Protein AF-A0A914MCY9-F1 (afdb_monomer_lite)

Organism: Meloidogyne incognita (NCBI:txid6306)

pLDDT: mean 86.72, std 13.7, range [35.66, 98.19]

InterPro domains:
  IPR022557 Smad anchor for receptor activation-like, C-terminal [PF11979] (104-493)
  IPR022557 Smad anchor for receptor activation-like, C-terminal [SM01421] (103-494)

Secondary structure (DSSP, 8-state):
-GGGTS-EEE-EE---GGG-SSHHHHHHHHHHHHHHHHHHHHHTTS-SSS-HHHHTT-EEGGGSS-SEEEPPGGGSEETTEE-SEEEEE--TT-HHHHTTS---SS-EEEEEEE-TTTHHHHHH-HHHHHHHHHHHTT-SSS-SEE---SS-SS-GGGGGGSGGGGT--TTT-SS--EEESS-EEEEETTEEEEEEEGGGHHHHHHHHHH-SSEEEEEESS--GGGGTTT--EEEEEEEP---SS--S--EEEEEEESSTTSPP--EE-SEEEEES---TTSS-SEEEEEETTEEEEEE-HHHHHHHHHHHHH--TT---EEEEEEEE--TTS--EEEEEEEEEE--STTTGGGS-S-----TT--B-TTT--B-TTPEEE--SHHHHHHTEEE-SS-TTEEEE--EEEE-SSSPPPTTTHHHHHHHHHHHHHHHHHHHGGGHHHHHHTT--EEEEEEEE-SS-EEEEE---TT-HHHHHHHHHHHHHHHHHHHHHHHTT-SS-EEEEEEEEEEE-SPPPPHHHHHHHHTT--

Sequence (533 aa):
MTTLGVDELMLVIEFKRDRFSVQEQLESAFFNVLEQFEQIYLDCLNSFDDLLDHRMGIRKCNNRIQRLYYLNKHMRIFMGHPTEAIYFYRPQGLDEHLNKLNCPKGPFLLGVLVREEEIAWARCAPLRLLLRLGQFSFQYPTPIVNIIRDQPLFTKDVVQSSVLKVLNDFRGWTYQMTKLFDTSIIVKNNLTEIFLPKSARDEIRTLVESNRNMVAWSLNELSFLNQQLEIDSHLICEQKNCEDGQQQQHFCTTIFMKEPNMAIKATSASFVIFDGALKCVGGEKFVVNVVEDGLIIRLQSELMEELVKILLNSTDEDNATFEAINLIQIEGEEEKQQKLIIQYIEGIEQQQQQINNNSDFNFGALISPIDGLHLGGQFQYGLQLQRQFNSINFFQYSTEWAIRLATVINMLPGKWPSALQPRFFDACEQLAKLVAITLEPFLPGLIALDQLFIAMRIHVDEENVSYETKHWDVMPDQHFVWTVTLDEQIIPFLYSLCAWVPSSLRVELHMPILSIRSLPSTTIDLVELNKRY

Radius of gyration: 25.5 Å; chains: 1; bounding box: 70×48×85 Å

Structure (mmCIF, N/CA/C/O backbone):
data_AF-A0A914MCY9-F1
#
_entry.id   AF-A0A914MCY9-F1
#
loop_
_atom_site.group_PDB
_atom_site.id
_atom_site.type_symbol
_atom_site.label_atom_id
_atom_site.label_alt_id
_atom_site.label_comp_id
_atom_site.label_asym_id
_atom_site.label_entity_id
_atom_site.label_seq_id
_atom_site.pdbx_PDB_ins_code
_atom_site.Cartn_x
_atom_site.Cartn_y
_atom_site.Cartn_z
_atom_site.occupancy
_atom_site.B_iso_or_equiv
_atom_site.auth_seq_id
_atom_site.auth_comp_id
_atom_site.auth_asym_id
_atom_site.auth_atom_id
_atom_site.pdbx_PDB_model_num
ATOM 1 N N . MET A 1 1 ? 1.709 -3.654 -16.264 1.00 89.00 1 MET A N 1
ATOM 2 C CA . MET A 1 1 ? 1.582 -2.390 -15.494 1.00 89.00 1 MET A CA 1
ATOM 3 C C . MET A 1 1 ? 2.931 -1.892 -14.976 1.00 89.00 1 MET A C 1
ATOM 5 O O . MET A 1 1 ? 3.186 -0.694 -15.016 1.00 89.00 1 MET A O 1
ATOM 9 N N . THR A 1 2 ? 3.830 -2.790 -14.573 1.00 87.81 2 THR A N 1
ATOM 10 C CA . THR A 1 2 ? 5.215 -2.509 -14.137 1.00 87.81 2 THR A CA 1
ATOM 11 C C . THR A 1 2 ? 6.020 -1.665 -15.118 1.00 87.81 2 THR A C 1
ATOM 13 O O . THR A 1 2 ? 6.833 -0.843 -14.707 1.00 87.81 2 THR A O 1
ATOM 16 N N . THR A 1 3 ? 5.736 -1.781 -16.416 1.00 89.44 3 THR A N 1
ATOM 17 C CA . THR A 1 3 ? 6.323 -0.949 -17.477 1.00 89.44 3 THR A CA 1
ATOM 18 C C . THR A 1 3 ? 5.964 0.545 -17.401 1.00 89.44 3 THR A C 1
ATOM 20 O O . THR A 1 3 ? 6.588 1.360 -18.083 1.00 89.44 3 THR A O 1
ATOM 23 N N . LEU A 1 4 ? 4.959 0.912 -16.598 1.00 91.19 4 LEU A N 1
ATOM 24 C CA . LEU A 1 4 ? 4.576 2.287 -16.243 1.00 91.19 4 LEU A CA 1
ATOM 25 C C . LEU A 1 4 ? 5.034 2.678 -14.826 1.00 91.19 4 LEU A C 1
ATOM 27 O O . LEU A 1 4 ? 4.675 3.745 -14.334 1.00 91.19 4 LEU A O 1
ATOM 31 N N . GLY A 1 5 ? 5.776 1.803 -14.143 1.00 91.00 5 GLY A N 1
ATOM 32 C CA . GLY A 1 5 ? 6.261 2.049 -12.788 1.00 91.00 5 GLY A CA 1
ATOM 33 C C . GLY A 1 5 ? 5.185 1.911 -11.711 1.00 91.00 5 GLY A C 1
ATOM 34 O O . GLY A 1 5 ? 5.301 2.539 -10.661 1.00 91.00 5 GLY A O 1
ATOM 35 N N . VAL A 1 6 ? 4.135 1.119 -11.954 1.00 93.69 6 VAL A N 1
ATOM 36 C CA . VAL A 1 6 ? 3.071 0.812 -10.979 1.00 93.69 6 VAL A CA 1
ATOM 37 C C . VAL A 1 6 ? 2.898 -0.699 -10.804 1.00 93.69 6 VAL A C 1
ATOM 39 O O . VAL A 1 6 ? 3.378 -1.481 -11.624 1.00 93.69 6 VAL A O 1
ATOM 42 N N . ASP A 1 7 ? 2.240 -1.107 -9.721 1.00 94.50 7 ASP A N 1
ATOM 43 C CA . ASP A 1 7 ? 2.028 -2.513 -9.361 1.00 94.50 7 ASP A CA 1
ATOM 44 C C . ASP A 1 7 ? 1.227 -3.271 -10.442 1.00 94.50 7 ASP A C 1
ATOM 46 O O . ASP A 1 7 ? 0.321 -2.715 -11.072 1.00 94.50 7 ASP A O 1
ATOM 50 N N . GLU A 1 8 ? 1.546 -4.551 -10.659 1.00 95.00 8 GLU A N 1
ATOM 51 C CA . GLU A 1 8 ? 0.661 -5.441 -11.418 1.00 95.00 8 GLU A CA 1
ATOM 52 C C . GLU A 1 8 ? -0.642 -5.691 -10.651 1.00 95.00 8 GLU A C 1
ATOM 54 O O . GLU A 1 8 ? -0.726 -5.518 -9.436 1.00 95.00 8 GLU A O 1
ATOM 59 N N . LEU A 1 9 ? -1.677 -6.115 -11.368 1.00 95.69 9 LEU A N 1
ATOM 60 C CA . LEU A 1 9 ? -2.987 -6.391 -10.793 1.00 95.69 9 LEU A CA 1
ATOM 61 C C . LEU A 1 9 ? -3.331 -7.860 -11.007 1.00 95.69 9 LEU A C 1
ATOM 63 O O . LEU A 1 9 ? -3.232 -8.371 -12.121 1.00 95.69 9 LEU A O 1
ATOM 67 N N . MET A 1 10 ? -3.758 -8.528 -9.944 1.00 95.69 10 MET A N 1
ATOM 68 C CA . MET A 1 10 ? -4.180 -9.921 -9.971 1.00 95.69 10 MET A CA 1
ATOM 69 C C . MET A 1 10 ? -5.594 -10.028 -9.415 1.00 95.69 10 MET A C 1
ATOM 71 O O . MET A 1 10 ? -5.909 -9.496 -8.354 1.00 95.69 10 MET A O 1
ATOM 75 N N . LEU A 1 11 ? -6.460 -10.728 -10.140 1.00 95.56 11 LEU A N 1
ATOM 76 C CA . LEU A 1 11 ? -7.836 -10.962 -9.735 1.00 95.56 11 LEU A CA 1
ATOM 77 C C . LEU A 1 11 ? -8.134 -12.451 -9.857 1.00 95.56 11 LEU A C 1
ATOM 79 O O . LEU A 1 11 ? -8.001 -13.027 -10.935 1.00 95.56 11 LEU A O 1
ATOM 83 N N . VAL A 1 12 ? -8.530 -13.072 -8.747 1.00 95.38 12 VAL A N 1
ATOM 84 C CA . VAL A 1 12 ? -8.921 -14.484 -8.711 1.00 95.38 12 VAL A CA 1
ATOM 85 C C . VAL A 1 12 ? -10.402 -14.548 -8.378 1.00 95.38 12 VAL A C 1
ATOM 87 O O . VAL A 1 12 ? -10.846 -13.982 -7.378 1.00 95.38 12 VAL A O 1
ATOM 90 N N . ILE A 1 13 ? -11.182 -15.194 -9.239 1.00 93.25 13 ILE A N 1
ATOM 91 C CA . ILE A 1 13 ? -12.644 -15.194 -9.169 1.00 93.25 13 ILE A CA 1
ATOM 92 C C . ILE A 1 13 ? -13.141 -16.634 -9.172 1.00 93.25 13 ILE A C 1
ATOM 94 O O . ILE A 1 13 ? -12.732 -17.434 -10.012 1.00 93.25 13 ILE A O 1
ATOM 98 N N . GLU A 1 14 ? -14.050 -16.957 -8.253 1.00 92.75 14 GLU A N 1
ATOM 99 C CA . GLU A 1 14 ? -14.805 -18.203 -8.318 1.00 92.75 14 GLU A CA 1
ATOM 100 C C . GLU A 1 14 ? -15.698 -18.190 -9.563 1.00 92.75 14 GLU A C 1
ATOM 102 O O . GLU A 1 14 ? -16.555 -17.317 -9.731 1.00 92.75 14 GLU A O 1
ATOM 107 N N . PHE A 1 15 ? -15.508 -19.186 -10.424 1.00 89.62 15 PHE A N 1
ATOM 108 C CA . PHE A 1 15 ? -16.284 -19.356 -11.641 1.00 89.62 15 PHE A CA 1
ATOM 109 C C . PHE A 1 15 ? -17.324 -20.469 -11.477 1.00 89.62 15 PHE A C 1
ATOM 111 O O . PHE A 1 15 ? -16.981 -21.620 -11.205 1.00 89.62 15 PHE A O 1
ATOM 118 N N . LYS A 1 16 ? -18.600 -20.135 -11.697 1.00 86.31 16 LYS A N 1
ATOM 119 C CA . LYS A 1 16 ? -19.725 -21.080 -11.681 1.00 86.31 16 LYS A CA 1
ATOM 120 C C . LYS A 1 16 ? -20.459 -21.056 -13.015 1.00 86.31 16 LYS A C 1
ATOM 122 O O . LYS A 1 16 ? -21.085 -20.060 -13.367 1.00 86.31 16 LYS A O 1
ATOM 127 N N . ARG A 1 17 ? -20.367 -22.154 -13.772 1.00 82.00 17 ARG A N 1
ATOM 128 C CA . ARG A 1 17 ? -20.903 -22.243 -15.141 1.00 82.00 17 ARG A CA 1
ATOM 129 C C . ARG A 1 17 ? -22.427 -22.104 -15.195 1.00 82.00 17 ARG A C 1
ATOM 131 O O . ARG A 1 17 ? -22.945 -21.529 -16.139 1.00 82.00 17 ARG A O 1
ATOM 138 N N . ASP A 1 18 ? -23.131 -22.592 -14.181 1.00 82.50 18 ASP A N 1
ATOM 139 C CA . ASP A 1 18 ? -24.590 -22.522 -14.031 1.00 82.50 18 ASP A CA 1
ATOM 140 C C . ASP A 1 18 ? -25.128 -21.094 -13.845 1.00 82.50 18 ASP A C 1
ATOM 142 O O . ASP A 1 18 ? -26.313 -20.851 -14.064 1.00 82.50 18 ASP A O 1
ATOM 146 N N . ARG A 1 19 ? -24.266 -20.123 -13.513 1.00 79.00 19 ARG A N 1
ATOM 147 C CA . ARG A 1 19 ? -24.619 -18.693 -13.510 1.00 79.00 19 ARG A CA 1
ATOM 148 C C . ARG A 1 19 ? -24.698 -18.086 -14.918 1.00 79.00 19 ARG A C 1
ATOM 150 O O . ARG A 1 19 ? -25.166 -16.958 -15.047 1.00 79.00 19 ARG A O 1
ATOM 157 N N . PHE A 1 20 ? -24.275 -18.812 -15.954 1.00 76.38 20 PHE A N 1
ATOM 158 C CA . PHE A 1 20 ? -24.318 -18.377 -17.349 1.00 76.38 20 PHE A CA 1
ATOM 159 C C . PHE A 1 20 ? -25.322 -19.235 -18.117 1.00 76.38 20 PHE A C 1
ATOM 161 O O . PHE A 1 20 ? -25.157 -20.445 -18.254 1.00 76.38 20 PHE A O 1
ATOM 168 N N . SER A 1 21 ? -26.388 -18.605 -18.613 1.00 72.00 21 SER A N 1
ATOM 169 C CA . SER A 1 21 ? -27.478 -19.316 -19.297 1.00 72.00 21 SER A CA 1
ATOM 170 C C . SER A 1 21 ? -27.149 -19.674 -20.750 1.00 72.00 21 SER A C 1
ATOM 172 O O . SER A 1 21 ? -27.743 -20.600 -21.300 1.00 72.00 21 SER A O 1
ATOM 174 N N . VAL A 1 22 ? -26.198 -18.965 -21.371 1.00 75.75 22 VAL A N 1
ATOM 175 C CA . VAL A 1 22 ? -25.796 -19.131 -22.779 1.00 75.75 22 VAL A CA 1
ATOM 176 C C . VAL A 1 22 ? -24.288 -18.887 -22.924 1.00 75.75 22 VAL A C 1
ATOM 178 O O . VAL A 1 22 ? -23.726 -18.054 -22.216 1.00 75.75 22 VAL A O 1
ATOM 181 N N . GLN A 1 23 ? -23.634 -19.581 -23.861 1.00 72.06 23 GLN A N 1
ATOM 182 C CA . GLN A 1 23 ? -22.200 -19.437 -24.165 1.00 72.06 23 GLN A CA 1
ATOM 183 C C . GLN A 1 23 ? -21.795 -17.986 -24.500 1.00 72.06 23 GLN A C 1
ATOM 185 O O . GLN A 1 23 ? -20.776 -17.510 -24.012 1.00 72.06 23 GLN A O 1
ATOM 190 N N . GLU A 1 24 ? -22.626 -17.245 -25.237 1.00 64.69 24 GLU A N 1
ATOM 191 C CA . GLU A 1 24 ? -22.385 -15.827 -25.562 1.00 64.69 24 GLU A CA 1
ATOM 192 C C . GLU A 1 24 ? -22.282 -14.933 -24.308 1.00 64.69 24 GLU A C 1
ATOM 194 O O . GLU A 1 24 ? -21.504 -13.980 -24.277 1.00 64.69 24 GLU A O 1
ATOM 199 N N . GLN A 1 25 ? -23.011 -15.256 -23.229 1.00 77.56 25 GLN A N 1
ATOM 200 C CA . GLN A 1 25 ? -22.912 -14.521 -21.957 1.00 77.56 25 GLN A CA 1
ATOM 201 C C . GLN A 1 25 ? -21.573 -14.765 -21.261 1.00 77.56 25 GLN A C 1
ATOM 203 O O . GLN A 1 25 ? -21.063 -13.879 -20.579 1.00 77.56 25 GLN A O 1
ATOM 208 N N . LEU A 1 26 ? -21.012 -15.965 -21.422 1.00 79.25 26 LEU A N 1
ATOM 209 C CA . LEU A 1 26 ? -19.716 -16.316 -20.858 1.00 79.25 26 LEU A CA 1
ATOM 210 C C . LEU A 1 26 ? -18.592 -15.543 -21.555 1.00 79.25 26 LEU A C 1
ATOM 212 O O . LEU A 1 26 ? -17.751 -14.947 -20.888 1.00 79.25 26 LEU A O 1
ATOM 216 N N . GLU A 1 27 ? -18.602 -15.518 -22.886 1.00 81.75 27 GLU A N 1
ATOM 217 C CA . GLU A 1 27 ? -17.620 -14.775 -23.686 1.00 81.75 27 GLU A CA 1
ATOM 218 C C . GLU A 1 27 ? -17.689 -13.273 -23.409 1.00 81.75 27 GLU A C 1
ATOM 220 O O . GLU A 1 27 ? -16.663 -12.645 -23.144 1.00 81.75 27 GLU A O 1
ATOM 225 N N . SER A 1 28 ? -18.902 -12.713 -23.360 1.00 82.31 28 SER A N 1
ATOM 226 C CA . SER A 1 28 ? -19.107 -11.318 -22.963 1.00 82.31 28 SER A CA 1
ATOM 227 C C . SER A 1 28 ? -18.580 -11.035 -21.553 1.00 82.31 28 SER A C 1
ATOM 229 O O . SER A 1 28 ? -17.977 -9.988 -21.331 1.00 82.31 28 SER A O 1
ATOM 231 N N . ALA A 1 29 ? -18.738 -11.957 -20.600 1.00 84.75 29 ALA A N 1
ATOM 232 C CA . ALA A 1 29 ? -18.229 -11.760 -19.246 1.00 84.75 29 ALA A CA 1
ATOM 233 C C . ALA A 1 29 ? -16.695 -11.723 -19.189 1.00 84.75 29 ALA A C 1
ATOM 235 O O . ALA A 1 29 ? -16.147 -10.865 -18.501 1.00 84.75 29 ALA A O 1
ATOM 236 N N . PHE A 1 30 ? -15.999 -12.584 -19.941 1.00 87.06 30 PHE A N 1
ATOM 237 C CA . PHE A 1 30 ? -14.538 -12.513 -20.058 1.00 87.06 30 PHE A CA 1
ATOM 238 C C . PHE A 1 30 ? -14.077 -11.224 -20.743 1.00 87.06 30 PHE A C 1
ATOM 240 O O . PHE A 1 30 ? -13.091 -10.625 -20.313 1.00 87.06 30 PHE A O 1
ATOM 247 N N . PHE A 1 31 ? -14.805 -10.767 -21.764 1.00 86.94 31 PHE A N 1
ATOM 248 C CA . PHE A 1 31 ? -14.521 -9.492 -22.417 1.00 86.94 31 PHE A CA 1
ATOM 249 C C . PHE A 1 31 ? -14.636 -8.317 -21.439 1.00 86.94 31 PHE A C 1
ATOM 251 O O . PHE A 1 31 ? -13.730 -7.493 -21.378 1.00 86.94 31 PHE A O 1
ATOM 258 N N . ASN A 1 32 ? -15.670 -8.301 -20.594 1.00 88.69 32 ASN A N 1
ATOM 259 C CA . ASN A 1 32 ? -15.839 -7.281 -19.555 1.00 88.69 32 ASN A CA 1
ATOM 260 C C . ASN A 1 32 ? -14.655 -7.247 -18.568 1.00 88.69 32 ASN A C 1
ATOM 262 O O . ASN A 1 32 ? -14.282 -6.181 -18.084 1.00 88.69 32 ASN A O 1
ATOM 266 N N . VAL A 1 33 ? -14.029 -8.396 -18.267 1.00 90.69 33 VAL A N 1
ATOM 267 C CA . VAL A 1 33 ? -12.806 -8.422 -17.442 1.00 90.69 33 VAL A CA 1
ATOM 268 C C . VAL A 1 33 ? -11.665 -7.694 -18.148 1.00 90.69 33 VAL A C 1
ATOM 270 O O . VAL A 1 33 ? -11.001 -6.863 -17.530 1.00 90.69 33 VAL A O 1
ATOM 273 N N . LEU A 1 34 ? -11.445 -7.982 -19.433 1.00 90.56 34 LEU A N 1
ATOM 274 C CA . LEU A 1 34 ? -10.393 -7.337 -20.220 1.00 90.56 34 LEU A CA 1
ATOM 275 C C . LEU A 1 34 ? -10.643 -5.833 -20.369 1.00 90.56 34 LEU A C 1
ATOM 277 O O . LEU A 1 34 ? -9.728 -5.054 -20.118 1.00 90.56 34 LEU A O 1
ATOM 281 N N . GLU A 1 35 ? -11.878 -5.433 -20.683 1.00 90.62 35 GLU A N 1
ATOM 282 C CA . GLU A 1 35 ? -12.292 -4.027 -20.765 1.00 90.62 35 GLU A CA 1
ATOM 283 C C . GLU A 1 35 ? -12.028 -3.298 -19.441 1.00 90.62 35 GLU A C 1
ATOM 285 O O . GLU A 1 35 ? -11.452 -2.210 -19.426 1.00 90.62 35 GLU A O 1
ATOM 290 N N . GLN A 1 36 ? -12.374 -3.915 -18.306 1.00 92.44 36 GLN A N 1
ATOM 291 C CA . GLN A 1 36 ? -12.132 -3.309 -16.999 1.00 92.44 36 GLN A CA 1
ATOM 292 C C . GLN A 1 36 ? -10.632 -3.124 -16.721 1.00 92.44 36 GLN A C 1
ATOM 294 O O . GLN A 1 36 ? -10.234 -2.079 -16.207 1.00 92.44 36 GLN A O 1
ATOM 299 N N . PHE A 1 37 ? -9.784 -4.102 -17.051 1.00 93.31 37 PHE A N 1
ATOM 300 C CA . PHE A 1 37 ? -8.332 -3.978 -16.867 1.00 93.31 37 PHE A CA 1
ATOM 301 C C . PHE A 1 37 ? -7.703 -2.968 -17.832 1.00 93.31 37 PHE A C 1
ATOM 303 O O . PHE A 1 37 ? -6.789 -2.245 -17.432 1.00 93.31 37 PHE A O 1
ATOM 310 N N . GLU A 1 38 ? -8.202 -2.871 -19.065 1.00 91.62 38 GLU A N 1
ATOM 311 C CA . GLU A 1 38 ? -7.799 -1.836 -20.020 1.00 91.62 38 GLU A CA 1
ATOM 312 C C . GLU A 1 38 ? -8.155 -0.441 -19.492 1.00 91.62 38 GLU A C 1
ATOM 314 O O . GLU A 1 38 ? -7.291 0.435 -19.444 1.00 91.62 38 GLU A O 1
ATOM 319 N N . GLN A 1 39 ? -9.377 -0.247 -18.990 1.00 92.12 39 GLN A N 1
ATOM 320 C CA . GLN A 1 39 ? -9.788 1.020 -18.384 1.00 92.12 39 GLN A CA 1
ATOM 321 C C . GLN A 1 39 ? -8.912 1.375 -17.176 1.00 92.12 39 GLN A C 1
ATOM 323 O O . GLN A 1 39 ? -8.452 2.510 -17.046 1.00 92.12 39 GLN A O 1
ATOM 328 N N . ILE A 1 40 ? -8.623 0.396 -16.309 1.00 94.44 40 ILE A N 1
ATOM 329 C CA . ILE A 1 40 ? -7.710 0.595 -15.179 1.00 94.44 40 ILE A CA 1
ATOM 330 C C . ILE A 1 40 ? -6.323 1.009 -15.677 1.00 94.44 40 ILE A C 1
ATOM 332 O O . ILE A 1 40 ? -5.749 1.947 -15.129 1.00 94.44 40 ILE A O 1
ATOM 336 N N . TYR A 1 41 ? -5.791 0.354 -16.709 1.00 92.19 41 TYR A N 1
ATOM 337 C CA . TYR A 1 41 ? -4.491 0.685 -17.293 1.00 92.19 41 TYR A CA 1
ATOM 338 C C . TYR A 1 41 ? -4.452 2.116 -17.848 1.00 92.19 41 TYR A C 1
ATOM 340 O O . TYR A 1 41 ? -3.480 2.835 -17.614 1.00 92.19 41 TYR A O 1
ATOM 348 N N . LEU A 1 42 ? -5.512 2.553 -18.531 1.00 89.75 42 LEU A N 1
ATOM 349 C CA . LEU A 1 42 ? -5.618 3.909 -19.077 1.00 89.75 42 LEU A CA 1
ATOM 350 C C . LEU A 1 42 ? -5.711 4.977 -17.976 1.00 89.75 42 LEU A C 1
ATOM 352 O O . LEU A 1 42 ? -5.144 6.061 -18.117 1.00 89.75 42 LEU A O 1
ATOM 356 N N . ASP A 1 43 ? -6.370 4.658 -16.860 1.00 90.81 43 ASP A N 1
ATOM 357 C CA . ASP A 1 43 ? -6.653 5.620 -15.793 1.00 90.81 43 ASP A CA 1
ATOM 358 C C . ASP A 1 43 ? -5.705 5.555 -14.592 1.00 90.81 43 ASP A C 1
ATOM 360 O O . ASP A 1 43 ? -5.769 6.430 -13.720 1.00 90.81 43 ASP A O 1
ATOM 364 N N . CYS A 1 44 ? -4.847 4.539 -14.469 1.00 92.06 44 CYS A N 1
ATOM 365 C CA . CYS A 1 44 ? -4.058 4.302 -13.250 1.00 92.06 44 CYS A CA 1
ATOM 366 C C . CYS A 1 44 ? -3.121 5.473 -12.902 1.00 92.06 44 CYS A C 1
ATOM 368 O O . CYS A 1 44 ? -2.859 5.745 -11.725 1.00 92.06 44 CYS A O 1
ATOM 370 N N . LEU A 1 45 ? -2.680 6.229 -13.910 1.00 92.81 45 LEU A N 1
ATOM 371 C CA . LEU A 1 45 ? -1.843 7.418 -13.742 1.00 92.81 45 LEU A CA 1
ATOM 372 C C . LEU A 1 45 ? -2.645 8.698 -13.471 1.00 92.81 45 LEU A C 1
ATOM 374 O O . LEU A 1 45 ? -2.059 9.692 -13.049 1.00 92.81 45 LEU A O 1
ATOM 378 N N . ASN A 1 46 ? -3.972 8.692 -13.612 1.00 91.50 46 ASN A N 1
ATOM 379 C CA . ASN A 1 46 ? -4.803 9.845 -13.264 1.00 91.50 46 ASN A CA 1
ATOM 380 C C . ASN A 1 46 ? -4.831 10.049 -11.744 1.00 91.50 46 ASN A C 1
ATOM 382 O O . ASN A 1 46 ? -4.919 9.081 -10.978 1.00 91.50 46 ASN A O 1
ATOM 386 N N . SER A 1 47 ? -4.772 11.306 -11.300 1.00 87.00 47 SER A N 1
ATOM 387 C CA . SER A 1 47 ? -4.966 11.655 -9.889 1.00 87.00 47 SER A CA 1
ATOM 388 C C . SER A 1 47 ? -6.370 11.248 -9.439 1.00 87.00 47 SER A C 1
ATOM 390 O O . SER A 1 47 ? -7.346 11.534 -10.129 1.00 87.00 47 SER A O 1
ATOM 392 N N . PHE A 1 48 ? -6.478 10.583 -8.288 1.00 81.00 48 PHE A N 1
ATOM 393 C CA . PHE A 1 48 ? -7.767 10.183 -7.700 1.00 81.00 48 PHE A CA 1
ATOM 394 C C . PHE A 1 48 ? -8.270 11.131 -6.605 1.00 81.00 48 PHE A C 1
ATOM 396 O O . PHE A 1 48 ? -9.348 10.913 -6.057 1.00 81.00 48 PHE A O 1
ATOM 403 N N . ASP A 1 49 ? -7.504 12.167 -6.283 1.00 83.12 49 ASP A N 1
ATOM 404 C CA . ASP A 1 49 ? -7.863 13.232 -5.356 1.00 83.12 49 ASP A CA 1
ATOM 405 C C . ASP A 1 49 ? -7.350 14.583 -5.882 1.00 83.12 49 ASP A C 1
ATOM 407 O O . ASP A 1 49 ? -6.674 14.663 -6.913 1.00 83.12 49 ASP A O 1
ATOM 411 N N . ASP A 1 50 ? -7.687 15.654 -5.167 1.00 83.38 50 ASP A N 1
ATOM 412 C CA . ASP A 1 50 ? -7.305 17.020 -5.530 1.00 83.38 50 ASP A CA 1
ATOM 413 C C . ASP A 1 50 ? -5.888 17.403 -5.060 1.00 83.38 50 ASP A C 1
ATOM 415 O O . ASP A 1 50 ? -5.460 18.557 -5.229 1.00 83.38 50 ASP A O 1
ATOM 419 N N . LEU A 1 51 ? -5.127 16.453 -4.492 1.00 87.19 51 LEU A N 1
ATOM 420 C CA . LEU A 1 51 ? -3.778 16.713 -4.001 1.00 87.19 51 LEU A CA 1
ATOM 421 C C . LEU A 1 51 ? -2.870 17.110 -5.166 1.00 87.19 51 LEU A C 1
ATOM 423 O O . LEU A 1 51 ? -2.783 16.447 -6.203 1.00 87.19 51 LEU A O 1
ATOM 427 N N . LEU A 1 52 ? -2.172 18.233 -4.991 1.00 90.19 52 LEU A N 1
ATOM 428 C CA . LEU A 1 52 ? -1.273 18.765 -6.011 1.00 90.19 52 LEU A CA 1
ATOM 429 C C . LEU A 1 52 ? -0.166 17.761 -6.355 1.00 90.19 52 LEU A C 1
ATOM 431 O O . LEU A 1 52 ? 0.106 17.555 -7.532 1.00 90.19 52 LEU A O 1
ATOM 435 N N . ASP A 1 53 ? 0.393 17.078 -5.357 1.00 91.50 53 ASP A N 1
ATOM 436 C CA . ASP A 1 53 ? 1.416 16.046 -5.559 1.00 91.50 53 ASP A CA 1
ATOM 437 C C . ASP A 1 53 ? 0.925 14.930 -6.496 1.00 91.50 53 ASP A C 1
ATOM 439 O O . ASP A 1 53 ? 1.601 14.591 -7.467 1.00 91.50 53 ASP A O 1
ATOM 443 N N . HIS A 1 54 ? -0.292 14.417 -6.284 1.00 91.88 54 HIS A N 1
ATOM 444 C CA . HIS A 1 54 ? -0.864 13.360 -7.119 1.00 91.88 54 HIS A CA 1
ATOM 445 C C . HIS A 1 54 ? -1.122 13.827 -8.551 1.00 91.88 54 HIS A C 1
ATOM 447 O O . HIS A 1 54 ? -0.865 13.068 -9.491 1.00 91.88 54 HIS A O 1
ATOM 453 N N . ARG A 1 55 ? -1.578 15.075 -8.733 1.00 91.25 55 ARG A N 1
ATOM 454 C CA . ARG A 1 55 ? -1.706 15.698 -10.061 1.00 91.25 55 ARG A CA 1
ATOM 455 C C . ARG A 1 55 ? -0.360 15.858 -10.752 1.00 91.25 55 ARG A C 1
ATOM 457 O O . ARG A 1 55 ? -0.300 15.713 -11.968 1.00 91.25 55 ARG A O 1
ATOM 464 N N . MET A 1 56 ? 0.709 16.092 -9.992 1.00 90.88 56 MET A N 1
ATOM 465 C CA . MET A 1 56 ? 2.093 16.156 -10.476 1.00 90.88 56 MET A CA 1
ATOM 466 C C . MET A 1 56 ? 2.748 14.772 -10.657 1.00 90.88 56 MET A C 1
ATOM 468 O O . MET A 1 56 ? 3.905 14.692 -11.067 1.00 90.88 56 MET A O 1
ATOM 472 N N . GLY A 1 57 ? 2.019 13.678 -10.399 1.00 92.75 57 GLY A N 1
ATOM 473 C CA . GLY A 1 57 ? 2.524 12.304 -10.501 1.00 92.75 57 GLY A CA 1
ATOM 474 C C . GLY A 1 57 ? 3.546 11.938 -9.428 1.00 92.75 57 GLY A C 1
ATOM 475 O O . GLY A 1 57 ? 4.444 11.138 -9.688 1.00 92.75 57 GLY A O 1
ATOM 476 N N . ILE A 1 58 ? 3.429 12.545 -8.249 1.00 94.88 58 ILE A N 1
ATOM 477 C CA . ILE A 1 58 ? 4.235 12.251 -7.066 1.00 94.88 58 ILE A CA 1
ATOM 478 C C . ILE A 1 58 ? 3.354 11.458 -6.107 1.00 94.88 58 ILE A C 1
ATOM 480 O O . ILE A 1 58 ? 2.313 11.958 -5.685 1.00 94.88 58 ILE A O 1
ATOM 484 N N . ARG A 1 59 ? 3.730 10.219 -5.784 1.00 93.69 59 ARG A N 1
ATOM 485 C CA . ARG A 1 59 ? 2.945 9.324 -4.911 1.00 93.69 59 ARG A CA 1
ATOM 486 C C . ARG A 1 59 ? 3.872 8.504 -4.026 1.00 93.69 59 ARG A C 1
ATOM 488 O O . ARG A 1 59 ? 4.995 8.212 -4.424 1.00 93.69 59 ARG A O 1
ATOM 495 N N . LYS A 1 60 ? 3.406 8.085 -2.849 1.00 92.25 60 LYS A N 1
ATOM 496 C CA . LYS A 1 60 ? 4.131 7.076 -2.061 1.00 92.25 60 LYS A CA 1
ATOM 497 C C . LYS A 1 60 ? 4.077 5.724 -2.773 1.00 92.25 60 LYS A C 1
ATOM 499 O O . LYS A 1 60 ? 3.045 5.369 -3.343 1.00 92.25 60 LYS A O 1
ATOM 504 N N . CYS A 1 61 ? 5.156 4.951 -2.718 1.00 92.62 61 CYS A N 1
ATOM 505 C CA . CYS A 1 61 ? 5.260 3.679 -3.435 1.00 92.62 61 CYS A CA 1
ATOM 506 C C . CYS A 1 61 ? 4.229 2.640 -2.953 1.00 92.62 61 CYS A C 1
ATOM 508 O O . CYS A 1 61 ? 3.745 1.836 -3.746 1.00 92.62 61 CYS A O 1
ATOM 510 N N . ASN A 1 62 ? 3.834 2.681 -1.676 1.00 88.94 62 ASN A N 1
ATOM 511 C CA . ASN A 1 62 ? 2.792 1.804 -1.128 1.00 88.94 62 ASN A CA 1
ATOM 512 C C . ASN A 1 62 ? 1.367 2.205 -1.558 1.00 88.94 62 ASN A C 1
ATOM 514 O O . ASN A 1 62 ? 0.468 1.371 -1.487 1.00 88.94 62 ASN A O 1
ATOM 518 N N . ASN A 1 63 ? 1.175 3.419 -2.091 1.00 90.25 63 ASN A N 1
ATOM 519 C CA . ASN A 1 63 ? -0.109 3.936 -2.562 1.00 90.25 63 ASN A CA 1
ATOM 520 C C . ASN A 1 63 ? -0.013 4.574 -3.964 1.00 90.25 63 ASN A C 1
ATOM 522 O O . ASN A 1 63 ? -0.361 5.738 -4.179 1.00 90.25 63 ASN A O 1
ATOM 526 N N . ARG A 1 64 ? 0.482 3.812 -4.947 1.00 91.00 64 ARG A N 1
ATOM 527 C CA . ARG A 1 64 ? 0.586 4.286 -6.340 1.00 91.00 64 ARG A CA 1
ATOM 528 C C . ARG A 1 64 ? -0.753 4.270 -7.058 1.00 91.00 64 ARG A C 1
ATOM 530 O O . ARG A 1 64 ? -1.111 5.240 -7.724 1.00 91.00 64 ARG A O 1
ATOM 537 N N . ILE A 1 65 ? -1.460 3.148 -6.939 1.00 92.94 65 ILE A N 1
ATOM 538 C CA . ILE A 1 65 ? -2.690 2.847 -7.685 1.00 92.94 65 ILE A CA 1
ATOM 539 C C . ILE A 1 65 ? -3.757 2.169 -6.809 1.00 92.94 65 ILE A C 1
ATOM 541 O O . ILE A 1 65 ? -4.747 1.654 -7.329 1.00 92.94 65 ILE A O 1
ATOM 545 N N . GLN A 1 66 ? -3.564 2.139 -5.487 1.00 91.25 66 GLN A N 1
ATOM 546 C CA . GLN A 1 66 ? -4.437 1.421 -4.564 1.00 91.25 66 GLN A CA 1
ATOM 547 C C . GLN A 1 66 ? -5.701 2.234 -4.251 1.00 91.25 66 GLN A C 1
ATOM 549 O O . GLN A 1 66 ? -5.708 3.126 -3.407 1.00 91.25 66 GLN A O 1
ATOM 554 N N . ARG A 1 67 ? -6.790 1.939 -4.965 1.00 91.31 67 ARG A N 1
ATOM 555 C CA . ARG A 1 67 ? -8.078 2.639 -4.845 1.00 91.31 67 ARG A CA 1
ATOM 556 C C . ARG A 1 67 ? -9.240 1.747 -5.280 1.00 91.31 67 ARG A C 1
ATOM 558 O O . ARG A 1 67 ? -9.038 0.636 -5.764 1.00 91.31 67 ARG A O 1
ATOM 565 N N . LEU A 1 68 ? -10.459 2.260 -5.116 1.00 94.62 68 LEU A N 1
ATOM 566 C CA . LEU A 1 68 ? -11.659 1.684 -5.720 1.00 94.62 68 LEU A CA 1
ATOM 567 C C . LEU A 1 68 ? -11.693 2.004 -7.218 1.00 94.62 68 LEU A C 1
ATOM 569 O O . LEU A 1 68 ? -11.665 3.174 -7.601 1.00 94.62 68 LEU A O 1
ATOM 573 N N . TYR A 1 69 ? -11.805 0.969 -8.043 1.00 95.56 69 TYR A N 1
ATOM 574 C CA . TYR A 1 69 ? -12.054 1.078 -9.476 1.00 95.56 69 TYR A CA 1
ATOM 575 C C . TYR A 1 69 ? -13.495 0.681 -9.753 1.00 95.56 69 TYR A C 1
ATOM 577 O O . TYR A 1 69 ? -13.841 -0.497 -9.688 1.00 95.56 69 TYR A O 1
ATOM 585 N N . TYR A 1 70 ? -14.341 1.675 -10.008 1.00 95.25 70 TYR A N 1
ATOM 586 C CA . TYR A 1 70 ? -15.758 1.457 -10.280 1.00 95.25 70 TYR A CA 1
ATOM 587 C C . TYR A 1 70 ? -15.951 0.784 -11.636 1.00 95.25 70 TYR A C 1
ATOM 589 O O . TYR A 1 70 ? -15.258 1.105 -12.603 1.00 95.25 70 TYR A O 1
ATOM 597 N N . LEU A 1 71 ? -16.898 -0.148 -11.692 1.00 94.00 71 LEU A N 1
ATOM 598 C CA . LEU A 1 71 ? -17.271 -0.818 -12.929 1.00 94.00 71 LEU A CA 1
ATOM 599 C C . LEU A 1 71 ? -18.268 0.040 -13.711 1.00 94.00 71 LEU A C 1
ATOM 601 O O . LEU A 1 71 ? -19.127 0.722 -13.140 1.00 94.00 71 LEU A O 1
ATOM 605 N N . ASN A 1 72 ? -18.220 -0.065 -15.038 1.00 88.56 72 ASN A N 1
ATOM 606 C CA . ASN A 1 72 ? -19.283 0.469 -15.883 1.00 88.56 72 ASN A CA 1
ATOM 607 C C . ASN A 1 72 ? -20.626 -0.187 -15.526 1.00 88.56 72 ASN A C 1
ATOM 609 O O . ASN A 1 72 ? -20.696 -1.371 -15.199 1.00 88.56 72 ASN A O 1
ATOM 613 N N . LYS A 1 73 ? -21.731 0.564 -15.644 1.00 84.31 73 LYS A N 1
ATOM 614 C CA . LYS A 1 73 ? -23.074 0.090 -15.247 1.00 84.31 73 LYS A CA 1
ATOM 615 C C . LYS A 1 73 ? -23.474 -1.242 -15.892 1.00 84.31 73 LYS A C 1
ATOM 617 O O . LYS A 1 73 ? -24.155 -2.036 -15.253 1.00 84.31 73 LYS A O 1
ATOM 622 N N . HIS A 1 74 ? -23.051 -1.483 -17.134 1.00 84.25 74 HIS A N 1
ATOM 623 C CA . HIS A 1 74 ? -23.345 -2.717 -17.863 1.00 84.25 74 HIS A CA 1
ATOM 624 C C . HIS A 1 74 ? -22.527 -3.929 -17.368 1.00 84.25 74 HIS A C 1
ATOM 626 O O . HIS A 1 74 ? -22.927 -5.061 -17.616 1.00 84.25 74 HIS A O 1
ATOM 632 N N . MET A 1 75 ? -21.436 -3.708 -16.620 1.00 84.38 75 MET A N 1
ATOM 633 C CA . MET A 1 75 ? -20.553 -4.745 -16.064 1.00 84.38 75 MET A CA 1
ATOM 634 C C . MET A 1 75 ? -20.846 -5.091 -14.598 1.00 84.38 75 MET A C 1
ATOM 636 O O . MET A 1 75 ? -20.137 -5.903 -14.010 1.00 84.38 75 MET A O 1
ATOM 640 N N . ARG A 1 76 ? -21.885 -4.510 -13.979 1.00 83.62 76 ARG A N 1
ATOM 641 C CA . ARG A 1 76 ? -22.170 -4.686 -12.538 1.00 83.62 76 ARG A CA 1
ATOM 642 C C . ARG A 1 76 ? -22.502 -6.124 -12.118 1.00 83.62 76 ARG A C 1
ATOM 644 O O . ARG A 1 76 ? -22.532 -6.426 -10.928 1.00 83.62 76 ARG A O 1
ATOM 651 N N . ILE A 1 77 ? -22.728 -7.018 -13.079 1.00 87.19 77 ILE A N 1
ATOM 652 C CA . ILE A 1 77 ? -22.632 -8.467 -12.882 1.00 87.19 77 ILE A CA 1
ATOM 653 C C . ILE A 1 77 ? -21.303 -8.911 -13.496 1.00 87.19 77 ILE A C 1
ATOM 655 O O . ILE A 1 77 ? -21.221 -9.261 -14.673 1.00 87.19 77 ILE A O 1
ATOM 659 N N . PHE A 1 78 ? -20.248 -8.869 -12.693 1.00 89.94 78 PHE A N 1
ATOM 660 C CA . PHE A 1 78 ? -18.884 -9.122 -13.134 1.00 89.94 78 PHE A CA 1
ATOM 661 C C . PHE A 1 78 ? -18.543 -10.595 -12.932 1.00 89.94 78 PHE A C 1
ATOM 663 O O . PHE A 1 78 ? -18.461 -11.061 -11.798 1.00 89.94 78 PHE A O 1
ATOM 670 N N . MET A 1 79 ? -18.417 -11.366 -14.015 1.00 89.44 79 MET A N 1
ATOM 671 C CA . MET A 1 79 ? -18.200 -12.824 -13.950 1.00 89.44 79 MET A CA 1
ATOM 672 C C . MET A 1 79 ? -19.238 -13.571 -13.081 1.00 89.44 79 MET A C 1
ATOM 674 O O . MET A 1 79 ? -18.924 -14.564 -12.430 1.00 89.44 79 MET A O 1
ATOM 678 N N . GLY A 1 80 ? -20.488 -13.093 -13.057 1.00 86.56 80 GLY A N 1
ATOM 679 C CA . GLY A 1 80 ? -21.562 -13.655 -12.225 1.00 86.56 80 GLY A CA 1
ATOM 680 C C . GLY A 1 80 ? -21.624 -13.108 -10.791 1.00 86.56 80 GLY A C 1
ATOM 681 O O . GLY A 1 80 ? -22.489 -13.524 -10.020 1.00 86.56 80 GLY A O 1
ATOM 682 N N . HIS A 1 81 ? -20.757 -12.155 -10.435 1.00 91.06 81 HIS A N 1
ATOM 683 C CA . HIS A 1 81 ? -20.723 -11.503 -9.125 1.00 91.06 81 HIS A CA 1
ATOM 684 C C . HIS A 1 81 ? -21.355 -10.107 -9.186 1.00 91.06 81 HIS A C 1
ATOM 686 O O . HIS A 1 81 ? -20.863 -9.257 -9.934 1.00 91.06 81 HIS A O 1
ATOM 692 N N . PRO A 1 82 ? -22.387 -9.808 -8.375 1.00 92.44 82 PRO A N 1
ATOM 693 C CA . PRO A 1 82 ? -22.833 -8.434 -8.158 1.00 92.44 82 PRO A CA 1
ATOM 694 C C . PRO A 1 82 ? -21.674 -7.593 -7.612 1.00 92.44 82 PRO A C 1
ATOM 696 O O . PRO A 1 82 ? -21.179 -7.869 -6.517 1.00 92.44 82 PRO A O 1
ATOM 699 N N . THR A 1 83 ? -21.228 -6.610 -8.391 1.00 95.06 83 THR A N 1
ATOM 700 C CA . THR A 1 83 ? -20.006 -5.838 -8.139 1.00 95.06 83 THR A CA 1
ATOM 701 C C . THR A 1 83 ? -20.215 -4.387 -8.560 1.00 95.06 83 THR A C 1
ATOM 703 O O . THR A 1 83 ? -20.604 -4.116 -9.692 1.00 95.06 83 THR A O 1
ATOM 706 N N . GLU A 1 84 ? -19.930 -3.450 -7.659 1.00 96.19 84 GLU A N 1
ATOM 707 C CA . GLU A 1 84 ? -19.932 -2.012 -7.955 1.00 96.19 84 GLU A CA 1
ATOM 708 C C . GLU A 1 84 ? -18.520 -1.507 -8.271 1.00 96.19 84 GLU A C 1
ATOM 710 O O . GLU A 1 84 ? -18.334 -0.674 -9.159 1.00 96.19 84 GLU A O 1
ATOM 715 N N . ALA A 1 85 ? -17.515 -2.025 -7.561 1.00 97.25 85 ALA A N 1
ATOM 716 C CA . ALA A 1 85 ? -16.119 -1.649 -7.735 1.00 97.25 85 ALA A CA 1
ATOM 717 C C . ALA A 1 85 ? -15.170 -2.811 -7.416 1.00 97.25 85 ALA A C 1
ATOM 719 O O . ALA A 1 85 ? -15.529 -3.745 -6.699 1.00 97.25 85 ALA A O 1
ATOM 720 N N . ILE A 1 86 ? -13.933 -2.715 -7.897 1.00 97.62 86 ILE A N 1
ATOM 721 C CA . ILE A 1 86 ? -12.814 -3.559 -7.466 1.00 97.62 86 ILE A CA 1
ATOM 722 C C . ILE A 1 86 ? -11.926 -2.728 -6.542 1.00 97.62 86 ILE A C 1
ATOM 724 O O . ILE A 1 86 ? -11.494 -1.635 -6.917 1.00 97.62 86 ILE A O 1
ATOM 728 N N . TYR A 1 87 ? -11.655 -3.227 -5.339 1.00 97.62 87 TYR A N 1
ATOM 729 C CA . TYR A 1 87 ? -10.635 -2.660 -4.456 1.00 97.62 87 TYR A CA 1
ATOM 730 C C . TYR A 1 87 ? -9.380 -3.519 -4.536 1.00 97.62 87 TYR A C 1
ATOM 732 O O . TYR A 1 87 ? -9.456 -4.733 -4.371 1.00 97.62 87 TYR A O 1
ATOM 740 N N . PHE A 1 88 ? -8.233 -2.901 -4.794 1.00 96.31 88 PHE A N 1
ATOM 741 C CA . PHE A 1 88 ? -6.957 -3.609 -4.824 1.00 96.31 88 PHE A CA 1
ATOM 742 C C . PHE A 1 88 ? -6.217 -3.449 -3.497 1.00 96.31 88 PHE A C 1
ATOM 744 O O . PHE A 1 88 ? -6.310 -2.402 -2.858 1.00 96.31 88 PHE A O 1
ATOM 751 N N . TYR A 1 89 ? -5.497 -4.483 -3.075 1.00 94.50 89 TYR A N 1
ATOM 752 C CA . TYR A 1 89 ? -4.724 -4.485 -1.836 1.00 94.50 89 TYR A CA 1
ATOM 753 C C . TYR A 1 89 ? -3.488 -5.379 -1.936 1.00 94.50 89 TYR A C 1
ATOM 755 O O . TYR A 1 89 ? -3.399 -6.239 -2.814 1.00 94.50 89 TYR A O 1
ATOM 763 N N . ARG A 1 90 ? -2.510 -5.166 -1.059 1.00 92.00 90 ARG A N 1
ATOM 764 C CA . ARG A 1 90 ? -1.262 -5.928 -1.068 1.00 92.00 90 ARG A CA 1
ATOM 765 C C . ARG A 1 90 ? -1.436 -7.291 -0.393 1.00 92.00 90 ARG A C 1
ATOM 767 O O . ARG A 1 90 ? -2.003 -7.350 0.698 1.00 92.00 90 ARG A O 1
ATOM 774 N N . PRO A 1 91 ? -0.929 -8.380 -0.993 1.00 90.81 91 PRO A N 1
ATOM 775 C CA . PRO A 1 91 ? -1.125 -9.753 -0.514 1.00 90.81 91 PRO A CA 1
ATOM 776 C C . PRO A 1 91 ? -0.332 -10.146 0.757 1.00 90.81 91 PRO A C 1
ATOM 778 O O . PRO A 1 91 ? 0.295 -11.200 0.810 1.00 90.81 91 PRO A O 1
ATOM 781 N N . GLN A 1 92 ? -0.352 -9.328 1.809 1.00 87.44 92 GLN A N 1
ATOM 782 C CA . GLN A 1 92 ? 0.426 -9.589 3.026 1.00 87.44 92 GLN A CA 1
ATOM 783 C C . GLN A 1 92 ? -0.129 -10.777 3.831 1.00 87.44 92 GLN A C 1
ATOM 785 O O . GLN A 1 92 ? -1.333 -10.856 4.094 1.00 87.44 92 GLN A O 1
ATOM 790 N N . GLY A 1 93 ? 0.759 -11.683 4.259 1.00 84.00 93 GLY A N 1
ATOM 791 C CA . GLY A 1 93 ? 0.410 -12.850 5.080 1.00 84.00 93 GLY A CA 1
ATOM 792 C C . GLY A 1 93 ? -0.312 -13.978 4.331 1.00 84.00 93 GLY A C 1
ATOM 793 O O . GLY A 1 93 ? -1.035 -14.753 4.957 1.00 84.00 93 GLY A O 1
ATOM 794 N N . LEU A 1 94 ? -0.153 -14.062 3.005 1.00 88.69 94 LEU A N 1
ATOM 795 C CA . LEU A 1 94 ? -0.836 -15.033 2.133 1.00 88.69 94 LEU A CA 1
ATOM 796 C C . LEU A 1 94 ? 0.124 -16.017 1.437 1.00 88.69 94 LEU A C 1
ATOM 798 O O . LEU A 1 94 ? -0.289 -16.759 0.543 1.00 88.69 94 LEU A O 1
ATOM 802 N N . ASP A 1 95 ? 1.392 -16.057 1.840 1.00 84.75 95 ASP A N 1
ATOM 803 C CA . ASP A 1 95 ? 2.484 -16.724 1.114 1.00 84.75 95 ASP A CA 1
ATOM 804 C C . ASP A 1 95 ? 2.238 -18.226 0.905 1.00 84.75 95 ASP A C 1
ATOM 806 O O . ASP A 1 95 ? 2.428 -18.749 -0.194 1.00 84.75 95 ASP A O 1
ATOM 810 N N . GLU A 1 96 ? 1.711 -18.908 1.930 1.00 83.44 96 GLU A N 1
ATOM 811 C CA . GLU A 1 96 ? 1.358 -20.340 1.905 1.00 83.44 96 GLU A CA 1
ATOM 812 C C . GLU A 1 96 ? 0.254 -20.704 0.890 1.00 83.44 96 GLU A C 1
ATOM 814 O O . GLU A 1 96 ? 0.046 -21.882 0.565 1.00 83.44 96 GLU A O 1
ATOM 819 N N . HIS A 1 97 ? -0.505 -19.710 0.432 1.00 87.00 97 HIS A N 1
ATOM 820 C CA . HIS A 1 97 ? -1.561 -19.877 -0.558 1.00 87.00 97 HIS A CA 1
ATOM 821 C C . HIS A 1 97 ? -1.108 -19.403 -1.941 1.00 87.00 97 HIS A C 1
ATOM 823 O O . HIS A 1 97 ? -1.409 -20.053 -2.942 1.00 87.00 97 HIS A O 1
ATOM 829 N N . LEU A 1 98 ? -0.373 -18.290 -2.005 1.00 90.19 98 LEU A N 1
ATOM 830 C CA . LEU A 1 98 ? 0.095 -17.692 -3.258 1.00 90.19 98 LEU A CA 1
ATOM 831 C C . LEU A 1 98 ? 1.188 -18.513 -3.935 1.00 90.19 98 LEU A C 1
ATOM 833 O O . LEU A 1 98 ? 1.244 -18.543 -5.162 1.00 90.19 98 LEU A O 1
ATOM 837 N N . ASN A 1 99 ? 1.971 -19.271 -3.166 1.00 87.94 99 ASN A N 1
ATOM 838 C CA . ASN A 1 99 ? 2.932 -20.234 -3.706 1.00 87.94 99 ASN A CA 1
ATOM 839 C C . ASN A 1 99 ? 2.299 -21.348 -4.564 1.00 87.94 99 ASN A C 1
ATOM 841 O O . ASN A 1 99 ? 3.009 -22.022 -5.308 1.00 87.94 99 ASN A O 1
ATOM 845 N N . LYS A 1 100 ? 0.975 -21.537 -4.495 1.00 89.25 100 LYS A N 1
ATOM 846 C CA . LYS A 1 100 ? 0.215 -22.491 -5.323 1.00 89.25 100 LYS A CA 1
ATOM 847 C C . LYS A 1 100 ? -0.361 -21.852 -6.589 1.00 89.25 100 LYS A C 1
ATOM 849 O O . LYS A 1 100 ? -1.011 -22.550 -7.368 1.00 89.25 100 LYS A O 1
ATOM 854 N N . LEU A 1 101 ? -0.174 -20.547 -6.788 1.00 90.50 101 LEU A N 1
ATOM 855 C CA . LEU A 1 101 ? -0.721 -19.787 -7.909 1.00 90.50 101 LEU A CA 1
ATOM 856 C C . LEU A 1 101 ? 0.393 -19.240 -8.807 1.00 90.50 101 LEU A C 1
ATOM 858 O O . LEU A 1 101 ? 1.488 -18.914 -8.356 1.00 90.50 101 LEU A O 1
ATOM 862 N N . ASN A 1 102 ? 0.073 -19.063 -10.090 1.00 90.69 102 ASN A N 1
ATOM 863 C CA . ASN A 1 102 ? 0.937 -18.348 -11.028 1.00 90.69 102 ASN A CA 1
ATOM 864 C C . ASN A 1 102 ? 0.802 -16.839 -10.792 1.00 90.69 102 ASN A C 1
ATOM 866 O O . ASN A 1 102 ? 0.000 -16.166 -11.441 1.00 90.69 102 ASN A O 1
ATOM 870 N N . CYS A 1 103 ? 1.551 -16.331 -9.818 1.00 91.94 103 CYS A N 1
ATOM 871 C CA . CYS A 1 103 ? 1.540 -14.920 -9.450 1.00 91.94 103 CYS A CA 1
ATOM 872 C C . CYS A 1 103 ? 2.398 -14.070 -10.410 1.00 91.94 103 CYS A C 1
ATOM 874 O O . CYS A 1 103 ? 3.350 -14.584 -11.008 1.00 91.94 103 CYS A O 1
ATOM 876 N N . PRO A 1 104 ? 2.108 -12.760 -10.553 1.00 91.75 104 PRO A N 1
ATOM 877 C CA . PRO A 1 104 ? 3.006 -11.835 -11.238 1.00 91.75 104 PRO A CA 1
ATOM 878 C C . PRO A 1 104 ? 4.419 -11.855 -10.634 1.00 91.75 104 PRO A C 1
ATOM 880 O O . PRO A 1 104 ? 4.575 -11.948 -9.419 1.00 91.75 104 PRO A O 1
ATOM 883 N N . LYS A 1 105 ? 5.450 -11.732 -11.484 1.00 82.62 105 LYS A N 1
ATOM 884 C CA . LYS A 1 105 ? 6.862 -11.711 -11.050 1.00 82.62 105 LYS A CA 1
ATOM 885 C C . LYS A 1 105 ? 7.243 -10.427 -10.291 1.00 82.62 105 LYS A C 1
ATOM 887 O O . LYS A 1 105 ? 8.170 -10.446 -9.493 1.00 82.62 105 LYS A O 1
ATOM 892 N N . GLY A 1 106 ? 6.588 -9.307 -10.601 1.00 84.12 106 GLY A N 1
ATOM 893 C CA . GLY A 1 106 ? 6.834 -8.004 -9.973 1.00 84.12 106 GLY A CA 1
ATOM 894 C C . GLY A 1 106 ? 5.912 -7.730 -8.778 1.00 84.12 106 GLY A C 1
ATOM 895 O O . GLY A 1 106 ? 5.052 -8.556 -8.473 1.00 84.12 106 GLY A O 1
ATOM 896 N N . PRO A 1 107 ? 6.037 -6.556 -8.127 1.00 90.50 107 PRO A N 1
ATOM 897 C CA . PRO A 1 107 ? 5.088 -6.133 -7.101 1.00 90.50 107 PRO A CA 1
ATOM 898 C C . PRO A 1 107 ? 3.675 -6.104 -7.688 1.00 90.50 107 PRO A C 1
ATOM 900 O O . PRO A 1 107 ? 3.469 -5.621 -8.808 1.00 90.50 107 PRO A O 1
ATOM 903 N N . PHE A 1 108 ? 2.706 -6.634 -6.946 1.00 94.25 108 PHE A N 1
ATOM 904 C CA . PHE A 1 108 ? 1.333 -6.749 -7.415 1.00 94.25 108 PHE A CA 1
ATOM 905 C C . PHE A 1 108 ? 0.318 -6.558 -6.293 1.00 94.25 108 PHE A C 1
ATOM 907 O O . PHE A 1 108 ? 0.619 -6.744 -5.114 1.00 94.25 108 PHE A O 1
ATOM 914 N N . LEU A 1 109 ? -0.903 -6.208 -6.687 1.00 95.62 109 LEU A N 1
ATOM 915 C CA . LEU A 1 109 ? -2.056 -6.092 -5.808 1.00 95.62 109 LEU A CA 1
ATOM 916 C C . LEU A 1 109 ? -3.099 -7.158 -6.157 1.00 95.62 109 LEU A C 1
ATOM 918 O O . LEU A 1 109 ? -3.358 -7.426 -7.333 1.00 95.62 109 LEU A O 1
ATOM 922 N N . LEU A 1 110 ? -3.732 -7.728 -5.135 1.00 96.56 110 LEU A N 1
ATOM 923 C CA . LEU A 1 110 ? -4.905 -8.585 -5.263 1.00 96.56 110 LEU A CA 1
ATOM 924 C C . LEU A 1 110 ? -6.176 -7.739 -5.301 1.00 96.56 110 LEU A C 1
ATOM 926 O O . LEU A 1 110 ? -6.337 -6.808 -4.516 1.00 96.56 110 LEU A O 1
ATOM 930 N N . GLY A 1 111 ? -7.084 -8.057 -6.218 1.00 97.19 111 GLY A N 1
ATOM 931 C CA . GLY A 1 111 ? -8.387 -7.412 -6.328 1.00 97.19 111 GLY A CA 1
ATOM 932 C C . GLY A 1 111 ? -9.467 -8.141 -5.533 1.00 97.19 111 GLY A C 1
ATOM 933 O O . GLY A 1 111 ? -9.608 -9.361 -5.638 1.00 97.19 111 GLY A O 1
ATOM 934 N N . VAL A 1 112 ? -10.284 -7.384 -4.803 1.00 97.69 112 VAL A N 1
ATOM 935 C CA . VAL A 1 112 ? -11.535 -7.860 -4.200 1.00 97.69 112 VAL A CA 1
ATOM 936 C C . VAL A 1 112 ? -12.740 -7.171 -4.826 1.00 97.69 112 VAL A C 1
ATOM 938 O O . VAL A 1 112 ? -12.725 -5.962 -5.071 1.00 97.69 112 VAL A O 1
ATOM 941 N N . LEU A 1 113 ? -13.794 -7.941 -5.081 1.00 97.38 113 LEU A N 1
ATOM 942 C CA . LEU A 1 113 ? -15.053 -7.457 -5.639 1.00 97.38 113 LEU A CA 1
ATOM 943 C C . LEU A 1 113 ? -15.917 -6.855 -4.523 1.00 97.38 113 LEU A C 1
ATOM 945 O O . LEU A 1 113 ? -16.374 -7.552 -3.609 1.00 97.38 113 LEU A O 1
ATOM 949 N N . VAL A 1 114 ? -16.149 -5.548 -4.615 1.00 97.62 114 VAL A N 1
ATOM 950 C CA . VAL A 1 114 ? -16.878 -4.748 -3.629 1.00 97.62 114 VAL A CA 1
ATOM 951 C C . VAL A 1 114 ? -18.283 -4.458 -4.144 1.00 97.62 114 VAL A C 1
ATOM 953 O O . VAL A 1 114 ? -18.467 -3.980 -5.269 1.00 97.62 114 VAL A O 1
ATOM 956 N N . ARG A 1 115 ? -19.294 -4.729 -3.314 1.00 95.81 115 ARG A N 1
ATOM 957 C CA . ARG A 1 115 ? -20.691 -4.388 -3.618 1.00 95.81 115 ARG A CA 1
ATOM 958 C C . ARG A 1 115 ? -21.006 -2.942 -3.288 1.00 95.81 115 ARG A C 1
ATOM 960 O O . ARG A 1 115 ? -20.315 -2.307 -2.497 1.00 95.81 115 ARG A O 1
ATOM 967 N N . GLU A 1 116 ? -22.097 -2.442 -3.853 1.00 94.56 116 GLU A N 1
ATOM 968 C CA . GLU A 1 116 ? -22.553 -1.069 -3.645 1.00 94.56 116 GLU A CA 1
ATOM 969 C C . GLU A 1 116 ? -22.749 -0.739 -2.153 1.00 94.56 116 GLU A C 1
ATOM 971 O O . GLU A 1 116 ? -22.442 0.366 -1.705 1.00 94.56 116 GLU A O 1
ATOM 976 N N . GLU A 1 117 ? -23.225 -1.703 -1.364 1.00 94.69 117 GLU A N 1
ATOM 977 C CA . GLU A 1 117 ? -23.447 -1.568 0.078 1.00 94.69 117 GLU A CA 1
ATOM 978 C C . GLU A 1 117 ? -22.154 -1.518 0.902 1.00 94.69 117 GLU A C 1
ATOM 980 O O . GLU A 1 117 ? -22.148 -1.025 2.028 1.00 94.69 117 GLU A O 1
ATOM 985 N N . GLU A 1 118 ? -21.046 -1.985 0.333 1.00 95.88 118 GLU A N 1
ATOM 986 C CA . GLU A 1 118 ? -19.759 -2.147 1.013 1.00 95.88 118 GLU A CA 1
ATOM 987 C C . GLU A 1 118 ? -18.770 -1.027 0.673 1.00 95.88 118 GLU A C 1
ATOM 989 O O . GLU A 1 118 ? -17.741 -0.890 1.337 1.00 95.88 118 GLU A O 1
ATOM 994 N N . ILE A 1 119 ? -19.097 -0.183 -0.315 1.00 95.44 119 ILE A N 1
ATOM 995 C CA . ILE A 1 119 ? -18.262 0.941 -0.769 1.00 95.44 119 ILE A CA 1
ATOM 996 C C . ILE A 1 119 ? -17.852 1.850 0.393 1.00 95.44 119 ILE A C 1
ATOM 998 O O . ILE A 1 119 ? -16.708 2.302 0.448 1.00 95.44 119 ILE A O 1
ATOM 1002 N N . ALA A 1 120 ? -18.761 2.104 1.340 1.00 94.50 120 ALA A N 1
ATOM 1003 C CA . ALA A 1 120 ? -18.467 2.942 2.498 1.00 94.50 120 ALA A CA 1
ATOM 1004 C C . ALA A 1 120 ? -17.293 2.390 3.322 1.00 94.50 120 ALA A C 1
ATOM 1006 O O . ALA A 1 120 ? -16.380 3.140 3.670 1.00 94.50 120 ALA A O 1
ATOM 1007 N N . TRP A 1 121 ? -17.277 1.078 3.561 1.00 95.62 121 TRP A N 1
ATOM 1008 C CA . TRP A 1 121 ? -16.228 0.404 4.323 1.00 95.62 121 TRP A CA 1
ATOM 1009 C C . TRP A 1 121 ? -14.929 0.297 3.537 1.00 95.62 121 TRP A C 1
ATOM 1011 O O . TRP A 1 121 ? -13.875 0.627 4.075 1.00 95.62 121 TRP A O 1
ATOM 1021 N N . ALA A 1 122 ? -15.001 -0.037 2.245 1.00 95.38 122 ALA A N 1
ATOM 1022 C CA . ALA A 1 122 ? -13.831 -0.026 1.368 1.00 95.38 122 ALA A CA 1
ATOM 1023 C C . ALA A 1 122 ? -13.158 1.357 1.299 1.00 95.38 122 ALA A C 1
ATOM 1025 O O . ALA A 1 122 ? -11.953 1.457 1.083 1.00 95.38 122 ALA A O 1
ATOM 1026 N N . ARG A 1 123 ? -13.923 2.440 1.488 1.00 92.88 123 ARG A N 1
ATOM 1027 C CA . ARG A 1 123 ? -13.399 3.808 1.483 1.00 92.88 123 ARG A CA 1
ATOM 1028 C C . ARG A 1 123 ? -12.794 4.225 2.823 1.00 92.88 123 ARG A C 1
ATOM 1030 O O . ARG A 1 123 ? -11.704 4.801 2.810 1.00 92.88 123 ARG A O 1
ATOM 1037 N N . CYS A 1 124 ? -13.481 3.985 3.944 1.00 92.56 124 CYS A N 1
ATOM 1038 C CA . CYS A 1 124 ? -13.080 4.522 5.254 1.00 92.56 124 CYS A CA 1
ATOM 1039 C C . CYS A 1 124 ? -12.234 3.574 6.113 1.00 92.56 124 CYS A C 1
ATOM 1041 O O . CYS A 1 124 ? -11.452 4.050 6.925 1.00 92.56 124 CYS A O 1
ATOM 1043 N N . ALA A 1 125 ? -12.410 2.259 5.971 1.00 94.81 125 ALA A N 1
ATOM 1044 C CA . ALA A 1 125 ? -11.725 1.239 6.763 1.00 94.81 125 ALA A CA 1
ATOM 1045 C C . ALA A 1 125 ? -11.530 -0.027 5.906 1.00 94.81 125 ALA A C 1
ATOM 1047 O O . ALA A 1 125 ? -12.209 -1.032 6.125 1.00 94.81 125 ALA A O 1
ATOM 1048 N N . PRO A 1 126 ? -10.647 0.001 4.893 1.00 96.06 126 PRO A N 1
ATOM 1049 C CA . PRO A 1 126 ? -10.564 -1.088 3.926 1.00 96.06 126 PRO A CA 1
ATOM 1050 C C . PRO A 1 126 ? -10.158 -2.421 4.565 1.00 96.06 126 PRO A C 1
ATOM 1052 O O . PRO A 1 126 ? -10.712 -3.456 4.196 1.00 96.06 126 PRO A O 1
ATOM 1055 N N . LEU A 1 127 ? -9.278 -2.408 5.578 1.00 97.38 127 LEU A N 1
ATOM 1056 C CA . LEU A 1 127 ? -8.883 -3.630 6.284 1.00 97.38 127 LEU A CA 1
ATOM 1057 C C . LEU A 1 127 ? -10.073 -4.338 6.958 1.00 97.38 127 LEU A C 1
ATOM 1059 O O . LEU A 1 127 ? -10.149 -5.562 6.893 1.00 97.38 127 LEU A O 1
ATOM 1063 N N . ARG A 1 128 ? -11.053 -3.593 7.494 1.00 97.56 128 ARG A N 1
ATOM 1064 C CA . ARG A 1 128 ? -12.309 -4.158 8.028 1.00 97.56 128 ARG A CA 1
ATOM 1065 C C . ARG A 1 128 ? -13.008 -5.028 6.992 1.00 97.56 128 ARG A C 1
ATOM 1067 O O . ARG A 1 128 ? -13.402 -6.159 7.274 1.00 97.56 128 ARG A O 1
ATOM 1074 N N . LEU A 1 129 ? -13.179 -4.484 5.785 1.00 97.50 129 LEU A N 1
ATOM 1075 C CA . LEU A 1 129 ? -13.846 -5.187 4.694 1.00 97.50 129 LEU A CA 1
ATOM 1076 C C . LEU A 1 129 ? -13.025 -6.399 4.240 1.00 97.50 129 LEU A C 1
ATOM 1078 O O . LEU A 1 129 ? -13.595 -7.473 4.055 1.00 97.50 129 LEU A O 1
ATOM 1082 N N . LEU A 1 130 ? -11.705 -6.246 4.102 1.00 97.88 130 LEU A N 1
ATOM 1083 C CA . LEU A 1 130 ? -10.805 -7.330 3.702 1.00 97.88 130 LEU A CA 1
ATOM 1084 C C . LEU A 1 130 ? -10.845 -8.501 4.692 1.00 97.88 130 LEU A C 1
ATOM 1086 O O . LEU A 1 130 ? -11.041 -9.637 4.268 1.00 97.88 130 LEU A O 1
ATOM 1090 N N . LEU A 1 131 ? -10.729 -8.237 5.996 1.00 97.88 131 LEU A N 1
ATOM 1091 C CA . LEU A 1 131 ? -10.804 -9.274 7.029 1.00 97.88 131 LEU A CA 1
ATOM 1092 C C . LEU A 1 131 ? -12.175 -9.956 7.032 1.00 97.88 131 LEU A C 1
ATOM 1094 O O . LEU A 1 131 ? -12.263 -11.182 7.093 1.00 97.88 131 LEU A O 1
ATOM 1098 N N . ARG A 1 132 ? -13.259 -9.180 6.899 1.00 97.44 132 ARG A N 1
ATOM 1099 C CA . ARG A 1 132 ? -14.622 -9.724 6.870 1.00 97.44 132 ARG A CA 1
ATOM 1100 C C . ARG A 1 132 ? -14.872 -10.607 5.640 1.00 97.44 132 ARG A C 1
ATOM 1102 O O . ARG A 1 132 ? -15.503 -11.656 5.769 1.00 97.44 132 ARG A O 1
ATOM 1109 N N . LEU A 1 133 ? -14.352 -10.229 4.469 1.00 97.31 133 LEU A N 1
ATOM 1110 C CA . LEU A 1 133 ? -14.382 -11.062 3.258 1.00 97.31 133 LEU A CA 1
ATOM 1111 C C . LEU A 1 133 ? -13.503 -12.317 3.402 1.00 97.31 133 LEU A C 1
ATOM 1113 O O . LEU A 1 133 ? -13.905 -13.398 2.965 1.00 97.31 133 LEU A O 1
ATOM 1117 N N . GLY A 1 134 ? -12.332 -12.194 4.032 1.00 96.50 134 GLY A N 1
ATOM 1118 C CA . GLY A 1 134 ? -11.439 -13.316 4.334 1.00 96.50 134 GLY A CA 1
ATOM 1119 C C . GLY A 1 134 ? -12.135 -14.349 5.218 1.00 96.50 134 GLY A C 1
ATOM 1120 O O . GLY A 1 134 ? -12.236 -15.518 4.855 1.00 96.50 134 GLY A O 1
ATOM 1121 N N . GLN A 1 135 ? -12.756 -13.892 6.305 1.00 96.31 135 GLN A N 1
ATOM 1122 C CA . GLN A 1 135 ? -13.544 -14.733 7.204 1.00 96.31 135 GLN A CA 1
ATOM 1123 C C . GLN A 1 135 ? -14.732 -15.396 6.495 1.00 96.31 135 GLN A C 1
ATOM 1125 O O . GLN A 1 135 ? -14.922 -16.601 6.636 1.00 96.31 135 GLN A O 1
ATOM 1130 N N . PHE A 1 136 ? -15.516 -14.642 5.710 1.00 95.69 136 PHE A N 1
ATOM 1131 C CA . PHE A 1 136 ? -16.651 -15.198 4.958 1.00 95.69 136 PHE A CA 1
ATOM 1132 C C . PHE A 1 136 ? -16.217 -16.299 3.982 1.00 95.69 136 PHE A C 1
ATOM 1134 O O . PHE A 1 136 ? -16.939 -17.270 3.772 1.00 95.69 136 PHE A O 1
ATOM 1141 N N . SER A 1 137 ? -15.033 -16.146 3.391 1.00 94.62 137 SER A N 1
ATOM 1142 C CA . SER A 1 137 ? -14.488 -17.084 2.414 1.00 94.62 137 SER A CA 1
ATOM 1143 C C . SER A 1 137 ? -13.576 -18.159 2.997 1.00 94.62 137 SER A C 1
ATOM 1145 O O . SER A 1 137 ? -13.037 -18.957 2.235 1.00 94.62 137 SER A O 1
ATOM 1147 N N . PHE A 1 138 ? -13.429 -18.209 4.326 1.00 93.38 138 PHE A N 1
ATOM 1148 C CA . PHE A 1 138 ? -12.513 -19.111 5.032 1.00 93.38 138 PHE A CA 1
ATOM 1149 C C . PHE A 1 138 ? -11.053 -18.998 4.550 1.00 93.38 138 PHE A C 1
ATOM 1151 O O . PHE A 1 138 ? -10.304 -19.971 4.568 1.00 93.38 138 PHE A O 1
ATOM 1158 N N . GLN A 1 139 ? -10.648 -17.798 4.126 1.00 93.25 139 GLN A N 1
ATOM 1159 C CA . GLN A 1 139 ? -9.299 -17.466 3.670 1.00 93.25 139 GLN A CA 1
ATOM 1160 C C . GLN A 1 139 ? -8.662 -16.499 4.667 1.00 93.25 139 GLN A C 1
ATOM 1162 O O . GLN A 1 139 ? -9.038 -15.327 4.739 1.00 93.25 139 GLN A O 1
ATOM 1167 N N . TYR A 1 140 ? -7.725 -16.999 5.472 1.00 93.31 140 TYR A N 1
ATOM 1168 C CA . TYR A 1 140 ? -7.033 -16.186 6.467 1.00 93.31 140 TYR A CA 1
ATOM 1169 C C . TYR A 1 140 ? -5.773 -15.517 5.890 1.00 93.31 140 TYR A C 1
ATOM 1171 O O . TYR A 1 140 ? -4.998 -16.201 5.221 1.00 93.31 140 TYR A O 1
ATOM 1179 N N . PRO A 1 141 ? -5.498 -14.238 6.220 1.00 93.50 141 PRO A N 1
ATOM 1180 C CA . PRO A 1 141 ? -6.393 -13.292 6.906 1.00 93.50 141 PRO A CA 1
ATOM 1181 C C . PRO A 1 141 ? -7.352 -12.561 5.948 1.00 93.50 141 PRO A C 1
ATOM 1183 O O . PRO A 1 141 ? -8.384 -12.052 6.377 1.00 93.50 141 PRO A O 1
ATOM 1186 N N . THR A 1 142 ? -7.018 -12.489 4.658 1.00 95.44 142 THR A N 1
ATOM 1187 C CA . THR A 1 142 ? -7.753 -11.732 3.630 1.00 95.44 142 THR A CA 1
ATOM 1188 C C . THR A 1 142 ? -8.025 -12.617 2.402 1.00 95.44 142 THR A C 1
ATOM 1190 O O . THR A 1 142 ? -7.342 -13.627 2.217 1.00 95.44 142 THR A O 1
ATOM 1193 N N . PRO A 1 143 ? -9.037 -12.307 1.570 1.00 95.50 143 PRO A N 1
ATOM 1194 C CA . PRO A 1 143 ? -9.485 -13.210 0.511 1.00 95.50 143 PRO A CA 1
ATOM 1195 C C . PRO A 1 143 ? -8.557 -13.189 -0.710 1.00 95.50 143 PRO A C 1
ATOM 1197 O O . PRO A 1 143 ? -8.363 -12.152 -1.332 1.00 95.50 143 PRO A O 1
ATOM 1200 N N . ILE A 1 144 ? -8.079 -14.353 -1.147 1.00 95.19 144 ILE A N 1
ATOM 1201 C CA . ILE A 1 144 ? -7.376 -14.483 -2.433 1.00 95.19 144 ILE A CA 1
ATOM 1202 C C . ILE A 1 144 ? -8.389 -14.672 -3.558 1.00 95.19 144 ILE A C 1
ATOM 1204 O O . ILE A 1 144 ? -8.334 -13.991 -4.578 1.00 95.19 144 ILE A O 1
ATOM 1208 N N . VAL A 1 145 ? -9.336 -15.591 -3.358 1.00 95.50 145 VAL A N 1
ATOM 1209 C CA . VAL A 1 145 ? -10.411 -15.903 -4.300 1.00 95.50 145 VAL A CA 1
ATOM 1210 C C . VAL A 1 145 ? -11.666 -15.118 -3.940 1.00 95.50 145 VAL A C 1
ATOM 1212 O O . VAL A 1 145 ? -12.177 -15.217 -2.823 1.00 95.50 145 VAL A O 1
ATOM 1215 N N . ASN A 1 146 ? -12.211 -14.395 -4.915 1.00 96.12 146 ASN A N 1
ATOM 1216 C CA . ASN A 1 146 ? -13.525 -13.772 -4.822 1.00 96.12 146 ASN A CA 1
ATOM 1217 C C . ASN A 1 146 ? -14.607 -14.838 -4.983 1.00 96.12 146 ASN A C 1
ATOM 1219 O O . ASN A 1 146 ? -14.898 -15.266 -6.101 1.00 96.12 146 ASN A O 1
ATOM 1223 N N . ILE A 1 147 ? -15.183 -15.273 -3.864 1.00 94.94 147 ILE A N 1
ATOM 1224 C CA . ILE A 1 147 ? -16.279 -16.244 -3.853 1.00 94.94 147 ILE A CA 1
ATOM 1225 C C . ILE A 1 147 ? -17.629 -15.567 -4.073 1.00 94.94 147 ILE A C 1
ATOM 1227 O O . ILE A 1 147 ? -17.852 -14.427 -3.658 1.00 94.94 147 ILE A O 1
ATOM 1231 N N . ILE A 1 148 ? -18.541 -16.278 -4.731 1.00 91.25 148 ILE A N 1
ATOM 1232 C CA . ILE A 1 148 ? -19.885 -15.788 -5.017 1.00 91.25 148 ILE A CA 1
ATOM 1233 C C . ILE A 1 148 ? -20.645 -15.673 -3.702 1.00 91.25 148 ILE A C 1
ATOM 1235 O O . ILE A 1 148 ? -20.731 -16.620 -2.922 1.00 91.25 148 ILE A O 1
ATOM 1239 N N . ARG A 1 149 ? -21.240 -14.502 -3.483 1.00 92.69 149 ARG A N 1
ATOM 1240 C CA . ARG A 1 149 ? -22.032 -14.202 -2.288 1.00 92.69 149 ARG A CA 1
ATOM 1241 C C . ARG A 1 149 ? -23.491 -14.047 -2.676 1.00 92.69 149 ARG A C 1
ATOM 1243 O O . ARG A 1 149 ? -23.792 -13.446 -3.706 1.00 92.69 149 ARG A O 1
ATOM 1250 N N . ASP A 1 150 ? -24.407 -14.522 -1.849 1.00 89.12 150 ASP A N 1
ATOM 1251 C CA . ASP A 1 150 ? -25.829 -14.263 -2.088 1.00 89.12 150 ASP A CA 1
ATOM 1252 C C . ASP A 1 150 ? -26.228 -12.876 -1.572 1.00 89.12 150 ASP A C 1
ATOM 1254 O O . ASP A 1 150 ? -27.028 -12.189 -2.198 1.00 89.12 150 ASP A O 1
ATOM 1258 N N . GLN A 1 151 ? -25.589 -12.404 -0.498 1.00 91.56 151 GLN A N 1
ATOM 1259 C CA . GLN A 1 151 ? -25.874 -11.122 0.155 1.00 91.56 151 GLN A CA 1
ATOM 1260 C C . GLN A 1 151 ? -24.585 -10.323 0.425 1.00 91.56 151 GLN A C 1
ATOM 1262 O O . GLN A 1 151 ? -23.502 -10.917 0.516 1.00 91.56 151 GLN A O 1
ATOM 1267 N N . PRO A 1 152 ? -24.660 -8.980 0.512 1.00 94.06 152 PRO A N 1
ATOM 1268 C CA . PRO A 1 152 ? -23.536 -8.176 0.979 1.00 94.06 152 PRO A CA 1
ATOM 1269 C C . PRO A 1 152 ? -23.234 -8.463 2.462 1.00 94.06 152 PRO A C 1
ATOM 1271 O O . PRO A 1 152 ? -24.117 -8.867 3.216 1.00 94.06 152 PRO A O 1
ATOM 1274 N N . LEU A 1 153 ? -21.981 -8.267 2.885 1.00 94.06 153 LEU A N 1
ATOM 1275 C CA . LEU A 1 153 ? -21.548 -8.485 4.277 1.00 94.06 153 LEU A CA 1
ATOM 1276 C C . LEU A 1 153 ? -21.874 -7.297 5.187 1.00 94.06 153 LEU A C 1
ATOM 1278 O O . LEU A 1 153 ? -21.885 -7.441 6.409 1.00 94.06 153 LEU A O 1
ATOM 1282 N N . PHE A 1 154 ? -22.146 -6.145 4.579 1.00 93.69 154 PHE A N 1
ATOM 1283 C CA . PHE A 1 154 ? -22.574 -4.919 5.230 1.00 93.69 154 PHE A CA 1
ATOM 1284 C C . PHE A 1 154 ? -23.763 -4.320 4.478 1.00 93.69 154 PHE A C 1
ATOM 1286 O O . PHE A 1 154 ? -23.894 -4.516 3.271 1.00 93.69 154 PHE A O 1
ATOM 1293 N N . THR A 1 155 ? -24.610 -3.557 5.168 1.00 90.12 155 THR A N 1
ATOM 1294 C CA . THR A 1 155 ? -25.719 -2.817 4.548 1.00 90.12 155 THR A CA 1
ATOM 1295 C C . THR A 1 155 ? -25.565 -1.314 4.760 1.00 90.12 155 THR A C 1
ATOM 1297 O O . THR A 1 155 ? -24.919 -0.854 5.704 1.00 90.12 155 THR A O 1
ATOM 1300 N N . LYS A 1 156 ? -26.163 -0.518 3.869 1.00 81.19 156 LYS A N 1
ATOM 1301 C CA . LYS A 1 156 ? -26.017 0.948 3.884 1.00 81.19 156 LYS A CA 1
ATOM 1302 C C . LYS A 1 156 ? -26.738 1.623 5.051 1.00 81.19 156 LYS A C 1
ATOM 1304 O O . LYS A 1 156 ? -26.291 2.667 5.524 1.00 81.19 156 LYS A O 1
ATOM 1309 N N . ASP A 1 157 ? -27.834 1.035 5.520 1.00 81.00 157 ASP A N 1
ATOM 1310 C CA . ASP A 1 157 ? -28.776 1.716 6.417 1.00 81.00 157 ASP A CA 1
ATOM 1311 C C . ASP A 1 157 ? -28.265 1.854 7.855 1.00 81.00 157 ASP A C 1
ATOM 1313 O O . ASP A 1 157 ? -28.715 2.725 8.599 1.00 81.00 157 ASP A O 1
ATOM 1317 N N . VAL A 1 158 ? -27.281 1.041 8.242 1.00 83.50 158 VAL A N 1
ATOM 1318 C CA . VAL A 1 158 ? -26.784 0.970 9.625 1.00 83.50 158 VAL A CA 1
ATOM 1319 C C . VAL A 1 158 ? -25.377 1.533 9.794 1.00 83.50 158 VAL A C 1
ATOM 1321 O O . VAL A 1 158 ? -24.839 1.541 10.892 1.00 83.50 158 VAL A O 1
ATOM 1324 N N . VAL A 1 159 ? -24.771 2.099 8.747 1.00 84.12 159 VAL A N 1
ATOM 1325 C CA . VAL A 1 159 ? -23.414 2.675 8.833 1.00 84.12 159 VAL A CA 1
ATOM 1326 C C . VAL A 1 159 ? -23.327 3.787 9.900 1.00 84.12 159 VAL A C 1
ATOM 1328 O O . VAL A 1 159 ? -22.282 4.011 10.506 1.00 84.12 159 VAL A O 1
ATOM 1331 N N . GLN A 1 160 ? -24.450 4.454 10.196 1.00 84.50 160 GLN A N 1
ATOM 1332 C CA . GLN A 1 160 ? -24.541 5.493 11.228 1.00 84.50 160 GLN A CA 1
ATOM 1333 C C . GLN A 1 160 ? -24.410 4.971 12.667 1.00 84.50 160 GLN A C 1
ATOM 1335 O O . GLN A 1 160 ? -24.117 5.768 13.553 1.00 84.50 160 GLN A O 1
ATOM 1340 N N . SER A 1 161 ? -24.629 3.677 12.918 1.00 88.75 161 SER A N 1
ATOM 1341 C CA . SER A 1 161 ? -24.517 3.100 14.263 1.00 88.75 161 SER A CA 1
ATOM 1342 C C . SER A 1 161 ? -23.111 2.606 14.602 1.00 88.75 161 SER A C 1
ATOM 1344 O O . SER A 1 161 ? -22.906 2.104 15.702 1.00 88.75 161 SER A O 1
ATOM 1346 N N . SER A 1 162 ? -22.156 2.697 13.670 1.00 93.12 162 SER A N 1
ATOM 1347 C CA . SER A 1 162 ? -20.762 2.349 13.946 1.00 93.12 162 SER A CA 1
ATOM 1348 C C . SER A 1 162 ? -20.054 3.464 14.708 1.00 93.12 162 SER A C 1
ATOM 1350 O O . SER A 1 162 ? -20.279 4.649 14.450 1.00 93.12 162 SER A O 1
ATOM 1352 N N . VAL A 1 163 ? -19.110 3.095 15.575 1.00 93.50 163 VAL A N 1
ATOM 1353 C CA . VAL A 1 163 ? -18.206 4.040 16.247 1.00 93.50 163 VAL A CA 1
ATOM 1354 C C . VAL A 1 163 ? -17.431 4.909 15.250 1.00 93.50 163 VAL A C 1
ATOM 1356 O O . VAL A 1 163 ? -17.183 6.089 15.505 1.00 93.50 163 VAL A O 1
ATOM 1359 N N . LEU A 1 164 ? -17.133 4.374 14.059 1.00 94.75 164 LEU A N 1
ATOM 1360 C CA . LEU A 1 164 ? -16.417 5.096 13.006 1.00 94.75 164 LEU A CA 1
ATOM 1361 C C . LEU A 1 164 ? -17.230 6.244 12.398 1.00 94.75 164 LEU A C 1
ATOM 1363 O O . LEU A 1 164 ? -16.664 7.068 11.675 1.00 94.75 164 LEU A O 1
ATOM 1367 N N . LYS A 1 165 ? -18.528 6.362 12.715 1.00 93.38 165 LYS A N 1
ATOM 1368 C CA . LYS A 1 165 ? -19.362 7.486 12.277 1.00 93.38 165 LYS A CA 1
ATOM 1369 C C . LYS A 1 165 ? -18.879 8.832 12.814 1.00 93.38 165 LYS A C 1
ATOM 1371 O O . LYS A 1 165 ? -19.010 9.840 12.120 1.00 93.38 165 LYS A O 1
ATOM 1376 N N . VAL A 1 166 ? -18.297 8.861 14.013 1.00 91.31 166 VAL A N 1
ATOM 1377 C CA . VAL A 1 166 ? -17.743 10.095 14.600 1.00 91.31 166 VAL A CA 1
ATOM 1378 C C . VAL A 1 166 ? -16.553 10.605 13.779 1.00 91.31 166 VAL A C 1
ATOM 1380 O O . VAL A 1 166 ? -16.345 11.809 13.669 1.00 91.31 166 VAL A O 1
ATOM 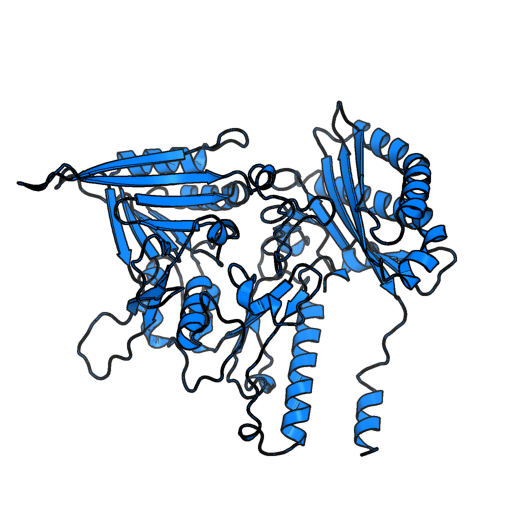1383 N N . LEU A 1 167 ? -15.824 9.692 13.136 1.00 93.81 167 LEU A N 1
ATOM 1384 C CA . LEU A 1 167 ? -14.585 9.970 12.410 1.00 93.81 167 LEU A CA 1
ATOM 1385 C C . LEU A 1 167 ? -14.778 10.050 10.887 1.00 93.81 167 LEU A C 1
ATOM 1387 O O . LEU A 1 167 ? -13.837 10.379 10.171 1.00 93.81 167 LEU A O 1
ATOM 1391 N N . ASN A 1 168 ? -15.985 9.768 10.380 1.00 94.25 168 ASN A N 1
ATOM 1392 C CA . ASN A 1 168 ? -16.274 9.758 8.946 1.00 94.25 168 ASN A CA 1
ATOM 1393 C C . ASN A 1 168 ? -17.635 10.377 8.593 1.00 94.25 168 ASN A C 1
ATOM 1395 O O . ASN A 1 168 ? -18.687 10.071 9.174 1.00 94.25 168 ASN A O 1
ATOM 1399 N N . ASP A 1 169 ? -17.648 11.173 7.528 1.00 92.81 169 ASP A N 1
ATOM 1400 C CA . ASP A 1 169 ? -18.881 11.599 6.879 1.00 92.81 169 ASP A CA 1
ATOM 1401 C C . ASP A 1 169 ? -19.340 10.591 5.816 1.00 92.81 169 ASP A C 1
ATOM 1403 O O . ASP A 1 169 ? -19.066 10.732 4.630 1.00 92.81 169 ASP A O 1
ATOM 1407 N N . PHE A 1 170 ? -20.121 9.596 6.229 1.00 89.75 170 PHE A N 1
ATOM 1408 C CA . PHE A 1 170 ? -20.707 8.614 5.308 1.00 89.75 170 PHE A CA 1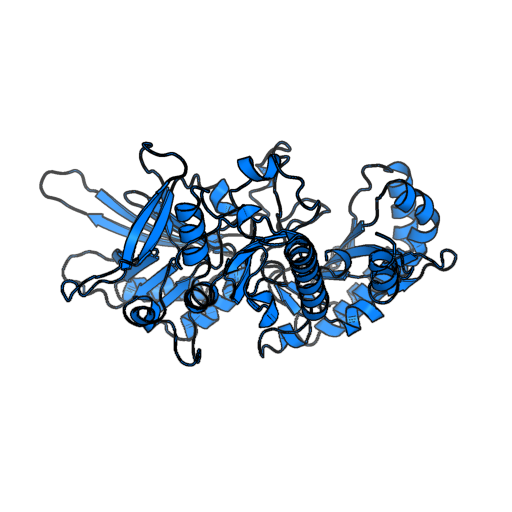
ATOM 1409 C C . PHE A 1 170 ? -21.756 9.157 4.319 1.00 89.75 170 PHE A C 1
ATOM 1411 O O . PHE A 1 170 ? -22.218 8.396 3.471 1.00 89.75 170 PHE A O 1
ATOM 1418 N N . ARG A 1 171 ? -22.185 10.426 4.426 1.00 86.50 171 ARG A N 1
ATOM 1419 C CA . ARG A 1 171 ? -23.173 11.011 3.501 1.00 86.50 171 ARG A CA 1
ATOM 1420 C C . ARG A 1 171 ? -22.489 11.800 2.395 1.00 86.50 171 ARG A C 1
ATOM 1422 O O . ARG A 1 171 ? -22.684 11.502 1.222 1.00 86.50 171 ARG A O 1
ATOM 1429 N N . GLY A 1 172 ? -21.718 12.814 2.781 1.00 86.56 172 GLY A N 1
ATOM 1430 C CA . GLY A 1 172 ? -21.071 13.739 1.852 1.00 86.56 172 GLY A CA 1
ATOM 1431 C C . GLY A 1 172 ? -19.585 13.474 1.640 1.00 86.56 172 GLY A C 1
ATOM 1432 O O . GLY A 1 172 ? -18.998 14.075 0.746 1.00 86.56 172 GLY A O 1
ATOM 1433 N N . TRP A 1 173 ? -18.972 12.594 2.439 1.00 90.12 173 TRP A N 1
ATOM 1434 C CA . TRP A 1 173 ? -17.527 12.353 2.450 1.00 90.12 173 TRP A CA 1
ATOM 1435 C C . TRP A 1 173 ? -16.692 13.620 2.678 1.00 90.12 173 TRP A C 1
ATOM 1437 O O . TRP A 1 173 ? -15.533 13.668 2.268 1.00 90.12 173 TRP A O 1
ATOM 1447 N N . THR A 1 174 ? -17.272 14.616 3.360 1.00 89.62 174 THR A N 1
ATOM 1448 C CA . THR A 1 174 ? -16.639 15.914 3.655 1.00 89.62 174 THR A CA 1
ATOM 1449 C C . THR A 1 174 ? -15.403 15.790 4.540 1.00 89.62 174 THR A C 1
ATOM 1451 O O . THR A 1 174 ? -14.466 16.569 4.398 1.00 89.62 174 THR A O 1
ATOM 1454 N N . TYR A 1 175 ? -15.375 14.787 5.416 1.00 89.50 175 TYR A N 1
ATOM 1455 C CA . TYR A 1 175 ? -14.201 14.382 6.177 1.00 89.50 175 TYR A CA 1
ATOM 1456 C C . TYR A 1 175 ? -14.146 12.858 6.284 1.00 89.50 175 TYR A C 1
ATOM 1458 O O . TYR A 1 175 ? -15.176 12.172 6.275 1.00 89.50 175 TYR A O 1
ATOM 1466 N N . GLN A 1 176 ? -12.929 12.331 6.370 1.00 91.69 176 GLN A N 1
ATOM 1467 C CA . GLN A 1 176 ? -12.633 10.906 6.464 1.00 91.69 176 GLN A CA 1
ATOM 1468 C C . GLN A 1 176 ? -11.493 10.698 7.452 1.00 91.69 176 GLN A C 1
ATOM 1470 O O . GLN A 1 176 ? -10.563 11.502 7.507 1.00 91.69 176 GLN A O 1
ATOM 1475 N N . MET A 1 177 ? -11.562 9.603 8.200 1.00 94.06 177 MET A N 1
ATOM 1476 C CA . MET A 1 177 ? -10.473 9.167 9.060 1.00 94.06 177 MET A CA 1
ATOM 1477 C C . MET A 1 177 ? -9.235 8.859 8.212 1.00 94.06 177 MET A C 1
ATOM 1479 O O . MET A 1 177 ? -9.336 8.231 7.154 1.00 94.06 177 MET A O 1
ATOM 1483 N N . THR A 1 178 ? -8.060 9.271 8.687 1.00 94.00 178 THR A N 1
ATOM 1484 C CA . THR A 1 178 ? -6.792 8.961 8.023 1.00 94.00 178 THR A CA 1
ATOM 1485 C C . THR A 1 178 ? -6.559 7.451 7.997 1.00 94.00 178 THR A C 1
ATOM 1487 O O . THR A 1 178 ? -6.792 6.744 8.982 1.00 94.00 178 THR A O 1
ATOM 1490 N N . LYS A 1 179 ? -6.088 6.961 6.851 1.00 94.06 179 LYS A N 1
ATOM 1491 C CA . LYS A 1 179 ? -5.677 5.572 6.642 1.00 94.06 179 LYS A CA 1
ATOM 1492 C C . LYS A 1 179 ? -4.161 5.533 6.583 1.00 94.06 179 LYS A C 1
ATOM 1494 O O . LYS A 1 179 ? -3.574 6.236 5.763 1.00 94.06 179 LYS A O 1
ATOM 1499 N N . LEU A 1 180 ? -3.547 4.728 7.440 1.00 93.25 180 LEU A N 1
ATOM 1500 C CA . LEU A 1 180 ? -2.104 4.529 7.448 1.00 93.25 180 LEU A CA 1
ATOM 1501 C C . LEU A 1 180 ? -1.741 3.210 6.766 1.00 93.25 180 LEU A C 1
ATOM 1503 O O . LEU A 1 180 ? -2.450 2.206 6.880 1.00 93.25 180 LEU A O 1
ATOM 1507 N N . PHE A 1 181 ? -0.620 3.244 6.056 1.00 90.44 181 PHE A N 1
ATOM 1508 C CA . PHE A 1 181 ? 0.036 2.077 5.477 1.00 90.44 181 PHE A CA 1
ATOM 1509 C C . PHE A 1 181 ? 1.130 1.581 6.421 1.00 90.44 181 PHE A C 1
ATOM 1511 O O . PHE A 1 181 ? 1.614 2.341 7.263 1.00 90.44 181 PHE A O 1
ATOM 1518 N N . ASP A 1 182 ? 1.501 0.307 6.283 1.00 87.12 182 ASP A N 1
ATOM 1519 C CA . ASP A 1 182 ? 2.625 -0.331 6.985 1.00 87.12 182 ASP A CA 1
ATOM 1520 C C . ASP A 1 182 ? 2.601 -0.181 8.522 1.00 87.12 182 ASP A C 1
ATOM 1522 O O . ASP A 1 182 ? 3.607 -0.369 9.201 1.00 87.12 182 ASP A O 1
ATOM 1526 N N . THR A 1 183 ? 1.430 0.112 9.090 1.00 90.88 183 THR A N 1
ATOM 1527 C CA . THR A 1 183 ? 1.202 0.298 10.526 1.00 90.88 183 THR A CA 1
ATOM 1528 C C . THR A 1 183 ? 0.599 -0.966 11.123 1.00 90.88 183 THR A C 1
ATOM 1530 O O . THR A 1 183 ? -0.255 -1.593 10.500 1.00 90.88 183 THR A O 1
ATOM 1533 N N . SER A 1 184 ? 1.015 -1.327 12.335 1.00 92.94 184 SER A N 1
ATOM 1534 C CA . SER A 1 184 ? 0.504 -2.512 13.036 1.00 92.94 184 SER A CA 1
ATOM 1535 C C . SER A 1 184 ? -0.071 -2.129 14.392 1.00 92.94 184 SER A C 1
ATOM 1537 O O . SER A 1 184 ? 0.529 -1.335 15.112 1.00 92.94 184 SER A O 1
ATOM 1539 N N . ILE A 1 185 ? -1.217 -2.709 14.744 1.00 95.94 185 ILE A N 1
ATOM 1540 C CA . ILE A 1 185 ? -1.841 -2.595 16.067 1.00 95.94 185 ILE A CA 1
ATOM 1541 C C . ILE A 1 185 ? -2.015 -4.014 16.587 1.00 95.94 185 ILE A C 1
ATOM 1543 O O . ILE A 1 185 ? -2.706 -4.809 15.946 1.00 95.94 185 ILE A O 1
ATOM 1547 N N . ILE A 1 186 ? -1.378 -4.336 17.710 1.00 95.31 186 ILE A N 1
ATOM 1548 C CA . ILE A 1 186 ? -1.337 -5.684 18.282 1.00 95.31 186 ILE A CA 1
ATOM 1549 C C . ILE A 1 186 ? -1.774 -5.641 19.738 1.00 95.31 186 ILE A C 1
ATOM 1551 O O . ILE A 1 186 ? -1.311 -4.817 20.525 1.00 95.31 186 ILE A O 1
ATOM 1555 N N . VAL A 1 187 ? -2.645 -6.577 20.095 1.00 94.88 187 VAL A N 1
ATOM 1556 C CA . VAL A 1 187 ? -3.121 -6.810 21.452 1.00 94.88 187 VAL A CA 1
ATOM 1557 C C . VAL A 1 187 ? -2.723 -8.214 21.879 1.00 94.88 187 VAL A C 1
ATOM 1559 O O . VAL A 1 187 ? -3.069 -9.206 21.242 1.00 94.88 187 VAL A O 1
ATOM 1562 N N . LYS A 1 188 ? -1.999 -8.282 22.989 1.00 93.00 188 LYS A N 1
ATOM 1563 C CA . LYS A 1 188 ? -1.659 -9.487 23.750 1.00 93.00 188 LYS A CA 1
ATOM 1564 C C . LYS A 1 188 ? -2.284 -9.340 25.141 1.00 93.00 188 LYS A C 1
ATOM 1566 O O . LYS A 1 188 ? -2.674 -8.236 25.517 1.00 93.00 188 LYS A O 1
ATOM 1571 N N . ASN A 1 189 ? -2.324 -10.413 25.933 1.00 87.25 189 ASN A N 1
ATOM 1572 C CA . ASN A 1 189 ? -3.013 -10.447 27.237 1.00 87.25 189 ASN A CA 1
ATOM 1573 C C . ASN A 1 189 ? -2.862 -9.168 28.086 1.00 87.25 189 ASN A C 1
ATOM 1575 O O . ASN A 1 189 ? -3.858 -8.600 28.516 1.00 87.25 189 ASN A O 1
ATOM 1579 N N . ASN A 1 190 ? -1.629 -8.698 28.286 1.00 88.75 190 ASN A N 1
ATOM 1580 C CA . ASN A 1 190 ? -1.314 -7.542 29.132 1.00 88.75 190 ASN A CA 1
ATOM 1581 C C . ASN A 1 190 ? -0.512 -6.454 28.395 1.00 88.75 190 ASN A C 1
ATOM 1583 O O . ASN A 1 190 ? 0.098 -5.590 29.025 1.00 88.75 190 ASN A O 1
ATOM 1587 N N . LEU A 1 191 ? -0.466 -6.507 27.065 1.00 93.69 191 LEU A N 1
ATOM 1588 C CA . LEU A 1 191 ? 0.401 -5.653 26.260 1.00 93.69 191 LEU A CA 1
ATOM 1589 C C . LEU A 1 191 ? -0.325 -5.222 24.988 1.00 93.69 191 LEU A C 1
ATOM 1591 O O . LEU A 1 191 ? -0.808 -6.056 24.229 1.00 93.69 191 LEU A O 1
ATOM 1595 N N . THR A 1 192 ? -0.398 -3.915 24.761 1.00 96.19 192 THR A N 1
ATOM 1596 C CA . THR A 1 192 ? -0.840 -3.324 23.495 1.00 96.19 192 THR A CA 1
ATOM 1597 C C . THR A 1 192 ? 0.346 -2.638 22.833 1.00 96.19 192 THR A C 1
ATOM 1599 O O . THR A 1 192 ? 0.967 -1.769 23.441 1.00 96.19 192 THR A O 1
ATOM 1602 N N . GLU A 1 193 ? 0.657 -3.030 21.603 1.00 94.44 193 GLU A N 1
ATOM 1603 C CA . GLU A 1 193 ? 1.782 -2.514 20.821 1.00 94.44 193 GLU A CA 1
ATOM 1604 C C . GLU A 1 193 ? 1.275 -1.888 19.528 1.00 94.44 193 GLU A C 1
ATOM 1606 O O . GLU A 1 193 ? 0.465 -2.476 18.807 1.00 94.44 193 GLU A O 1
ATOM 1611 N N . ILE A 1 194 ? 1.754 -0.684 19.234 1.00 95.06 194 ILE A N 1
ATOM 1612 C CA . ILE A 1 194 ? 1.441 0.042 18.009 1.00 95.06 194 ILE A CA 1
ATOM 1613 C C . ILE A 1 194 ? 2.751 0.440 17.340 1.00 95.06 194 ILE A C 1
ATOM 1615 O O . ILE A 1 194 ? 3.562 1.176 17.906 1.00 95.06 194 ILE A O 1
ATOM 1619 N N . PHE A 1 195 ? 2.944 -0.048 16.120 1.00 92.00 195 PHE A N 1
ATOM 1620 C CA . PHE A 1 195 ? 4.153 0.166 15.333 1.00 92.00 195 PHE A CA 1
ATOM 1621 C C . PHE A 1 195 ? 3.849 1.107 14.172 1.00 92.00 195 PHE A C 1
ATOM 1623 O O . PHE A 1 195 ? 3.025 0.783 13.314 1.00 92.00 195 PHE A O 1
ATOM 1630 N N . LEU A 1 196 ? 4.509 2.265 14.159 1.00 90.25 196 LEU A N 1
ATOM 1631 C CA . LEU A 1 196 ? 4.331 3.324 13.167 1.00 90.25 196 LEU A CA 1
ATOM 1632 C C . LEU A 1 196 ? 5.575 3.412 12.273 1.00 90.25 196 LEU A C 1
ATOM 1634 O O . LEU A 1 196 ? 6.671 3.623 12.792 1.00 90.25 196 LEU A O 1
ATOM 1638 N N . PRO A 1 197 ? 5.467 3.309 10.942 1.00 86.19 197 PRO A N 1
ATOM 1639 C CA . PRO A 1 197 ? 6.623 3.517 10.082 1.00 86.19 197 PRO A CA 1
ATOM 1640 C C . PRO A 1 197 ? 7.037 4.995 10.097 1.00 86.19 197 PRO A C 1
ATOM 1642 O O . PRO A 1 197 ? 6.182 5.886 10.096 1.00 86.19 197 PRO A O 1
ATOM 1645 N N . LYS A 1 198 ? 8.348 5.285 10.030 1.00 81.88 198 LYS A N 1
ATOM 1646 C CA . LYS A 1 198 ? 8.847 6.673 9.868 1.00 81.88 198 LYS A CA 1
ATOM 1647 C C . LYS A 1 198 ? 8.197 7.390 8.672 1.00 81.88 198 LYS A C 1
ATOM 1649 O O . LYS A 1 198 ? 7.970 8.594 8.726 1.00 81.88 198 LYS A O 1
ATOM 1654 N N . SER A 1 199 ? 7.806 6.656 7.628 1.00 82.25 199 SER A N 1
ATOM 1655 C CA . SER A 1 199 ? 7.124 7.217 6.454 1.00 82.25 199 SER A CA 1
ATOM 1656 C C . SER A 1 199 ? 5.728 7.795 6.737 1.00 82.25 199 SER A C 1
ATOM 1658 O O . SER A 1 199 ? 5.257 8.590 5.929 1.00 82.25 199 SER A O 1
ATOM 1660 N N . ALA A 1 200 ? 5.070 7.448 7.850 1.00 87.44 200 ALA A N 1
ATOM 1661 C CA . ALA A 1 200 ? 3.746 7.953 8.230 1.00 87.44 200 ALA A CA 1
ATOM 1662 C C . ALA A 1 200 ? 3.788 9.248 9.066 1.00 87.44 200 ALA A C 1
ATOM 1664 O O . ALA A 1 200 ? 2.742 9.764 9.464 1.00 87.44 200 ALA A O 1
ATOM 1665 N N . ARG A 1 201 ? 4.981 9.781 9.364 1.00 86.25 201 ARG A N 1
ATOM 1666 C CA . ARG A 1 201 ? 5.159 10.940 10.256 1.00 86.25 201 ARG A CA 1
ATOM 1667 C C . ARG A 1 201 ? 4.408 12.182 9.807 1.00 86.25 201 ARG A C 1
ATOM 1669 O O . ARG A 1 201 ? 3.813 12.852 10.644 1.00 86.25 201 ARG A O 1
ATOM 1676 N N . ASP A 1 202 ? 4.418 12.495 8.516 1.00 87.12 202 ASP A N 1
ATOM 1677 C CA . ASP A 1 202 ? 3.738 13.688 8.004 1.00 87.12 202 ASP A CA 1
ATOM 1678 C C . ASP A 1 202 ? 2.214 13.576 8.163 1.00 87.12 202 ASP A C 1
ATOM 1680 O O . ASP A 1 202 ? 1.560 14.527 8.608 1.00 87.12 202 ASP A O 1
ATOM 1684 N N . GLU A 1 203 ? 1.645 12.401 7.879 1.00 90.81 203 GLU A N 1
ATOM 1685 C CA . GLU A 1 203 ? 0.229 12.119 8.122 1.00 90.81 203 GLU A CA 1
ATOM 1686 C C . GLU A 1 203 ? -0.125 12.187 9.609 1.00 90.81 203 GLU A C 1
ATOM 1688 O O . GLU A 1 203 ? -1.131 12.799 9.973 1.00 90.81 203 GLU A O 1
ATOM 1693 N N . ILE A 1 204 ? 0.704 11.602 10.476 1.00 92.69 204 ILE A N 1
ATOM 1694 C CA . ILE A 1 204 ? 0.483 11.601 11.928 1.00 92.69 204 ILE A CA 1
ATOM 1695 C C . ILE A 1 204 ? 0.601 13.014 12.500 1.00 92.69 204 ILE A C 1
ATOM 1697 O O . ILE A 1 204 ? -0.245 13.415 13.299 1.00 92.69 204 ILE A O 1
ATOM 1701 N N . ARG A 1 205 ? 1.588 13.801 12.060 1.00 92.12 205 ARG A N 1
ATOM 1702 C CA . ARG A 1 205 ? 1.744 15.204 12.464 1.00 92.12 205 ARG A CA 1
ATOM 1703 C C . ARG A 1 205 ? 0.491 16.003 12.123 1.00 92.12 205 ARG A C 1
ATOM 1705 O O . ARG A 1 205 ? -0.084 16.631 13.007 1.00 92.12 205 ARG A O 1
ATOM 1712 N N . THR A 1 206 ? 0.018 15.892 10.880 1.00 92.31 206 THR A N 1
ATOM 1713 C CA . THR A 1 206 ? -1.210 16.560 10.411 1.00 92.31 206 THR A CA 1
ATOM 1714 C C . THR A 1 206 ? -2.419 16.168 11.264 1.00 92.31 206 THR A C 1
ATOM 1716 O O . THR A 1 206 ? -3.258 17.000 11.620 1.00 92.31 206 THR A O 1
ATOM 1719 N N . LEU A 1 207 ? -2.505 14.889 11.627 1.00 93.94 207 LEU A N 1
ATOM 1720 C CA . LEU A 1 207 ? -3.590 14.346 12.430 1.00 93.94 207 LEU A CA 1
ATOM 1721 C C . LEU A 1 207 ? -3.581 14.880 13.869 1.00 93.94 207 LEU A C 1
ATOM 1723 O O . LEU A 1 207 ? -4.613 15.324 14.373 1.00 93.94 207 LEU A O 1
ATOM 1727 N N . VAL A 1 208 ? -2.413 14.889 14.510 1.00 94.25 208 VAL A N 1
ATOM 1728 C CA . VAL A 1 208 ? -2.231 15.401 15.875 1.00 94.25 208 VAL A CA 1
ATOM 1729 C C . VAL A 1 208 ? -2.451 16.914 15.937 1.00 94.25 208 VAL A C 1
ATOM 1731 O O . VAL A 1 208 ? -3.057 17.415 16.885 1.00 94.25 208 VAL A O 1
ATOM 1734 N N . GLU A 1 209 ? -2.002 17.655 14.924 1.00 93.69 209 GLU A N 1
ATOM 1735 C CA . GLU A 1 209 ? -2.237 19.099 14.813 1.00 93.69 209 GLU A CA 1
ATOM 1736 C C . GLU A 1 209 ? -3.719 19.440 14.627 1.00 93.69 209 GLU A C 1
ATOM 1738 O O . GLU A 1 209 ? -4.173 20.465 15.137 1.00 93.69 209 GLU A O 1
ATOM 1743 N N . SER A 1 210 ? -4.481 18.564 13.965 1.00 93.44 210 SER A N 1
ATOM 1744 C CA . SER A 1 210 ? -5.923 18.740 13.763 1.00 93.44 210 SER A CA 1
ATOM 1745 C C . SER A 1 210 ? -6.718 18.602 15.065 1.00 93.44 210 SER A C 1
ATOM 1747 O O . SER A 1 210 ? -7.649 19.373 15.304 1.00 93.44 210 SER A O 1
ATOM 1749 N N . ASN A 1 211 ? -6.372 17.632 15.920 1.00 94.06 211 ASN A N 1
ATOM 1750 C CA . ASN A 1 211 ? -6.984 17.475 17.238 1.00 94.06 211 ASN A CA 1
ATOM 1751 C C . ASN A 1 211 ? -6.048 16.752 18.221 1.00 94.06 211 ASN A C 1
ATOM 1753 O O . ASN A 1 211 ? -5.896 15.535 18.187 1.00 94.06 211 ASN A O 1
ATOM 1757 N N . ARG A 1 212 ? -5.482 17.506 19.168 1.00 94.69 212 ARG A N 1
ATOM 1758 C CA . ARG A 1 212 ? -4.553 16.976 20.180 1.00 94.69 212 ARG A CA 1
ATOM 1759 C C . ARG A 1 212 ? -5.221 16.147 21.277 1.00 94.69 212 ARG A C 1
ATOM 1761 O O . ARG A 1 212 ? -4.524 15.429 21.978 1.00 94.69 212 ARG A O 1
ATOM 1768 N N . ASN A 1 213 ? -6.540 16.248 21.438 1.00 93.75 213 ASN A N 1
ATOM 1769 C CA . ASN A 1 213 ? -7.280 15.539 22.488 1.00 93.75 213 ASN A CA 1
ATOM 1770 C C . ASN A 1 213 ? -7.933 14.249 21.979 1.00 93.75 213 ASN A C 1
ATOM 1772 O O . ASN A 1 213 ? -8.323 13.410 22.787 1.00 93.75 213 ASN A O 1
ATOM 1776 N N . MET A 1 214 ? -8.051 14.089 20.657 1.00 95.00 214 MET A N 1
ATOM 1777 C CA . MET A 1 214 ? -8.576 12.882 20.027 1.00 95.00 214 MET A CA 1
ATOM 1778 C C . MET A 1 214 ? -7.834 12.596 18.721 1.00 95.00 214 MET A C 1
ATOM 1780 O O . MET A 1 214 ? -8.019 13.297 17.727 1.00 95.00 214 MET A O 1
ATOM 1784 N N . VAL A 1 215 ? -7.024 11.542 18.729 1.00 96.56 215 VAL A N 1
ATOM 1785 C CA . VAL A 1 215 ? -6.123 11.151 17.636 1.00 96.56 215 VAL A CA 1
ATOM 1786 C C . VAL A 1 215 ? -6.556 9.763 17.169 1.00 96.56 215 VAL A C 1
ATOM 1788 O O . VAL A 1 215 ? -6.537 8.824 17.957 1.00 96.56 215 VAL A O 1
ATOM 1791 N N . ALA A 1 216 ? -6.986 9.614 15.915 1.00 96.81 216 ALA A N 1
ATOM 1792 C CA . ALA A 1 216 ? -7.546 8.354 15.430 1.00 96.81 216 ALA A CA 1
ATOM 1793 C C . ALA A 1 216 ? -7.200 8.043 13.977 1.00 96.81 216 ALA A C 1
ATOM 1795 O O . ALA A 1 216 ? -7.367 8.890 13.105 1.00 96.81 216 ALA A O 1
ATOM 1796 N N . TRP A 1 217 ? -6.816 6.803 13.696 1.00 97.62 217 TRP A N 1
ATOM 1797 C CA . TRP A 1 217 ? -6.550 6.337 12.336 1.00 97.62 217 TRP A CA 1
ATOM 1798 C C . TRP A 1 217 ? -6.995 4.890 12.144 1.00 97.62 217 TRP A C 1
ATOM 1800 O O . TRP A 1 217 ? -7.139 4.126 13.101 1.00 97.62 217 TRP A O 1
ATOM 1810 N N . SER A 1 218 ? -7.172 4.505 10.882 1.00 97.12 218 SER A N 1
ATOM 1811 C CA . SER A 1 218 ? -7.360 3.108 10.475 1.00 97.12 218 SER A CA 1
ATOM 1812 C C . SER A 1 218 ? -6.156 2.575 9.721 1.00 97.12 218 SER A C 1
ATOM 1814 O O . SER A 1 218 ? -5.350 3.335 9.180 1.00 97.12 218 SER A O 1
ATOM 1816 N N . LEU A 1 219 ? -6.061 1.254 9.667 1.00 95.75 219 LEU A N 1
ATOM 1817 C CA . LEU A 1 219 ? -5.125 0.551 8.809 1.00 95.75 219 LEU A CA 1
ATOM 1818 C C . LEU A 1 219 ? -5.745 0.383 7.420 1.00 95.75 219 LEU A C 1
ATOM 1820 O O . LEU A 1 219 ? -6.897 -0.040 7.276 1.00 95.75 219 LEU A O 1
ATOM 1824 N N . ASN A 1 220 ? -4.981 0.731 6.386 1.00 93.25 220 ASN A N 1
ATOM 1825 C CA . ASN A 1 220 ? -5.429 0.557 5.007 1.00 93.25 220 ASN A CA 1
ATOM 1826 C C . ASN A 1 220 ? -5.440 -0.926 4.597 1.00 93.25 220 ASN A C 1
ATOM 1828 O O . ASN A 1 220 ? -6.336 -1.380 3.890 1.00 93.25 220 ASN A O 1
ATOM 1832 N N . GLU A 1 221 ? -4.438 -1.665 5.060 1.00 91.19 221 GLU A N 1
ATOM 1833 C CA . GLU A 1 221 ? -4.205 -3.085 4.816 1.00 91.19 221 GLU A CA 1
ATOM 1834 C C . GLU A 1 221 ? -3.292 -3.646 5.917 1.00 91.19 221 GLU A C 1
ATOM 1836 O O . GLU A 1 221 ? -2.902 -2.919 6.833 1.00 91.19 221 GLU A O 1
ATOM 1841 N N . LEU A 1 222 ? -2.977 -4.939 5.852 1.00 90.50 222 LEU A N 1
ATOM 1842 C CA . LEU A 1 222 ? -2.039 -5.565 6.783 1.00 90.50 222 LEU A CA 1
ATOM 1843 C C . LEU A 1 222 ? -0.617 -5.048 6.543 1.00 90.50 222 LEU A C 1
ATOM 1845 O O . LEU A 1 222 ? -0.220 -4.835 5.400 1.00 90.50 222 LEU A O 1
ATOM 1849 N N . SER A 1 223 ? 0.151 -4.865 7.616 1.00 84.06 223 SER A N 1
ATOM 1850 C CA . SER A 1 223 ? 1.558 -4.471 7.515 1.00 84.06 223 SER A CA 1
ATOM 1851 C C . SER A 1 223 ? 2.426 -5.655 7.095 1.00 84.06 223 SER A C 1
ATOM 1853 O O . SER A 1 223 ? 2.166 -6.794 7.490 1.00 84.06 223 SER A O 1
ATOM 1855 N N . PHE A 1 224 ? 3.509 -5.377 6.368 1.00 74.31 224 PHE A N 1
ATOM 1856 C CA . PHE A 1 224 ? 4.567 -6.355 6.091 1.00 74.31 224 PHE A CA 1
ATOM 1857 C C . PHE A 1 224 ? 5.138 -6.979 7.381 1.00 74.31 224 PHE A C 1
ATOM 1859 O O . PHE A 1 224 ? 5.511 -8.148 7.408 1.00 74.31 224 PHE A O 1
ATOM 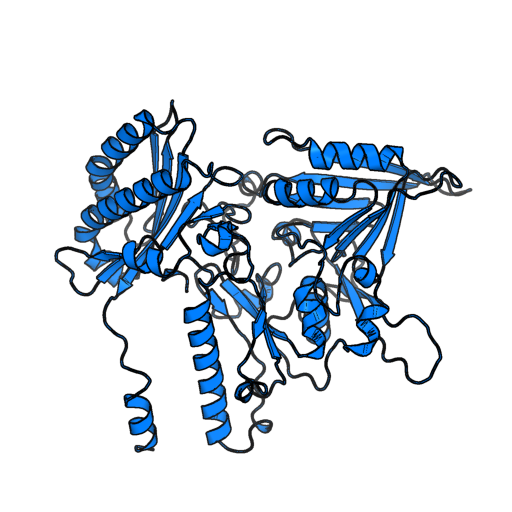1866 N N . LEU A 1 225 ? 5.140 -6.236 8.493 1.00 71.56 225 LEU A N 1
ATOM 1867 C CA . LEU A 1 225 ? 5.645 -6.719 9.785 1.00 71.56 225 LEU A CA 1
ATOM 1868 C C . LEU A 1 225 ? 4.781 -7.802 10.418 1.00 71.56 225 LEU A C 1
ATOM 1870 O O . LEU A 1 225 ? 5.252 -8.509 11.305 1.00 71.56 225 LEU A O 1
ATOM 1874 N N . ASN A 1 226 ? 3.526 -7.952 9.995 1.00 69.56 226 ASN A N 1
ATOM 1875 C CA . ASN A 1 226 ? 2.614 -8.896 10.633 1.00 69.56 226 ASN A CA 1
ATOM 1876 C C . ASN A 1 226 ? 3.138 -10.339 10.567 1.00 69.56 226 ASN A C 1
ATOM 1878 O O . ASN A 1 226 ? 2.892 -11.108 11.494 1.00 69.56 226 ASN A O 1
ATOM 1882 N N . GLN A 1 227 ? 3.900 -10.688 9.522 1.00 63.91 227 GLN A N 1
ATOM 1883 C CA . GLN A 1 227 ? 4.581 -11.984 9.420 1.00 63.91 227 GLN A CA 1
ATOM 1884 C C . GLN A 1 227 ? 5.654 -12.166 10.505 1.00 63.91 227 GLN A C 1
ATOM 1886 O O . GLN A 1 227 ? 5.803 -13.257 11.046 1.00 63.91 227 GLN A O 1
ATOM 1891 N N . GLN A 1 228 ? 6.382 -11.102 10.849 1.00 67.19 228 GLN A N 1
ATOM 1892 C CA . GLN A 1 228 ? 7.445 -11.122 11.860 1.00 67.19 228 GLN A CA 1
ATOM 1893 C C . GLN A 1 228 ? 6.895 -11.073 13.292 1.00 67.19 228 GLN A C 1
ATOM 1895 O O . GLN A 1 228 ? 7.535 -11.555 14.221 1.00 67.19 228 GLN A O 1
ATOM 1900 N N . LEU A 1 229 ? 5.707 -10.496 13.478 1.00 70.81 229 LEU A N 1
ATOM 1901 C CA . LEU A 1 229 ? 5.106 -10.234 14.790 1.00 70.81 229 LEU A CA 1
ATOM 1902 C C . LEU A 1 229 ? 4.277 -11.409 15.343 1.00 70.81 229 LEU A C 1
ATOM 1904 O O . LEU A 1 229 ? 3.569 -11.233 16.334 1.00 70.81 229 LEU A O 1
ATOM 1908 N N . GLU A 1 230 ? 4.366 -12.589 14.715 1.00 79.31 230 GLU A N 1
ATOM 1909 C CA . GLU A 1 230 ? 3.679 -13.833 15.110 1.00 79.31 230 GLU A CA 1
ATOM 1910 C C . GLU A 1 230 ? 2.170 -13.649 15.382 1.00 79.31 230 GLU A C 1
ATOM 1912 O O . GLU A 1 230 ? 1.604 -14.235 16.306 1.00 79.31 230 GLU A O 1
ATOM 1917 N N . ILE A 1 231 ? 1.503 -12.811 14.581 1.00 88.19 231 ILE A N 1
ATOM 1918 C CA . ILE A 1 231 ? 0.073 -12.519 14.736 1.00 88.19 231 ILE A CA 1
ATOM 1919 C C . ILE A 1 231 ? -0.747 -13.745 14.321 1.00 88.19 231 ILE A C 1
ATOM 1921 O O . ILE A 1 231 ? -0.769 -14.138 13.151 1.00 88.19 231 ILE A O 1
ATOM 1925 N N . ASP A 1 232 ? -1.473 -14.324 15.273 1.00 92.06 232 ASP A N 1
ATOM 1926 C CA . ASP A 1 232 ? -2.254 -15.550 15.076 1.00 92.06 232 ASP A CA 1
ATOM 1927 C C . ASP A 1 232 ? -3.755 -15.297 14.894 1.00 92.06 232 ASP A C 1
ATOM 1929 O O . ASP A 1 232 ? -4.507 -16.212 14.545 1.00 92.06 232 ASP A O 1
ATOM 1933 N N . SER A 1 233 ? -4.199 -14.055 15.097 1.00 95.25 233 SER A N 1
ATOM 1934 C CA . SER A 1 233 ? -5.607 -13.686 15.004 1.00 95.25 233 SER A CA 1
ATOM 1935 C C . SER A 1 233 ? -5.837 -12.210 14.661 1.00 95.25 233 SER A C 1
ATOM 1937 O O . SER A 1 233 ? -4.973 -11.357 14.855 1.00 95.25 233 SER A O 1
ATOM 1939 N N . HIS A 1 234 ? -7.028 -11.890 14.154 1.00 96.94 234 HIS A N 1
ATOM 1940 C CA . HIS A 1 234 ? -7.470 -10.527 13.844 1.00 96.94 234 HIS A CA 1
ATOM 1941 C C . HIS A 1 234 ? -8.868 -10.266 14.412 1.00 96.94 234 HIS A C 1
ATOM 1943 O O . HIS A 1 234 ? -9.740 -11.137 14.356 1.00 96.94 234 HIS A O 1
ATOM 1949 N N . LEU A 1 235 ? -9.095 -9.056 14.927 1.00 97.94 235 LEU A N 1
ATOM 1950 C CA . LEU A 1 235 ? -10.432 -8.580 15.277 1.00 97.94 235 LEU A CA 1
ATOM 1951 C C . LEU A 1 235 ? -11.241 -8.314 14.005 1.00 97.94 235 LEU A C 1
ATOM 1953 O O . LEU A 1 235 ? -10.750 -7.683 13.069 1.00 97.94 235 LEU A O 1
ATOM 1957 N N . ILE A 1 236 ? -12.496 -8.757 13.991 1.00 97.56 236 ILE A N 1
ATOM 1958 C CA . ILE A 1 236 ? -13.433 -8.547 12.887 1.00 97.56 236 ILE A CA 1
ATOM 1959 C C . ILE A 1 236 ? -14.702 -7.875 13.391 1.00 97.56 236 ILE A C 1
ATOM 1961 O O . ILE A 1 236 ? -15.218 -8.181 14.464 1.00 97.56 236 ILE A O 1
ATOM 1965 N N . CYS A 1 237 ? -15.212 -6.955 12.574 1.00 96.62 237 CYS A N 1
ATOM 1966 C CA . CYS A 1 237 ? -16.495 -6.311 12.770 1.00 96.62 237 CYS A CA 1
ATOM 1967 C C . CYS A 1 237 ? -17.551 -7.047 11.941 1.00 96.62 237 CYS A C 1
ATOM 1969 O O . CYS A 1 237 ? -17.525 -7.023 10.707 1.00 96.62 237 CYS A O 1
ATOM 1971 N N . GLU A 1 238 ? -18.487 -7.704 12.620 1.00 94.38 238 GLU A N 1
ATOM 1972 C CA . GLU A 1 238 ? -19.637 -8.350 11.997 1.00 94.38 238 GLU A CA 1
ATOM 1973 C C . GLU A 1 238 ? -20.882 -7.484 12.161 1.00 94.38 238 GLU A C 1
ATOM 1975 O O . GLU A 1 238 ? -21.213 -7.043 13.263 1.00 94.38 238 GLU A O 1
ATOM 1980 N N . GLN A 1 239 ? -21.595 -7.261 11.058 1.00 91.31 239 GLN A N 1
ATOM 1981 C CA . GLN A 1 239 ? -22.904 -6.631 11.098 1.00 91.31 239 GLN A CA 1
ATOM 1982 C C . GLN A 1 239 ? -23.982 -7.680 11.392 1.00 91.31 239 GLN A C 1
ATOM 1984 O O . GLN A 1 239 ? -24.114 -8.663 10.659 1.00 91.31 239 GLN A O 1
ATOM 1989 N N . LYS A 1 240 ? -24.782 -7.462 12.437 1.00 84.94 240 LYS A N 1
ATOM 1990 C CA . LYS A 1 240 ? -25.937 -8.307 12.750 1.00 84.94 240 LYS A CA 1
ATOM 1991 C C . LYS A 1 240 ? -27.176 -7.832 11.997 1.00 84.94 240 LYS A C 1
ATOM 1993 O O . LYS A 1 240 ? -27.491 -6.641 11.977 1.00 84.94 240 LYS A O 1
ATOM 1998 N N . ASN A 1 241 ? -27.918 -8.785 11.440 1.00 70.81 241 ASN A N 1
ATOM 1999 C CA . ASN A 1 241 ? -29.264 -8.545 10.935 1.00 70.81 241 ASN A CA 1
ATOM 2000 C C . ASN A 1 241 ? -30.222 -8.570 12.128 1.00 70.81 241 ASN A C 1
ATOM 2002 O O . ASN A 1 241 ? -30.585 -9.638 12.614 1.00 70.81 241 ASN A O 1
ATOM 2006 N N . CYS A 1 242 ? -30.583 -7.398 12.645 1.00 59.88 242 CYS A N 1
ATOM 2007 C CA . CYS A 1 242 ? -31.623 -7.305 13.663 1.00 59.88 242 CYS A CA 1
ATOM 2008 C C . CYS A 1 242 ? -32.988 -7.418 12.972 1.00 59.88 242 CYS A C 1
ATOM 2010 O O . CYS A 1 242 ? -33.490 -6.430 12.438 1.00 59.88 242 CYS A O 1
ATOM 2012 N N . GLU A 1 243 ? -33.577 -8.613 12.967 1.00 54.06 243 GLU A N 1
ATOM 2013 C CA . GLU A 1 243 ? -35.016 -8.758 12.749 1.00 54.06 243 GLU A CA 1
ATOM 2014 C C . GLU A 1 243 ? -35.736 -8.274 14.021 1.00 54.06 243 GLU A C 1
ATOM 2016 O O . GLU A 1 243 ? -35.404 -8.686 15.129 1.00 54.06 243 GLU A O 1
ATOM 2021 N N . ASP A 1 244 ? -36.668 -7.335 13.852 1.00 45.38 244 ASP A N 1
ATOM 2022 C CA . ASP A 1 244 ? -37.592 -6.813 14.865 1.00 45.38 244 ASP A CA 1
ATOM 2023 C C . ASP A 1 244 ? -37.002 -6.235 16.167 1.00 45.38 244 ASP A C 1
ATOM 2025 O O . ASP A 1 244 ? -36.927 -6.882 17.208 1.00 45.38 244 ASP A O 1
ATOM 2029 N N . GLY A 1 245 ? -36.723 -4.924 16.149 1.00 51.59 245 GLY A N 1
ATOM 2030 C CA . GLY A 1 245 ? -36.968 -4.007 17.280 1.00 51.59 245 GLY A CA 1
ATOM 2031 C C . GLY A 1 245 ? -36.215 -4.221 18.604 1.00 51.59 245 GLY A C 1
ATOM 2032 O O . GLY A 1 245 ? -36.387 -3.414 19.518 1.00 51.59 245 GLY A O 1
ATOM 2033 N N . GLN A 1 246 ? -35.378 -5.249 18.737 1.00 51.19 246 GLN A N 1
ATOM 2034 C CA . GLN A 1 246 ? -34.677 -5.583 19.977 1.00 51.19 246 GLN A CA 1
ATOM 2035 C C . GLN A 1 246 ? -33.177 -5.792 19.742 1.00 51.19 246 GLN A C 1
ATOM 2037 O O . GLN A 1 246 ? -32.691 -6.915 19.756 1.00 51.19 246 GLN A O 1
ATOM 2042 N N . GLN A 1 247 ? -32.448 -4.687 19.539 1.00 52.66 247 GLN A N 1
ATOM 2043 C CA . GLN A 1 247 ? -31.099 -4.384 20.065 1.00 52.66 247 GLN A CA 1
ATOM 2044 C C . GLN A 1 247 ? -30.516 -3.165 19.327 1.00 52.66 247 GLN A C 1
ATOM 2046 O O . GLN A 1 247 ? -30.534 -3.099 18.104 1.00 52.66 247 GLN A O 1
ATOM 2051 N N . GLN A 1 248 ? -29.981 -2.197 20.081 1.00 57.19 248 GLN A N 1
ATOM 2052 C CA . GLN A 1 248 ? -29.386 -0.948 19.568 1.00 57.19 248 GLN A CA 1
ATOM 2053 C C . GLN A 1 248 ? -27.986 -1.129 18.941 1.00 57.19 248 GLN A C 1
ATOM 2055 O O . GLN A 1 248 ? -27.413 -0.163 18.443 1.00 57.19 248 GLN A O 1
ATOM 2060 N N . GLN A 1 249 ? -27.408 -2.336 18.980 1.00 64.44 249 GLN A N 1
ATOM 2061 C CA . GLN A 1 249 ? -26.047 -2.605 18.506 1.00 64.44 249 GLN A CA 1
ATOM 2062 C C . GLN A 1 249 ? -26.069 -3.426 17.213 1.00 64.44 249 GLN A C 1
ATOM 2064 O O . GLN A 1 249 ? -26.291 -4.634 17.238 1.00 64.44 249 GLN A O 1
ATOM 2069 N N . HIS A 1 250 ? -25.816 -2.762 16.082 1.00 83.12 250 HIS A N 1
ATOM 2070 C CA . HIS A 1 250 ? -25.766 -3.401 14.761 1.00 83.12 250 HIS A CA 1
ATOM 2071 C C . HIS A 1 250 ? -24.415 -4.049 14.433 1.00 83.12 250 HIS A C 1
ATOM 2073 O O . HIS A 1 250 ? -24.349 -4.850 13.506 1.00 83.12 250 HIS A O 1
ATOM 2079 N N . PHE A 1 251 ? -23.354 -3.726 15.175 1.00 91.69 251 PHE A N 1
ATOM 2080 C CA . PHE A 1 251 ? -22.006 -4.246 14.951 1.00 91.69 251 PHE A CA 1
ATOM 2081 C C . PHE A 1 251 ? -21.499 -4.978 16.189 1.00 91.69 251 PHE A C 1
ATOM 2083 O O . PHE A 1 251 ? -21.668 -4.494 17.310 1.00 91.69 251 PHE A O 1
ATOM 2090 N N . CYS A 1 252 ? -20.863 -6.130 15.993 1.00 91.56 252 CYS A N 1
ATOM 2091 C CA . CYS A 1 252 ? -20.207 -6.876 17.060 1.00 91.56 252 CYS A CA 1
ATOM 2092 C C . CYS A 1 252 ? -18.787 -7.286 16.680 1.00 91.56 252 CYS A C 1
ATOM 2094 O O . CYS A 1 252 ? -18.472 -7.500 15.510 1.00 91.56 252 CYS A O 1
ATOM 2096 N N . THR A 1 253 ? -17.952 -7.427 17.703 1.00 96.12 253 THR A N 1
ATOM 2097 C CA . THR A 1 253 ? -16.590 -7.938 17.584 1.00 96.12 253 THR A CA 1
ATOM 2098 C C . THR A 1 253 ? -16.591 -9.459 17.536 1.00 96.12 253 THR A C 1
ATOM 2100 O O . THR A 1 253 ? -17.181 -10.108 18.402 1.00 96.12 253 THR A O 1
ATOM 2103 N N . THR A 1 254 ? -15.868 -10.025 16.578 1.00 95.38 254 THR A N 1
ATOM 2104 C CA . THR A 1 254 ? -15.468 -11.436 16.561 1.00 95.38 254 THR A CA 1
ATOM 2105 C C . THR A 1 254 ? -13.962 -11.549 16.331 1.00 95.38 254 THR A C 1
ATOM 2107 O O . THR A 1 254 ? -13.290 -10.560 16.034 1.00 95.38 254 THR A O 1
ATOM 2110 N N . ILE A 1 255 ? -13.405 -12.744 16.533 1.00 95.62 255 ILE A N 1
ATOM 2111 C CA . ILE A 1 255 ? -11.980 -13.017 16.320 1.00 95.62 255 ILE A CA 1
ATOM 2112 C C . ILE A 1 255 ? -11.852 -14.027 15.188 1.00 95.62 255 ILE A C 1
ATOM 2114 O O . ILE A 1 255 ? -12.438 -15.110 15.242 1.00 95.62 255 ILE A O 1
ATOM 2118 N N . PHE A 1 256 ? -11.061 -13.682 14.180 1.00 95.50 256 PHE A N 1
ATOM 2119 C CA . PHE A 1 256 ? -10.677 -14.587 13.108 1.00 95.50 256 PHE A CA 1
ATOM 2120 C C . PHE A 1 256 ? -9.272 -15.100 13.367 1.00 95.50 256 PHE A C 1
ATOM 2122 O O . PHE A 1 256 ? -8.344 -14.312 13.515 1.00 95.50 256 PHE A O 1
ATOM 2129 N N . MET A 1 257 ? -9.129 -16.417 13.470 1.00 94.25 257 MET A N 1
ATOM 2130 C CA . MET A 1 257 ? -7.877 -17.078 13.837 1.00 94.25 257 MET A CA 1
ATOM 2131 C C . MET A 1 257 ? -7.232 -17.713 12.607 1.00 94.25 257 MET A C 1
ATOM 2133 O O . MET A 1 257 ? -7.948 -18.261 11.765 1.00 94.25 257 MET A O 1
ATOM 2137 N N . LYS A 1 258 ? -5.893 -17.695 12.544 1.00 90.56 258 LYS A N 1
ATOM 2138 C CA . LYS A 1 258 ? -5.114 -18.430 11.533 1.00 90.56 258 LYS A CA 1
ATOM 2139 C C . LYS A 1 258 ? -5.381 -19.929 11.638 1.00 90.56 258 LYS A C 1
ATOM 2141 O O . LYS A 1 258 ? -5.675 -20.585 10.645 1.00 90.56 258 LYS A O 1
ATOM 2146 N N . GLU A 1 259 ? -5.317 -20.449 12.861 1.00 89.12 259 GLU A N 1
ATOM 2147 C CA . GLU A 1 259 ? -5.543 -21.855 13.178 1.00 89.12 259 GLU A CA 1
ATOM 2148 C C . GLU A 1 259 ? -6.698 -21.987 14.180 1.00 89.12 259 GLU A C 1
ATOM 2150 O O . GLU A 1 259 ? -6.580 -21.548 15.329 1.00 89.12 259 GLU A O 1
ATOM 2155 N N . PRO A 1 260 ? -7.834 -22.585 13.780 1.00 83.69 260 PRO A N 1
ATOM 2156 C CA . PRO A 1 260 ? -8.935 -22.835 14.698 1.00 83.69 260 PRO A CA 1
ATOM 2157 C C . PRO A 1 260 ? -8.505 -23.729 15.870 1.00 83.69 260 PRO A C 1
ATOM 2159 O O . PRO A 1 260 ? -7.825 -24.733 15.673 1.00 83.69 260 PRO A O 1
ATOM 2162 N N . ASN A 1 261 ? -8.988 -23.418 17.077 1.00 84.56 261 ASN A N 1
ATOM 2163 C CA . ASN A 1 261 ? -8.753 -24.162 18.329 1.00 84.56 261 ASN A CA 1
ATOM 2164 C C . ASN A 1 261 ? -7.354 -24.026 18.958 1.00 84.56 261 ASN A C 1
ATOM 2166 O O . ASN A 1 261 ? -7.080 -24.695 19.955 1.00 84.56 261 ASN A O 1
ATOM 2170 N N . MET A 1 262 ? -6.492 -23.155 18.434 1.00 88.44 262 MET A N 1
ATOM 2171 C CA . MET A 1 262 ? -5.262 -22.760 19.122 1.00 88.44 262 MET A CA 1
ATOM 2172 C C . MET A 1 262 ? -5.534 -21.656 20.150 1.00 88.44 262 MET A C 1
ATOM 2174 O O . MET A 1 262 ? -6.468 -20.866 20.011 1.00 88.44 262 MET A O 1
ATOM 2178 N N . ALA A 1 263 ? -4.717 -21.601 21.204 1.00 88.25 263 ALA A N 1
ATOM 2179 C CA . ALA A 1 263 ? -4.773 -20.502 22.162 1.00 88.25 263 ALA A CA 1
ATOM 2180 C C . ALA A 1 263 ? -4.264 -19.213 21.502 1.00 88.25 263 ALA A C 1
ATOM 2182 O O . ALA A 1 263 ? -3.156 -19.196 20.972 1.00 88.25 263 ALA A O 1
ATOM 2183 N N . ILE A 1 264 ? -5.067 -18.152 21.574 1.00 91.19 264 ILE A N 1
ATOM 2184 C CA . ILE A 1 264 ? -4.728 -16.832 21.037 1.00 91.19 264 ILE A CA 1
ATOM 2185 C C . ILE A 1 264 ? -3.559 -16.244 21.828 1.00 91.19 264 ILE A C 1
ATOM 2187 O O . ILE A 1 264 ? -3.626 -16.135 23.056 1.00 91.19 264 ILE A O 1
ATOM 2191 N N . LYS A 1 265 ? -2.505 -15.838 21.122 1.00 92.00 265 LYS A N 1
ATOM 2192 C CA . LYS A 1 265 ? -1.338 -15.155 21.688 1.00 92.00 265 LYS A CA 1
ATOM 2193 C C . LYS A 1 265 ? -1.322 -13.677 21.328 1.00 92.00 265 LYS A C 1
ATOM 2195 O O . LYS A 1 265 ? -1.007 -12.860 22.195 1.00 92.00 265 LYS A O 1
ATOM 2200 N N . ALA A 1 266 ? -1.628 -13.337 20.076 1.00 93.69 266 ALA A N 1
ATOM 2201 C CA . ALA A 1 266 ? -1.497 -11.980 19.559 1.00 93.69 266 ALA A CA 1
ATOM 2202 C C . ALA A 1 266 ? -2.569 -11.678 18.508 1.00 93.69 266 ALA A C 1
ATOM 2204 O O . ALA A 1 266 ? -2.566 -12.231 17.407 1.00 93.69 266 ALA A O 1
ATOM 2205 N N . THR A 1 267 ? -3.454 -10.740 18.836 1.00 95.69 267 THR A N 1
ATOM 2206 C CA . THR A 1 267 ? -4.554 -10.326 17.966 1.00 95.69 267 THR A CA 1
ATOM 2207 C C . THR A 1 267 ? -4.295 -8.948 17.375 1.00 95.69 267 THR A C 1
ATOM 2209 O O . THR A 1 267 ? -3.994 -8.006 18.107 1.00 95.69 267 THR A O 1
ATOM 2212 N N . SER A 1 268 ? -4.453 -8.797 16.060 1.00 96.12 268 SER A N 1
ATOM 2213 C CA . SER A 1 268 ? -4.361 -7.492 15.398 1.00 96.12 268 SER A CA 1
ATOM 2214 C C . SER A 1 268 ? -5.710 -6.772 15.297 1.00 96.12 268 SER A C 1
ATOM 2216 O O . SER A 1 268 ? -6.758 -7.409 15.178 1.00 96.12 268 SER A O 1
ATOM 2218 N N . ALA A 1 269 ? -5.679 -5.439 15.334 1.00 97.50 269 ALA A N 1
ATOM 2219 C CA . ALA A 1 269 ? -6.846 -4.564 15.228 1.00 97.50 269 ALA A CA 1
ATOM 2220 C C . ALA A 1 269 ? -6.778 -3.663 13.980 1.00 97.50 269 ALA A C 1
ATOM 2222 O O . ALA A 1 269 ? -5.696 -3.317 13.512 1.00 97.50 269 ALA A O 1
ATOM 2223 N N . SER A 1 270 ? -7.935 -3.238 13.466 1.00 97.44 270 SER A N 1
ATOM 2224 C CA . SER A 1 270 ? -8.064 -2.489 12.203 1.00 97.44 270 SER A CA 1
ATOM 2225 C C . SER A 1 270 ? -7.995 -0.967 12.346 1.00 97.44 270 SER A C 1
ATOM 2227 O O . SER A 1 270 ? -7.775 -0.263 11.360 1.00 97.44 270 SER A O 1
ATOM 2229 N N . PHE A 1 271 ? -8.210 -0.429 13.546 1.00 98.06 271 PHE A N 1
ATOM 2230 C CA . PHE A 1 271 ? -8.118 1.005 13.822 1.00 98.06 271 PHE A CA 1
ATOM 2231 C C . PHE A 1 271 ? -7.792 1.261 15.295 1.00 98.06 271 PHE A C 1
ATOM 2233 O O . PHE A 1 271 ? -7.991 0.391 16.147 1.00 98.06 271 PHE A O 1
ATOM 2240 N N . VAL A 1 272 ? -7.327 2.471 15.599 1.00 98.19 272 VAL A N 1
ATOM 2241 C CA . VAL A 1 272 ? -7.125 2.942 16.974 1.00 98.19 272 VAL A CA 1
ATOM 2242 C C . VAL A 1 272 ? -7.648 4.366 17.139 1.00 98.19 272 VAL A C 1
ATOM 2244 O O . VAL A 1 272 ? -7.530 5.193 16.236 1.00 98.19 272 VAL A O 1
ATOM 2247 N N . ILE A 1 273 ? -8.238 4.639 18.301 1.00 98.12 273 ILE A N 1
ATOM 2248 C CA . ILE A 1 273 ? -8.698 5.957 18.742 1.00 98.12 273 ILE A CA 1
ATOM 2249 C C . ILE A 1 273 ? -8.055 6.240 20.096 1.00 98.12 273 ILE A C 1
ATOM 2251 O O . ILE A 1 273 ? -8.349 5.549 21.069 1.00 98.12 273 ILE A O 1
ATOM 2255 N N . PHE A 1 274 ? -7.218 7.267 20.168 1.00 98.00 274 PHE A N 1
ATOM 2256 C CA . PHE A 1 274 ? -6.738 7.838 21.420 1.00 98.00 274 PHE A CA 1
ATOM 2257 C C . PHE A 1 274 ? -7.669 8.958 21.857 1.00 98.00 274 PHE A C 1
ATOM 2259 O O . PHE A 1 274 ? -7.965 9.853 21.067 1.00 98.00 274 PHE A O 1
ATOM 2266 N N . ASP A 1 275 ? -8.117 8.906 23.104 1.00 96.56 275 ASP A N 1
ATOM 2267 C CA . ASP A 1 275 ? -9.054 9.862 23.694 1.00 96.56 275 ASP A CA 1
ATOM 2268 C C . ASP A 1 275 ? -8.516 10.346 25.047 1.00 96.56 275 ASP A C 1
ATOM 2270 O O . ASP A 1 275 ? -8.420 9.569 25.998 1.00 96.56 275 ASP A O 1
ATOM 2274 N N . GLY A 1 276 ? -8.163 11.629 25.143 1.00 95.38 276 GLY A N 1
ATOM 2275 C CA . GLY A 1 276 ? -7.596 12.253 26.347 1.00 95.38 276 GLY A CA 1
ATOM 2276 C C . GLY A 1 276 ? -8.601 12.536 27.473 1.00 95.38 276 GLY A C 1
ATOM 2277 O O . GLY A 1 276 ? -8.330 13.369 28.336 1.00 95.38 276 GLY A O 1
ATOM 2278 N N . ALA A 1 277 ? -9.786 11.917 27.452 1.00 92.19 277 ALA A N 1
ATOM 2279 C CA . ALA A 1 277 ? -10.885 12.200 28.377 1.00 92.19 277 ALA A CA 1
ATOM 2280 C C . ALA A 1 277 ? -10.990 11.235 29.580 1.00 92.19 277 ALA A C 1
ATOM 2282 O O . ALA A 1 277 ? -12.044 11.180 30.230 1.00 92.19 277 ALA A O 1
ATOM 2283 N N . LEU A 1 278 ? -9.947 10.454 29.900 1.00 92.12 278 LEU A N 1
ATOM 2284 C CA . LEU A 1 278 ? -9.997 9.549 31.053 1.00 92.12 278 LEU A CA 1
ATOM 2285 C C . LEU A 1 278 ? -10.009 10.340 32.369 1.00 92.12 278 LEU A C 1
ATOM 2287 O O . LEU A 1 278 ? -9.123 11.145 32.643 1.00 92.12 278 LEU A O 1
ATOM 2291 N N . LYS A 1 279 ? -11.012 10.084 33.216 1.00 86.12 279 LYS A N 1
ATOM 2292 C CA . LYS A 1 279 ? -11.123 10.704 34.544 1.00 86.12 279 LYS A CA 1
ATOM 2293 C C . LYS A 1 279 ? -10.338 9.898 35.581 1.00 86.12 279 LYS A C 1
ATOM 2295 O O . LYS A 1 279 ? -10.482 8.680 35.638 1.00 86.12 279 LYS A O 1
ATOM 2300 N N . CYS A 1 280 ? -9.609 10.577 36.467 1.00 68.25 280 CYS A N 1
ATOM 2301 C CA . CYS A 1 280 ? -8.790 9.981 37.535 1.00 68.25 280 CYS A CA 1
ATOM 2302 C C . CYS A 1 280 ? -9.617 9.410 38.708 1.00 68.25 280 CYS A C 1
ATOM 2304 O O . CYS A 1 280 ? -9.421 9.798 39.856 1.00 68.25 280 CYS A O 1
ATOM 2306 N N . VAL A 1 281 ? -10.584 8.529 38.436 1.00 67.25 281 VAL A N 1
ATOM 2307 C CA . VAL A 1 281 ? -11.483 7.970 39.466 1.00 67.25 281 VAL A CA 1
ATOM 2308 C C . VAL A 1 281 ? -10.993 6.608 39.984 1.00 67.25 281 VAL A C 1
ATOM 2310 O O . VAL A 1 281 ? -11.314 6.250 41.111 1.00 67.25 281 VAL A O 1
ATOM 2313 N N . GLY A 1 282 ? -10.180 5.875 39.209 1.00 67.56 282 GLY A N 1
ATOM 2314 C CA . GLY A 1 282 ? -9.765 4.495 39.518 1.00 67.56 282 GLY A CA 1
ATOM 2315 C C . GLY A 1 282 ? -8.258 4.248 39.649 1.00 67.56 282 GLY A C 1
ATOM 2316 O O . GLY A 1 282 ? -7.845 3.099 39.668 1.00 67.56 282 GLY A O 1
ATOM 2317 N N . GLY A 1 283 ? -7.414 5.287 39.679 1.00 80.25 283 GLY A N 1
ATOM 2318 C CA . GLY A 1 283 ? -5.944 5.142 39.716 1.00 80.25 283 GLY A CA 1
ATOM 2319 C C . GLY A 1 283 ? -5.295 4.669 38.403 1.00 80.25 283 GLY A C 1
ATOM 2320 O O . GLY A 1 283 ? -4.094 4.851 38.216 1.00 80.25 283 GLY A O 1
ATOM 2321 N N . GLU A 1 284 ? -6.084 4.134 37.470 1.00 86.12 284 GLU A N 1
ATOM 2322 C CA . GLU A 1 284 ? -5.671 3.769 36.113 1.00 86.12 284 GLU A CA 1
ATOM 2323 C C . GLU A 1 284 ? -5.222 5.000 35.317 1.00 86.12 284 GLU A C 1
ATOM 2325 O O . GLU A 1 284 ? -5.924 6.017 35.260 1.00 86.12 284 GLU A O 1
ATOM 2330 N N . LYS A 1 285 ? -4.058 4.903 34.668 1.00 90.50 285 LYS A N 1
ATOM 2331 C CA . LYS A 1 285 ? -3.521 5.962 33.804 1.00 90.50 285 LYS A CA 1
ATOM 2332 C C . LYS A 1 285 ? -4.102 5.912 32.393 1.00 90.50 285 LYS A C 1
ATOM 2334 O O . LYS A 1 285 ? -4.216 6.943 31.731 1.00 90.50 285 LYS A O 1
ATOM 2339 N N . PHE A 1 286 ? -4.475 4.721 31.937 1.00 94.25 286 PHE A N 1
ATOM 2340 C CA . PHE A 1 286 ? -5.128 4.506 30.651 1.00 94.25 286 PHE A CA 1
ATOM 2341 C C . PHE A 1 286 ? -6.117 3.338 30.694 1.00 94.25 286 PHE A C 1
ATOM 2343 O O . PHE A 1 286 ? -6.022 2.487 31.569 1.00 94.25 286 PHE A O 1
ATOM 2350 N N . VAL A 1 287 ? -7.035 3.264 29.730 1.00 93.81 287 VAL A N 1
ATOM 2351 C CA . VAL A 1 287 ? -7.950 2.124 29.548 1.00 93.81 287 VAL A CA 1
ATOM 2352 C C . VAL A 1 287 ? -8.014 1.760 28.070 1.00 93.81 287 VAL A C 1
ATOM 2354 O O . VAL A 1 287 ?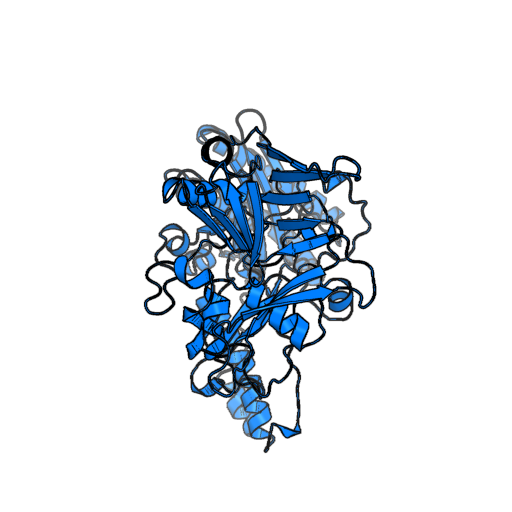 -8.343 2.608 27.240 1.00 93.81 287 VAL A O 1
ATOM 2357 N N . VAL A 1 288 ? -7.751 0.495 27.740 1.00 94.94 288 VAL A N 1
ATOM 2358 C CA . VAL A 1 288 ? -7.870 -0.046 26.376 1.00 94.94 288 VAL A CA 1
ATOM 2359 C C . VAL A 1 288 ? -9.188 -0.803 26.251 1.00 94.94 288 VAL A C 1
ATOM 2361 O O . VAL A 1 288 ? -9.430 -1.746 26.997 1.00 94.94 288 VAL A O 1
ATOM 2364 N N . ASN A 1 289 ? -10.037 -0.405 25.305 1.00 95.94 289 ASN A N 1
ATOM 2365 C CA . ASN A 1 289 ? -11.291 -1.094 25.005 1.00 95.94 289 ASN A CA 1
ATOM 2366 C C . ASN A 1 289 ? -11.291 -1.589 23.566 1.00 95.94 289 ASN A C 1
ATOM 2368 O O . ASN A 1 289 ? -11.031 -0.811 22.649 1.00 95.94 289 ASN A O 1
ATOM 2372 N N . VAL A 1 290 ? -11.657 -2.852 23.369 1.00 96.81 290 VAL A N 1
ATOM 2373 C CA . VAL A 1 290 ? -11.966 -3.381 22.040 1.00 96.81 290 VAL A CA 1
ATOM 2374 C C . VAL A 1 290 ? -13.380 -2.947 21.661 1.00 96.81 290 VAL A C 1
ATOM 2376 O O . VAL A 1 290 ? -14.327 -3.193 22.409 1.00 96.81 290 VAL A O 1
ATOM 2379 N N . VAL A 1 291 ? -13.523 -2.282 20.516 1.00 96.00 291 VAL A N 1
ATOM 2380 C CA . VAL A 1 291 ? -14.815 -1.823 19.989 1.00 96.00 291 VAL A CA 1
ATOM 2381 C C . VAL A 1 291 ? -14.865 -2.120 18.498 1.00 96.00 291 VAL A C 1
ATOM 2383 O O . VAL A 1 291 ? -14.039 -1.618 17.739 1.00 96.00 291 VAL A O 1
ATOM 2386 N N . GLU A 1 292 ? -15.850 -2.916 18.074 1.00 96.12 292 GLU A N 1
ATOM 2387 C CA . GLU A 1 292 ? -15.935 -3.434 16.702 1.00 96.12 292 GLU A CA 1
ATOM 2388 C C . GLU A 1 292 ? -14.657 -4.217 16.348 1.00 96.12 292 GLU A C 1
ATOM 2390 O O . GLU A 1 292 ? -14.383 -5.233 16.972 1.00 96.12 292 GLU A O 1
ATOM 2395 N N . ASP A 1 293 ? -13.850 -3.769 15.398 1.00 97.62 293 ASP A N 1
ATOM 2396 C CA . ASP A 1 293 ? -12.565 -4.377 15.032 1.00 97.62 293 ASP A CA 1
ATOM 2397 C C . ASP A 1 293 ? -11.352 -3.510 15.398 1.00 97.62 293 ASP A C 1
ATOM 2399 O O . ASP A 1 293 ? -10.254 -3.745 14.896 1.00 97.62 293 ASP A O 1
ATOM 2403 N N . GLY A 1 294 ? -11.530 -2.499 16.248 1.00 97.94 294 GLY A N 1
ATOM 2404 C CA . GLY A 1 294 ? -10.472 -1.571 16.638 1.00 97.94 294 GLY A CA 1
ATOM 2405 C C . GLY A 1 294 ? -10.361 -1.363 18.138 1.00 97.94 294 GLY A C 1
ATOM 2406 O O . GLY A 1 294 ? -11.057 -1.991 18.940 1.00 97.94 294 GLY A O 1
ATOM 2407 N N . LEU A 1 295 ? -9.462 -0.453 18.508 1.00 98.19 295 LEU A N 1
ATOM 2408 C CA . LEU A 1 295 ? -9.172 -0.101 19.893 1.00 98.19 295 LEU A CA 1
ATOM 2409 C C . LEU A 1 295 ? -9.564 1.342 20.193 1.00 98.19 295 LEU A C 1
ATOM 2411 O O . LEU A 1 295 ? -9.246 2.258 19.438 1.00 98.19 295 LEU A O 1
ATOM 2415 N N . ILE A 1 296 ? -10.188 1.556 21.347 1.00 97.81 296 ILE A N 1
ATOM 2416 C CA . ILE A 1 296 ? -10.332 2.875 21.962 1.00 97.81 296 ILE A CA 1
ATOM 2417 C C . ILE A 1 296 ? -9.454 2.904 23.205 1.00 97.81 296 ILE A C 1
ATOM 2419 O O . ILE A 1 296 ? -9.738 2.221 24.193 1.00 97.81 296 ILE A O 1
ATOM 2423 N N . ILE A 1 297 ? -8.399 3.706 23.146 1.00 97.56 297 ILE A N 1
ATOM 2424 C CA . ILE A 1 297 ? -7.415 3.894 24.203 1.00 97.56 297 ILE A CA 1
ATOM 2425 C C . ILE A 1 297 ? -7.691 5.243 24.859 1.00 97.56 297 ILE A C 1
ATOM 2427 O O . ILE A 1 297 ? -7.380 6.301 24.314 1.00 97.56 297 ILE A O 1
ATOM 2431 N N . ARG A 1 298 ? -8.305 5.208 26.041 1.00 96.62 298 ARG A N 1
ATOM 2432 C CA . ARG A 1 298 ? -8.552 6.412 26.837 1.00 96.62 298 ARG A CA 1
ATOM 2433 C C . ARG A 1 298 ? -7.342 6.692 27.706 1.00 96.62 298 ARG A C 1
ATOM 2435 O O . ARG A 1 298 ? -6.918 5.805 28.441 1.00 96.62 298 ARG A O 1
ATOM 2442 N N . LEU A 1 299 ? -6.807 7.901 27.627 1.00 96.00 299 LEU A N 1
ATOM 2443 C CA . LEU A 1 299 ? -5.616 8.349 28.342 1.00 96.00 299 LEU A CA 1
ATOM 2444 C C . LEU A 1 299 ? -5.988 9.462 29.322 1.00 96.00 299 LEU A C 1
ATOM 2446 O O . LEU A 1 299 ? -6.875 10.274 29.045 1.00 96.00 299 LEU A O 1
ATOM 2450 N N . GLN A 1 300 ? -5.300 9.513 30.464 1.00 95.00 300 GLN A N 1
ATOM 2451 C CA . GLN A 1 300 ? -5.274 10.726 31.285 1.00 95.00 300 GLN A CA 1
ATOM 2452 C C . GLN A 1 300 ? -4.669 11.890 30.489 1.00 95.00 300 GLN A C 1
ATOM 2454 O O . GLN A 1 300 ? -3.872 11.675 29.571 1.00 95.00 300 GLN A O 1
ATOM 2459 N N . SER A 1 301 ? -5.027 13.121 30.860 1.00 92.94 301 SER A N 1
ATOM 2460 C CA . SER A 1 301 ? -4.585 14.328 30.150 1.00 92.94 301 SER A CA 1
ATOM 2461 C C . SER A 1 301 ? -3.058 14.407 30.052 1.00 92.94 301 SER A C 1
ATOM 2463 O O . SER A 1 301 ? -2.530 14.719 28.989 1.00 92.94 301 SER A O 1
ATOM 2465 N N . GLU A 1 302 ? -2.341 14.057 31.123 1.00 93.19 302 GLU A N 1
ATOM 2466 C CA . GLU A 1 302 ? -0.877 14.089 31.166 1.00 93.19 302 GLU A CA 1
ATOM 2467 C C . GLU A 1 302 ? -0.248 13.088 30.182 1.00 93.19 302 GLU A C 1
ATOM 2469 O O . GLU A 1 302 ? 0.687 13.437 29.460 1.00 93.19 302 GLU A O 1
ATOM 2474 N N . LEU A 1 303 ? -0.790 11.865 30.099 1.00 94.75 303 LEU A N 1
ATOM 2475 C CA . LEU A 1 303 ? -0.325 10.853 29.140 1.00 94.75 303 LEU A CA 1
ATOM 2476 C C . LEU A 1 303 ? -0.685 11.216 27.698 1.00 94.75 303 LEU A C 1
ATOM 2478 O O . LEU A 1 303 ? 0.097 10.949 26.789 1.00 94.75 303 LEU A O 1
ATOM 2482 N N . MET A 1 304 ? -1.852 11.828 27.476 1.00 96.19 304 MET A N 1
ATOM 2483 C CA . MET A 1 304 ? -2.234 12.308 26.149 1.00 96.19 304 MET A CA 1
ATOM 2484 C C . MET A 1 304 ? -1.264 13.393 25.665 1.00 96.19 304 MET A C 1
ATOM 2486 O O . MET A 1 304 ? -0.828 13.362 24.516 1.00 96.19 304 MET A O 1
ATOM 2490 N N . GLU A 1 305 ? -0.868 14.322 26.538 1.00 94.81 305 GLU A N 1
ATOM 2491 C CA . GLU A 1 305 ? 0.135 15.339 26.210 1.00 94.81 305 GLU A CA 1
ATOM 2492 C C . GLU A 1 305 ? 1.512 14.740 25.901 1.00 94.81 305 GLU A C 1
ATOM 2494 O O . GLU A 1 305 ? 2.199 15.219 24.996 1.00 94.81 305 GLU A O 1
ATOM 2499 N N . GLU A 1 306 ? 1.934 13.710 26.637 1.00 94.31 306 GLU A N 1
ATOM 2500 C CA . GLU A 1 306 ? 3.183 12.988 26.373 1.00 94.31 306 GLU A CA 1
ATOM 2501 C C . GLU A 1 306 ? 3.142 12.259 25.026 1.00 94.31 306 GLU A C 1
ATOM 2503 O O . GLU A 1 306 ? 4.058 12.416 24.214 1.00 94.31 306 GLU A O 1
ATOM 2508 N N . LEU A 1 307 ? 2.044 11.554 24.740 1.00 94.94 307 LEU A N 1
ATOM 2509 C CA . LEU A 1 307 ? 1.823 10.912 23.450 1.00 94.94 307 LEU A CA 1
ATOM 2510 C C . LEU A 1 307 ? 1.886 11.934 22.309 1.00 94.94 307 LEU A C 1
ATOM 2512 O O . LEU A 1 307 ? 2.624 11.743 21.346 1.00 94.94 307 LEU A O 1
ATOM 2516 N N . VAL A 1 308 ? 1.167 13.053 22.432 1.00 94.81 308 VAL A N 1
ATOM 2517 C CA . VAL A 1 308 ? 1.176 14.142 21.442 1.00 94.81 308 VAL A CA 1
ATOM 2518 C C . VAL A 1 308 ? 2.589 14.679 21.217 1.00 94.81 308 VAL A C 1
ATOM 2520 O O . VAL A 1 308 ? 2.979 14.898 20.071 1.00 94.81 308 VAL A O 1
ATOM 2523 N N . LYS A 1 309 ? 3.382 14.867 22.280 1.00 92.06 309 LYS A N 1
ATOM 2524 C CA . LYS A 1 309 ? 4.782 15.305 22.156 1.00 92.06 309 LYS A CA 1
ATOM 2525 C C . LYS A 1 309 ? 5.610 14.294 21.369 1.00 92.06 309 LYS A C 1
ATOM 2527 O O . LYS A 1 309 ? 6.340 14.709 20.478 1.00 92.06 309 LYS A O 1
ATOM 2532 N N . ILE A 1 310 ? 5.481 12.999 21.649 1.00 90.50 310 ILE A N 1
ATOM 2533 C CA . ILE A 1 310 ? 6.236 11.945 20.953 1.00 90.50 310 ILE A CA 1
ATOM 2534 C C . ILE A 1 310 ? 5.823 11.833 19.484 1.00 90.50 310 ILE A C 1
ATOM 2536 O O . ILE A 1 310 ? 6.686 11.753 18.610 1.00 90.50 310 ILE A O 1
ATOM 2540 N N . LEU A 1 311 ? 4.520 11.900 19.194 1.00 91.00 311 LEU A N 1
ATOM 2541 C CA . LEU A 1 311 ? 4.011 11.846 17.824 1.00 91.00 311 LEU A CA 1
ATOM 2542 C C . LEU A 1 311 ? 4.437 13.062 16.980 1.00 91.00 311 LEU A C 1
ATOM 2544 O O . LEU A 1 311 ? 4.575 12.914 15.768 1.00 91.00 311 LEU A O 1
ATOM 2548 N N . LEU A 1 312 ? 4.665 14.232 17.598 1.00 89.25 312 LEU A N 1
ATOM 2549 C CA . LEU A 1 312 ? 5.129 15.452 16.918 1.00 89.25 312 LEU A CA 1
ATOM 2550 C C . LEU A 1 312 ? 6.660 15.577 16.831 1.00 89.25 312 LEU A C 1
ATOM 2552 O O . LEU A 1 312 ? 7.166 16.056 15.815 1.00 89.25 312 LEU A O 1
ATOM 2556 N N . ASN A 1 313 ? 7.384 15.192 17.887 1.00 74.56 313 ASN A N 1
ATOM 2557 C CA . ASN A 1 313 ? 8.810 15.498 18.064 1.00 74.56 313 ASN A CA 1
ATOM 2558 C C . ASN A 1 313 ? 9.761 14.391 17.591 1.00 74.56 313 ASN A C 1
ATOM 2560 O O . ASN A 1 313 ? 10.969 14.552 17.738 1.00 74.56 313 ASN A O 1
ATOM 2564 N N . SER A 1 314 ? 9.268 13.278 17.043 1.00 62.44 314 SER A N 1
ATOM 2565 C CA . SER A 1 314 ? 10.145 12.243 16.490 1.00 62.44 314 SER A CA 1
ATOM 2566 C C . SER A 1 314 ? 10.922 12.797 15.282 1.00 62.44 314 SER A C 1
ATOM 2568 O O . SER A 1 314 ? 10.367 12.903 14.185 1.00 62.44 314 SER A O 1
ATOM 2570 N N . THR A 1 315 ? 12.183 13.188 15.482 1.00 61.81 315 THR A N 1
ATOM 2571 C CA . THR A 1 315 ? 13.128 13.578 14.420 1.00 61.81 315 THR A CA 1
ATOM 2572 C C . THR A 1 315 ? 13.565 12.345 13.624 1.00 61.81 315 THR A C 1
ATOM 2574 O O . THR A 1 315 ? 13.331 11.205 14.033 1.00 61.81 315 THR A O 1
ATOM 2577 N N . ASP A 1 316 ? 14.156 12.526 12.440 1.00 54.91 316 ASP A N 1
ATOM 2578 C CA . ASP A 1 316 ? 14.617 11.426 11.564 1.00 54.91 316 ASP A CA 1
ATOM 2579 C C . ASP A 1 316 ? 15.618 10.472 12.233 1.00 54.91 316 ASP A C 1
ATOM 2581 O O . ASP A 1 316 ? 15.627 9.281 11.908 1.00 54.91 316 ASP A O 1
ATOM 2585 N N . GLU A 1 317 ? 16.326 10.945 13.258 1.00 54.31 317 GLU A N 1
ATOM 2586 C CA . GLU A 1 317 ? 17.354 10.194 13.985 1.00 54.31 317 GLU A CA 1
ATOM 2587 C C . GLU A 1 317 ? 16.817 9.423 15.209 1.00 54.31 317 GLU A C 1
ATOM 2589 O O . GLU A 1 317 ? 17.370 8.382 15.555 1.00 54.31 317 GLU A O 1
ATOM 2594 N N . ASP A 1 318 ? 15.697 9.841 15.816 1.00 56.84 318 ASP A N 1
ATOM 2595 C CA . ASP A 1 318 ? 15.201 9.237 17.060 1.00 56.84 318 ASP A CA 1
ATOM 2596 C C . ASP A 1 318 ? 14.088 8.192 16.822 1.00 56.84 318 ASP A C 1
ATOM 2598 O O . ASP A 1 318 ? 13.010 8.491 16.287 1.00 56.84 318 ASP A O 1
ATOM 2602 N N . ASN A 1 319 ? 14.308 6.956 17.295 1.00 64.31 319 ASN A N 1
ATOM 2603 C CA . ASN A 1 319 ? 13.270 5.921 17.451 1.00 64.31 319 ASN A CA 1
ATOM 2604 C C . ASN A 1 319 ? 12.369 6.267 18.645 1.00 64.31 319 ASN A C 1
ATOM 2606 O O . ASN A 1 319 ? 12.416 5.644 19.709 1.00 64.31 319 ASN A O 1
ATOM 2610 N N . ALA A 1 320 ? 11.578 7.326 18.481 1.00 72.94 320 ALA A N 1
ATOM 2611 C CA . ALA A 1 320 ? 10.714 7.827 19.534 1.00 72.94 320 ALA A CA 1
ATOM 2612 C C . ALA A 1 320 ? 9.701 6.745 19.947 1.00 72.94 320 ALA A C 1
ATOM 2614 O O . ALA A 1 320 ? 8.946 6.224 19.120 1.00 72.94 320 ALA A O 1
ATOM 2615 N N . THR A 1 321 ? 9.716 6.414 21.237 1.00 84.06 321 THR A N 1
ATOM 2616 C CA . THR A 1 321 ? 8.889 5.370 21.844 1.00 84.06 321 THR A CA 1
ATOM 2617 C C . THR A 1 321 ? 8.108 5.973 23.001 1.00 84.06 321 THR A C 1
ATOM 2619 O O . THR A 1 321 ? 8.695 6.531 23.924 1.00 84.06 321 THR A O 1
ATOM 2622 N N . PHE A 1 322 ? 6.786 5.866 22.942 1.00 88.19 322 PHE A N 1
ATOM 2623 C CA . PHE A 1 322 ? 5.885 6.139 24.053 1.00 88.19 322 PHE A CA 1
ATOM 2624 C C . PHE A 1 322 ? 5.606 4.832 24.790 1.00 88.19 322 PHE A C 1
ATOM 2626 O O . PHE A 1 322 ? 5.239 3.830 24.172 1.00 88.19 322 PHE A O 1
ATOM 2633 N N . GLU A 1 323 ? 5.744 4.859 26.112 1.00 90.31 323 GLU A N 1
ATOM 2634 C CA . GLU A 1 323 ? 5.474 3.719 26.977 1.00 90.31 323 GLU A CA 1
ATOM 2635 C C . GLU A 1 323 ? 4.636 4.159 28.181 1.00 90.31 323 GLU A C 1
ATOM 2637 O O . GLU A 1 323 ? 5.016 5.061 28.923 1.00 90.31 323 GLU A O 1
ATOM 2642 N N . ALA A 1 324 ? 3.510 3.483 28.408 1.00 83.62 324 ALA A N 1
ATOM 2643 C CA . ALA A 1 324 ? 2.677 3.674 29.589 1.00 83.62 324 ALA A CA 1
ATOM 2644 C C . ALA A 1 324 ? 2.399 2.335 30.280 1.00 83.62 324 ALA A C 1
ATOM 2646 O O . ALA A 1 324 ? 2.147 1.321 29.628 1.00 83.62 324 ALA A O 1
ATOM 2647 N N . ILE A 1 325 ? 2.419 2.338 31.617 1.00 85.00 325 ILE A N 1
ATOM 2648 C CA . ILE A 1 325 ? 2.185 1.152 32.451 1.00 85.00 325 ILE A CA 1
ATOM 2649 C C . ILE A 1 325 ? 1.108 1.456 33.496 1.00 85.00 325 ILE A C 1
ATOM 2651 O O . ILE A 1 325 ? 1.217 2.432 34.247 1.00 85.00 325 ILE A O 1
ATOM 2655 N N . ASN A 1 326 ? 0.099 0.587 33.557 1.00 83.62 326 ASN A N 1
ATOM 2656 C CA . ASN A 1 326 ? -0.864 0.483 34.649 1.00 83.62 326 ASN A CA 1
ATOM 2657 C C . ASN A 1 326 ? -0.457 -0.653 35.594 1.00 83.62 326 ASN A C 1
ATOM 2659 O O . ASN A 1 326 ? -0.112 -1.746 35.142 1.00 83.62 326 ASN A O 1
ATOM 2663 N N . LEU A 1 327 ? -0.566 -0.407 36.899 1.00 75.56 327 LEU A N 1
ATOM 2664 C CA . LEU A 1 327 ? -0.456 -1.428 37.940 1.00 75.56 327 LEU A CA 1
ATOM 2665 C C . LEU A 1 327 ? -1.870 -1.816 38.374 1.00 75.56 327 LEU A C 1
ATOM 2667 O O . LEU A 1 327 ? -2.607 -0.974 38.883 1.00 75.56 327 LEU A O 1
ATOM 2671 N N . ILE A 1 328 ? -2.253 -3.070 38.148 1.00 68.69 328 ILE A N 1
ATOM 2672 C CA . ILE A 1 328 ? -3.559 -3.611 38.522 1.00 68.69 328 ILE A CA 1
ATOM 2673 C C . ILE A 1 328 ? -3.370 -4.418 39.809 1.00 68.69 328 ILE A C 1
ATOM 2675 O O . ILE A 1 328 ? -2.776 -5.498 39.798 1.00 68.69 328 ILE A O 1
ATOM 2679 N N . GLN A 1 329 ? -3.873 -3.880 40.920 1.00 59.09 329 GLN A N 1
ATOM 2680 C CA . GLN A 1 329 ? -3.949 -4.578 42.203 1.00 59.09 329 GLN A CA 1
ATOM 2681 C C . GLN A 1 329 ? -5.356 -5.161 42.371 1.00 59.09 329 GLN A C 1
ATOM 2683 O O . GLN A 1 329 ? -6.327 -4.418 42.506 1.00 59.09 329 GLN A O 1
ATOM 2688 N N . ILE A 1 330 ? -5.466 -6.490 42.359 1.00 61.00 330 ILE A N 1
ATOM 2689 C CA . ILE A 1 330 ? -6.693 -7.217 42.711 1.00 61.00 330 ILE A CA 1
ATOM 2690 C C . ILE A 1 330 ? -6.436 -7.892 44.059 1.00 61.00 330 ILE A C 1
ATOM 2692 O O . ILE A 1 330 ? -5.422 -8.569 44.224 1.00 61.00 330 ILE A O 1
ATOM 2696 N N . GLU A 1 331 ? -7.327 -7.696 45.037 1.00 54.31 331 GLU A N 1
ATOM 2697 C CA . GLU A 1 331 ? -7.198 -8.316 46.361 1.00 54.31 331 GLU A CA 1
ATOM 2698 C C . GLU A 1 331 ? -7.067 -9.845 46.233 1.00 54.31 331 GLU A C 1
ATOM 2700 O O . GLU A 1 331 ? -7.997 -10.526 45.805 1.00 54.31 331 GLU A O 1
ATOM 2705 N N . GLY A 1 332 ? -5.906 -10.387 46.618 1.00 57.19 332 GLY A N 1
ATOM 2706 C CA . GLY A 1 332 ? -5.630 -11.828 46.608 1.00 57.19 332 GLY A CA 1
ATOM 2707 C C . GLY A 1 332 ? -4.937 -12.380 45.354 1.00 57.19 332 GLY A C 1
ATOM 2708 O O . GLY A 1 332 ? -4.672 -13.581 45.327 1.00 57.19 332 GLY A O 1
ATOM 2709 N N . GLU A 1 333 ? -4.599 -11.551 44.358 1.00 57.94 333 GLU A N 1
ATOM 2710 C CA . GLU A 1 333 ? -3.787 -11.943 43.190 1.00 57.94 333 GLU A CA 1
ATOM 2711 C C . GLU A 1 333 ? -2.426 -11.218 43.151 1.00 57.94 333 GLU A C 1
ATOM 2713 O O . GLU A 1 333 ? -2.242 -10.173 43.776 1.00 57.94 333 GLU A O 1
ATOM 2718 N N . GLU A 1 334 ? -1.458 -11.775 42.411 1.00 60.09 334 GLU A N 1
ATOM 2719 C CA . GLU A 1 334 ? -0.191 -11.093 42.104 1.00 60.09 334 GLU A CA 1
ATOM 2720 C C . GLU A 1 334 ? -0.445 -9.813 41.287 1.00 60.09 334 GLU A C 1
ATOM 2722 O O . GLU A 1 334 ? -1.338 -9.785 40.436 1.00 60.09 334 GLU A O 1
ATOM 2727 N N . GLU A 1 335 ? 0.344 -8.756 41.526 1.00 63.69 335 GLU A N 1
ATOM 2728 C CA . GLU A 1 335 ? 0.249 -7.494 40.779 1.00 63.69 335 GLU A CA 1
ATOM 2729 C C . GLU A 1 335 ? 0.379 -7.742 39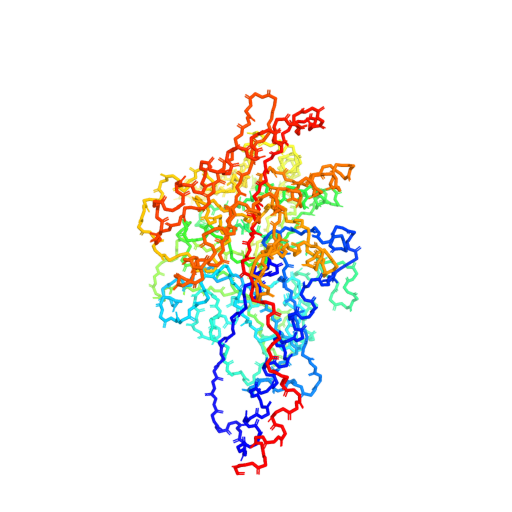.271 1.00 63.69 335 GLU A C 1
ATOM 2731 O O . GLU A 1 335 ? 1.433 -8.143 38.772 1.00 63.69 335 GLU A O 1
ATOM 2736 N N . LYS A 1 336 ? -0.692 -7.469 38.521 1.00 72.62 336 LYS A N 1
ATOM 2737 C CA . LYS A 1 336 ? -0.686 -7.573 37.058 1.00 72.62 336 LYS A CA 1
ATOM 2738 C C . LYS A 1 336 ? -0.360 -6.209 36.464 1.00 72.62 336 LYS A C 1
ATOM 2740 O O . LYS A 1 336 ? -0.970 -5.202 36.811 1.00 72.62 336 LYS A O 1
ATOM 2745 N N . GLN A 1 337 ? 0.602 -6.167 35.551 1.00 83.56 337 GLN A N 1
ATOM 2746 C CA . GLN A 1 337 ? 0.956 -4.954 34.814 1.00 83.56 337 GLN A CA 1
ATOM 2747 C C . GLN A 1 337 ? 0.297 -4.973 33.443 1.00 83.56 337 GLN A C 1
ATOM 2749 O O . GLN A 1 337 ? 0.459 -5.951 32.721 1.00 83.56 337 GLN A O 1
ATOM 2754 N N . GLN A 1 338 ? -0.400 -3.898 33.072 1.00 90.06 338 GLN A N 1
ATOM 2755 C CA . GLN A 1 338 ? -0.846 -3.672 31.697 1.00 90.06 338 GLN A CA 1
ATOM 2756 C C . GLN A 1 338 ? 0.041 -2.606 31.057 1.00 90.06 338 GLN A C 1
ATOM 2758 O O . GLN A 1 338 ? 0.219 -1.525 31.621 1.00 90.06 338 GLN A O 1
ATOM 2763 N N . LYS A 1 339 ? 0.589 -2.904 29.879 1.00 93.88 339 LYS A N 1
ATOM 2764 C CA . LYS A 1 339 ? 1.551 -2.059 29.169 1.00 93.88 339 LYS A CA 1
ATOM 2765 C C . LYS A 1 339 ? 1.000 -1.596 27.817 1.00 93.88 339 LYS A C 1
ATOM 2767 O O . LYS A 1 339 ? 0.401 -2.380 27.083 1.00 93.88 339 LYS A O 1
ATOM 2772 N N . LEU A 1 340 ? 1.226 -0.329 27.488 1.00 96.25 340 LEU A N 1
ATOM 2773 C CA . LEU A 1 340 ? 0.940 0.279 26.191 1.00 96.25 340 LEU A CA 1
ATOM 2774 C C . LEU A 1 340 ? 2.247 0.815 25.602 1.00 96.25 340 LEU A C 1
ATOM 2776 O O . LEU A 1 340 ? 2.910 1.627 26.244 1.00 96.25 340 LEU A O 1
ATOM 2780 N N . ILE A 1 341 ? 2.600 0.366 24.398 1.00 94.56 341 ILE A N 1
ATOM 2781 C CA . ILE A 1 341 ? 3.788 0.802 23.658 1.00 94.56 341 ILE A CA 1
ATOM 2782 C C . ILE A 1 341 ? 3.352 1.357 22.310 1.00 94.56 341 ILE A C 1
ATOM 2784 O O . ILE A 1 341 ? 2.611 0.707 21.572 1.00 94.56 341 ILE A O 1
ATOM 2788 N N . ILE A 1 342 ? 3.845 2.542 21.971 1.00 94.25 342 ILE A N 1
ATOM 2789 C CA . ILE A 1 342 ? 3.701 3.128 20.640 1.00 94.25 342 ILE A CA 1
ATOM 2790 C C . ILE A 1 342 ? 5.093 3.541 20.198 1.00 94.25 342 ILE A C 1
ATOM 2792 O O . ILE A 1 342 ? 5.717 4.375 20.850 1.00 94.25 342 ILE A O 1
ATOM 2796 N N . GLN A 1 343 ? 5.591 2.967 19.111 1.00 88.69 343 GLN A N 1
ATOM 2797 C CA . GLN A 1 343 ? 6.948 3.247 18.653 1.00 88.69 343 GLN A CA 1
ATOM 2798 C C . GLN A 1 343 ? 6.990 3.540 17.162 1.00 88.69 343 GLN A C 1
ATOM 2800 O O . GLN A 1 343 ? 6.347 2.859 16.353 1.00 88.69 343 GLN A O 1
ATOM 2805 N N . TYR A 1 344 ? 7.787 4.546 16.808 1.00 86.12 344 TYR A N 1
ATOM 2806 C CA . TYR A 1 344 ? 8.238 4.695 15.437 1.00 86.12 344 TYR A CA 1
ATOM 2807 C C . TYR A 1 344 ? 9.313 3.661 15.147 1.00 86.12 344 TYR A C 1
ATOM 2809 O O . TYR A 1 344 ? 10.290 3.535 15.881 1.00 86.12 344 TYR A O 1
ATOM 2817 N N . ILE A 1 345 ? 9.134 2.947 14.050 1.00 78.69 345 ILE A N 1
ATOM 2818 C CA . ILE A 1 345 ? 10.085 1.968 13.551 1.00 78.69 345 ILE A CA 1
ATOM 2819 C C . ILE A 1 345 ? 10.712 2.484 12.260 1.00 78.69 345 ILE A C 1
ATOM 2821 O O . ILE A 1 345 ? 10.041 3.069 11.399 1.00 78.69 345 ILE A O 1
ATOM 2825 N N . GLU A 1 346 ? 12.017 2.268 12.123 1.00 64.62 346 GLU A N 1
ATOM 2826 C CA . GLU A 1 346 ? 12.670 2.359 10.821 1.00 64.62 346 GLU A CA 1
ATOM 2827 C C . GLU A 1 346 ? 12.017 1.360 9.879 1.00 64.62 346 GLU A C 1
ATOM 2829 O O . GLU A 1 346 ? 11.647 0.262 10.295 1.00 64.62 346 GLU A O 1
ATOM 2834 N N . GLY A 1 347 ? 11.810 1.764 8.628 1.00 54.50 347 GLY A N 1
ATOM 2835 C CA . GLY A 1 347 ? 11.122 0.951 7.637 1.00 54.50 347 GLY A CA 1
ATOM 2836 C C . GLY A 1 347 ? 11.932 -0.278 7.241 1.00 54.50 347 GLY A C 1
ATOM 2837 O O . GLY A 1 347 ? 12.388 -0.335 6.124 1.00 54.50 347 GLY A O 1
ATOM 2838 N N . ILE A 1 348 ? 12.111 -1.262 8.123 1.00 49.06 348 ILE A N 1
ATOM 2839 C CA . ILE A 1 348 ? 12.552 -2.646 7.856 1.00 49.06 348 ILE A CA 1
ATOM 2840 C C . ILE A 1 348 ? 13.952 -2.806 7.215 1.00 49.06 348 ILE A C 1
ATOM 2842 O O . ILE A 1 348 ? 14.492 -3.910 7.210 1.00 49.06 348 ILE A O 1
ATOM 2846 N N . GLU A 1 349 ? 14.619 -1.724 6.807 1.00 44.78 349 GLU A N 1
ATOM 2847 C CA . GLU A 1 349 ? 15.950 -1.745 6.185 1.00 44.78 349 GLU A CA 1
ATOM 2848 C C . GLU A 1 349 ? 17.037 -2.331 7.109 1.00 44.78 349 GLU A C 1
ATOM 2850 O O . GLU A 1 349 ? 18.008 -2.902 6.623 1.00 44.78 349 GLU A O 1
ATOM 2855 N N . GLN A 1 350 ? 16.870 -2.280 8.440 1.00 40.88 350 GLN A N 1
ATOM 2856 C CA . GLN A 1 350 ? 17.884 -2.778 9.387 1.00 40.88 350 GLN A CA 1
ATOM 2857 C C . GLN A 1 350 ? 17.586 -4.149 10.019 1.00 40.88 350 GLN A C 1
ATOM 2859 O O . GLN A 1 350 ? 18.508 -4.793 10.513 1.00 40.88 350 GLN A O 1
ATOM 2864 N N . GLN A 1 351 ? 16.347 -4.659 9.973 1.00 42.06 351 GLN A N 1
ATOM 2865 C CA . GLN A 1 351 ? 16.045 -6.014 10.482 1.00 42.06 351 GLN A CA 1
ATOM 2866 C C . GLN A 1 351 ? 16.066 -7.098 9.392 1.00 42.06 351 GLN A C 1
ATOM 2868 O O . GLN A 1 351 ? 16.124 -8.285 9.713 1.00 42.06 351 GLN A O 1
ATOM 2873 N N . GLN A 1 352 ? 16.128 -6.725 8.108 1.00 43.25 352 GLN A N 1
ATOM 2874 C CA . GLN A 1 352 ? 16.338 -7.680 7.012 1.00 43.25 352 GLN A CA 1
ATOM 2875 C C . GLN A 1 352 ? 17.755 -8.268 6.962 1.00 43.25 352 GLN A C 1
ATOM 2877 O O . GLN A 1 352 ? 17.917 -9.363 6.436 1.00 43.25 352 GLN A O 1
ATOM 2882 N N . GLN A 1 353 ? 18.760 -7.656 7.604 1.00 40.47 353 GLN A N 1
ATOM 2883 C CA . GLN A 1 353 ? 20.086 -8.287 7.732 1.00 40.47 353 GLN A CA 1
ATOM 2884 C C . GLN A 1 353 ? 20.087 -9.544 8.629 1.00 40.47 353 GLN A C 1
ATOM 2886 O O . GLN A 1 353 ? 21.076 -10.272 8.650 1.00 40.47 353 GLN A O 1
ATOM 2891 N N . GLN A 1 354 ? 18.991 -9.836 9.345 1.00 37.41 354 GLN A N 1
ATOM 2892 C CA . GLN A 1 354 ? 18.819 -11.087 10.097 1.00 37.41 354 GLN A CA 1
ATOM 2893 C C . GLN A 1 354 ? 17.861 -12.091 9.443 1.00 37.41 354 GLN A C 1
ATOM 2895 O O . GLN A 1 354 ? 17.714 -13.204 9.954 1.00 37.41 354 GLN A O 1
ATOM 2900 N N . ILE A 1 355 ? 17.256 -11.764 8.297 1.00 40.81 355 ILE A N 1
ATOM 2901 C CA . ILE A 1 355 ? 16.553 -12.765 7.497 1.00 40.81 355 ILE A CA 1
ATOM 2902 C C . ILE A 1 355 ? 17.577 -13.347 6.535 1.00 40.81 355 ILE A C 1
ATOM 2904 O O . ILE A 1 355 ? 17.897 -12.781 5.495 1.00 40.81 355 ILE A O 1
ATOM 2908 N N . ASN A 1 356 ? 18.114 -14.494 6.947 1.00 37.19 356 ASN A N 1
ATOM 2909 C CA . ASN A 1 356 ? 18.828 -15.430 6.092 1.00 37.19 356 ASN A CA 1
ATOM 2910 C C . ASN A 1 356 ? 18.216 -15.476 4.682 1.00 37.19 356 ASN A C 1
ATOM 2912 O O . ASN A 1 356 ? 16.996 -15.414 4.541 1.00 37.19 356 ASN A O 1
ATOM 2916 N N . ASN A 1 357 ? 19.074 -15.696 3.683 1.00 36.25 357 ASN A N 1
ATOM 2917 C CA . ASN A 1 357 ? 18.818 -15.911 2.249 1.00 36.25 357 ASN A CA 1
ATOM 2918 C C . ASN A 1 357 ? 17.808 -17.041 1.887 1.00 36.25 357 ASN A C 1
ATOM 2920 O O . ASN A 1 357 ? 17.947 -17.659 0.843 1.00 36.25 357 ASN A O 1
ATOM 2924 N N . ASN A 1 358 ? 16.825 -17.355 2.736 1.00 37.72 358 ASN A N 1
ATOM 2925 C CA . ASN A 1 358 ? 15.926 -18.508 2.660 1.00 37.72 358 ASN A CA 1
ATOM 2926 C C . ASN A 1 358 ? 14.446 -18.143 2.915 1.00 37.72 358 ASN A C 1
ATOM 2928 O O . ASN A 1 358 ? 13.710 -18.910 3.534 1.00 37.72 358 ASN A O 1
ATOM 2932 N N . SER A 1 359 ? 13.967 -16.997 2.428 1.00 45.50 359 SER A N 1
ATOM 2933 C CA . SER A 1 359 ? 12.520 -16.822 2.215 1.00 45.50 359 SER A CA 1
ATOM 2934 C C . SER A 1 359 ? 12.263 -16.445 0.761 1.00 45.50 359 SER A C 1
ATOM 2936 O O . SER A 1 359 ? 12.099 -15.284 0.411 1.00 45.50 359 SER A O 1
ATOM 2938 N N . ASP A 1 360 ? 12.231 -17.468 -0.094 1.00 47.81 360 ASP A N 1
ATOM 2939 C CA . ASP A 1 360 ? 11.967 -17.393 -1.541 1.00 47.81 360 ASP A CA 1
ATOM 2940 C C . ASP A 1 360 ? 10.586 -16.809 -1.914 1.00 47.81 360 ASP A C 1
ATOM 2942 O O . ASP A 1 360 ? 10.207 -16.793 -3.084 1.00 47.81 360 ASP A O 1
ATOM 2946 N N . PHE A 1 361 ? 9.798 -16.328 -0.949 1.00 53.22 361 PHE A N 1
ATOM 2947 C CA . PHE A 1 361 ? 8.392 -16.000 -1.152 1.00 53.22 361 PHE A CA 1
ATOM 2948 C C . PHE A 1 361 ? 7.987 -14.735 -0.392 1.00 53.22 361 PHE A C 1
ATOM 2950 O O . PHE A 1 361 ? 7.367 -14.808 0.658 1.00 53.22 361 PHE A O 1
ATOM 2957 N N . ASN A 1 362 ? 8.320 -13.575 -0.960 1.00 68.12 362 ASN A N 1
ATOM 2958 C CA . ASN A 1 362 ? 7.737 -12.280 -0.600 1.00 68.12 362 ASN A CA 1
ATOM 2959 C C . ASN A 1 362 ? 6.767 -11.859 -1.718 1.00 68.12 362 ASN A C 1
ATOM 2961 O O . ASN A 1 362 ? 7.055 -10.964 -2.521 1.00 68.12 362 ASN A O 1
ATOM 2965 N N . PHE A 1 363 ? 5.641 -12.570 -1.842 1.00 80.75 363 PHE A N 1
ATOM 2966 C CA . PHE A 1 363 ? 4.700 -12.362 -2.947 1.00 80.75 363 PHE A CA 1
ATOM 2967 C C . PHE A 1 363 ? 4.125 -10.945 -2.929 1.00 80.75 363 PHE A C 1
ATOM 2969 O O . PHE A 1 363 ? 3.630 -10.469 -1.913 1.00 80.75 363 PHE A O 1
ATOM 2976 N N . GLY A 1 364 ? 4.188 -10.263 -4.075 1.00 82.19 364 GLY A N 1
ATOM 2977 C CA . GLY A 1 364 ? 3.652 -8.909 -4.230 1.00 82.19 364 GLY A CA 1
ATOM 2978 C C . GLY A 1 364 ? 4.354 -7.851 -3.374 1.00 82.19 364 GLY A C 1
ATOM 2979 O O . GLY A 1 364 ? 3.857 -6.727 -3.273 1.00 82.19 364 GLY A O 1
ATOM 2980 N N . ALA A 1 365 ? 5.497 -8.184 -2.765 1.00 81.94 365 ALA A N 1
ATOM 2981 C CA . ALA A 1 365 ? 6.233 -7.263 -1.921 1.00 81.94 365 ALA A CA 1
ATOM 2982 C C . ALA A 1 365 ? 6.810 -6.099 -2.728 1.00 81.94 365 ALA A C 1
ATOM 2984 O O . ALA A 1 365 ? 7.247 -6.232 -3.873 1.00 81.94 365 ALA A O 1
ATOM 2985 N N . LEU A 1 366 ? 6.813 -4.934 -2.091 1.00 87.00 366 LEU A N 1
ATOM 2986 C CA . LEU A 1 366 ? 7.302 -3.694 -2.661 1.00 87.00 366 LEU A CA 1
ATOM 2987 C C . LEU A 1 366 ? 8.758 -3.491 -2.233 1.00 87.00 366 LEU A C 1
ATOM 2989 O O . LEU A 1 366 ? 9.046 -2.742 -1.302 1.00 87.00 366 LEU A O 1
ATOM 2993 N N . ILE A 1 367 ? 9.659 -4.212 -2.894 1.00 87.94 367 ILE A N 1
ATOM 2994 C CA . ILE A 1 367 ? 11.090 -4.249 -2.574 1.00 87.94 367 ILE A CA 1
ATOM 2995 C C . ILE A 1 367 ? 11.949 -3.772 -3.745 1.00 87.94 367 ILE A C 1
ATOM 2997 O O . ILE A 1 367 ? 11.548 -3.872 -4.909 1.00 87.94 367 ILE A O 1
ATOM 3001 N N . SER A 1 368 ? 13.136 -3.258 -3.434 1.00 91.31 368 SER A N 1
ATOM 3002 C CA . SER A 1 368 ? 14.140 -2.904 -4.423 1.00 91.31 368 SER A CA 1
ATOM 3003 C C . SER A 1 368 ? 14.635 -4.170 -5.116 1.00 91.31 368 SER A C 1
ATOM 3005 O O . SER A 1 368 ? 15.003 -5.138 -4.453 1.00 91.31 368 SER A O 1
ATOM 3007 N N . PRO A 1 369 ? 14.700 -4.181 -6.452 1.00 89.81 369 PRO A N 1
ATOM 3008 C CA . PRO A 1 369 ? 15.248 -5.301 -7.193 1.00 89.81 369 PRO A CA 1
ATOM 3009 C C . PRO A 1 369 ? 16.786 -5.337 -7.169 1.00 89.81 369 PRO A C 1
ATOM 3011 O O . PRO A 1 369 ? 17.351 -6.245 -7.771 1.00 89.81 369 PRO A O 1
ATOM 3014 N N . ILE A 1 370 ? 17.452 -4.354 -6.548 1.00 91.62 370 ILE A N 1
ATOM 3015 C CA . ILE A 1 370 ? 18.917 -4.289 -6.422 1.00 91.62 370 ILE A CA 1
ATOM 3016 C C . ILE A 1 370 ? 19.376 -5.104 -5.209 1.00 91.62 370 ILE A C 1
ATOM 3018 O O . ILE A 1 370 ? 20.263 -5.940 -5.335 1.00 91.62 370 ILE A O 1
ATOM 3022 N N . ASP A 1 371 ? 18.752 -4.879 -4.053 1.00 88.25 371 ASP A N 1
ATOM 3023 C CA . ASP A 1 371 ? 19.199 -5.411 -2.759 1.00 88.25 371 ASP A CA 1
ATOM 3024 C C . ASP A 1 371 ? 18.057 -5.864 -1.833 1.00 88.25 371 ASP A C 1
ATOM 3026 O O . ASP A 1 371 ? 18.302 -6.267 -0.699 1.00 88.25 371 ASP A O 1
ATOM 3030 N N . GLY A 1 372 ? 16.805 -5.820 -2.296 1.00 85.88 372 GLY A N 1
ATOM 3031 C CA . GLY A 1 372 ? 15.646 -6.268 -1.525 1.00 85.88 372 GLY A CA 1
ATOM 3032 C C . GLY A 1 372 ? 15.112 -5.264 -0.501 1.00 85.88 372 GLY A C 1
ATOM 3033 O O . GLY A 1 372 ? 14.155 -5.599 0.199 1.00 85.88 372 GLY A O 1
ATOM 3034 N N . LEU A 1 373 ? 15.654 -4.038 -0.427 1.00 85.62 373 LEU A N 1
ATOM 3035 C CA . LEU A 1 373 ? 15.178 -3.028 0.528 1.00 85.62 373 LEU A CA 1
ATOM 3036 C C . LEU A 1 373 ? 13.695 -2.715 0.329 1.00 85.62 373 LEU A C 1
ATOM 3038 O O . LEU A 1 373 ? 13.224 -2.553 -0.796 1.00 85.62 373 LEU A O 1
ATOM 3042 N N . HIS A 1 374 ? 12.950 -2.582 1.422 1.00 84.19 374 HIS A N 1
ATOM 3043 C CA . HIS A 1 374 ? 11.537 -2.233 1.354 1.00 84.19 374 HIS A CA 1
ATOM 3044 C C . HIS A 1 374 ? 11.344 -0.794 0.852 1.00 84.19 374 HIS A C 1
ATOM 3046 O O . HIS A 1 374 ? 11.796 0.164 1.468 1.00 84.19 374 HIS A O 1
ATOM 3052 N N . LEU A 1 375 ? 10.615 -0.631 -0.252 1.00 88.44 375 LEU A N 1
ATOM 3053 C CA . LEU A 1 375 ? 10.349 0.675 -0.866 1.00 88.44 375 LEU A CA 1
ATOM 3054 C C . LEU A 1 375 ? 9.046 1.311 -0.352 1.00 88.44 375 LEU A C 1
ATOM 3056 O O . LEU A 1 375 ? 8.704 2.433 -0.732 1.00 88.44 375 LEU A O 1
ATOM 3060 N N . GLY A 1 376 ? 8.276 0.614 0.491 1.00 84.12 376 GLY A N 1
ATOM 3061 C CA . GLY A 1 376 ? 7.050 1.168 1.065 1.00 84.12 376 GLY A CA 1
ATOM 3062 C C . GLY A 1 376 ? 7.333 2.393 1.930 1.00 84.12 376 GLY A C 1
ATOM 3063 O O . GLY A 1 376 ? 8.276 2.431 2.716 1.00 84.12 376 GLY A O 1
ATOM 3064 N N . GLY A 1 377 ? 6.523 3.434 1.741 1.00 84.50 377 GLY A N 1
ATOM 3065 C CA . GLY A 1 377 ? 6.724 4.735 2.371 1.00 84.50 377 GLY A CA 1
ATOM 3066 C C . GLY A 1 377 ? 7.625 5.709 1.607 1.00 84.50 377 GLY A C 1
ATOM 3067 O O . GLY A 1 377 ? 7.494 6.912 1.832 1.00 84.50 377 GLY A O 1
ATOM 3068 N N . GLN A 1 378 ? 8.465 5.230 0.684 1.00 91.44 378 GLN A N 1
ATOM 3069 C CA . GLN A 1 378 ? 9.282 6.092 -0.174 1.00 91.44 378 GLN A CA 1
ATOM 3070 C C . GLN A 1 378 ? 8.428 6.800 -1.228 1.00 91.44 378 GLN A C 1
ATOM 3072 O O . GLN A 1 378 ? 7.368 6.304 -1.625 1.00 91.44 378 GLN A O 1
ATOM 3077 N N . PHE A 1 379 ? 8.885 7.956 -1.712 1.00 94.19 379 PHE A N 1
ATOM 3078 C CA . PHE A 1 379 ? 8.168 8.730 -2.729 1.00 94.19 379 PHE A CA 1
ATOM 3079 C C . PHE A 1 379 ? 8.660 8.413 -4.139 1.00 94.19 379 PHE A C 1
ATOM 3081 O O . PHE A 1 379 ? 9.843 8.546 -4.446 1.00 94.19 379 PHE A O 1
ATOM 3088 N N . GLN A 1 380 ? 7.718 8.060 -5.010 1.00 95.62 380 GLN A N 1
ATOM 3089 C CA . GLN A 1 380 ? 7.919 7.914 -6.442 1.00 95.62 380 GLN A CA 1
ATOM 3090 C C . GLN A 1 380 ? 7.504 9.188 -7.185 1.00 95.62 380 GLN A C 1
ATOM 3092 O O . GLN A 1 380 ? 6.456 9.776 -6.913 1.00 95.62 380 GLN A O 1
ATOM 3097 N N . TYR A 1 381 ? 8.305 9.550 -8.181 1.00 95.31 381 TYR A N 1
ATOM 3098 C CA . TYR A 1 381 ? 8.115 10.674 -9.088 1.00 95.31 381 TYR A CA 1
ATOM 3099 C C . TYR A 1 381 ? 7.882 10.179 -10.522 1.00 95.31 381 TYR A C 1
ATOM 3101 O O . TYR A 1 381 ? 8.306 9.085 -10.899 1.00 95.31 381 TYR A O 1
ATOM 3109 N N . GLY A 1 382 ? 7.227 11.006 -11.342 1.00 90.56 382 GLY A N 1
ATOM 3110 C CA . GLY A 1 382 ? 7.052 10.744 -12.777 1.00 90.56 382 GLY A CA 1
ATOM 3111 C C . GLY A 1 382 ? 5.814 9.925 -13.156 1.00 90.56 382 GLY A C 1
ATOM 3112 O O . GLY A 1 382 ? 5.673 9.546 -14.319 1.00 90.56 382 GLY A O 1
ATOM 3113 N N . LEU A 1 383 ? 4.882 9.683 -12.227 1.00 92.94 383 LEU A N 1
ATOM 3114 C CA . LEU A 1 383 ? 3.623 8.962 -12.477 1.00 92.94 383 LEU A CA 1
ATOM 3115 C C . LEU A 1 383 ? 2.577 9.843 -13.181 1.00 92.94 383 LEU A C 1
ATOM 3117 O O . LEU A 1 383 ? 1.480 10.069 -12.674 1.00 92.94 383 LEU A O 1
ATOM 3121 N N . GLN A 1 384 ? 2.924 10.363 -14.357 1.00 91.38 384 GLN A N 1
ATOM 3122 C CA . GLN A 1 384 ? 2.015 11.090 -15.243 1.00 91.38 384 GLN A CA 1
ATOM 3123 C C . GLN A 1 384 ? 2.124 10.520 -16.648 1.00 91.38 384 GLN A C 1
ATOM 3125 O O . GLN A 1 384 ? 3.231 10.299 -17.134 1.00 91.38 384 GLN A O 1
ATOM 3130 N N . LEU A 1 385 ? 0.995 10.382 -17.340 1.00 90.25 385 LEU A N 1
ATOM 3131 C CA . LEU A 1 385 ? 0.970 9.840 -18.698 1.00 90.25 385 LEU A CA 1
ATOM 3132 C C . LEU A 1 385 ? 1.921 10.592 -19.647 1.00 90.25 385 LEU A C 1
ATOM 3134 O O . LEU A 1 385 ? 2.720 9.973 -20.341 1.00 90.25 385 LEU A O 1
ATOM 3138 N N . GLN A 1 386 ? 1.896 11.929 -19.620 1.00 89.19 386 GLN A N 1
ATOM 3139 C CA . GLN A 1 386 ? 2.778 12.758 -20.449 1.00 89.19 386 GLN A CA 1
ATOM 3140 C C . GLN A 1 386 ? 4.266 12.490 -20.171 1.00 89.19 386 GLN A C 1
ATOM 3142 O O . GLN A 1 386 ? 5.062 12.421 -21.105 1.00 89.19 386 GLN A O 1
ATOM 3147 N N . ARG A 1 387 ? 4.642 12.300 -18.900 1.00 89.12 387 ARG A N 1
ATOM 3148 C CA . ARG A 1 387 ? 6.026 11.982 -18.525 1.00 89.12 387 ARG A CA 1
ATOM 3149 C C . ARG A 1 387 ? 6.407 10.575 -18.963 1.00 89.12 387 ARG A C 1
ATOM 3151 O O . ARG A 1 387 ? 7.438 10.416 -19.592 1.00 89.12 387 ARG A O 1
ATOM 3158 N N . GLN A 1 388 ? 5.536 9.587 -18.765 1.00 89.38 388 GLN A N 1
ATOM 3159 C CA . GLN A 1 388 ? 5.783 8.210 -19.210 1.00 89.38 388 GLN A CA 1
ATOM 3160 C C . GLN A 1 388 ? 6.022 8.099 -20.728 1.00 89.38 388 GLN A C 1
ATOM 3162 O O . GLN A 1 388 ? 6.768 7.220 -21.160 1.00 89.38 388 GLN A O 1
ATOM 3167 N N . PHE A 1 389 ? 5.434 8.987 -21.539 1.00 87.88 389 PHE A N 1
ATOM 3168 C CA . PHE A 1 389 ? 5.749 9.097 -22.969 1.00 87.88 389 PHE A CA 1
ATOM 3169 C C . PHE A 1 389 ? 7.079 9.810 -23.242 1.00 87.88 389 PHE A C 1
ATOM 3171 O O . PHE A 1 389 ? 7.867 9.327 -24.052 1.00 87.88 389 PHE A O 1
ATOM 3178 N N . ASN A 1 390 ? 7.346 10.930 -22.567 1.00 90.25 390 ASN A N 1
ATOM 3179 C CA . ASN A 1 390 ? 8.579 11.704 -22.761 1.00 90.25 390 ASN A CA 1
ATOM 3180 C C . ASN A 1 390 ? 9.835 10.965 -22.281 1.00 90.25 390 ASN A C 1
ATOM 3182 O O . ASN A 1 390 ? 10.916 11.164 -22.826 1.00 90.25 390 ASN A O 1
ATOM 3186 N N . SER A 1 391 ? 9.686 10.101 -21.283 1.00 92.88 391 SER A N 1
ATOM 3187 C CA . SER A 1 391 ? 10.770 9.334 -20.679 1.00 92.88 391 SER A CA 1
ATOM 3188 C C . SER A 1 391 ? 11.120 8.050 -21.457 1.00 92.88 391 SER A C 1
ATOM 3190 O O . SER A 1 391 ? 11.850 7.204 -20.938 1.00 92.88 391 SER A O 1
ATOM 3192 N N . ILE A 1 392 ? 10.603 7.876 -22.684 1.00 94.12 392 ILE A N 1
ATOM 3193 C CA . ILE A 1 392 ? 10.971 6.784 -23.601 1.00 94.12 392 ILE A CA 1
ATOM 3194 C C . ILE A 1 392 ? 12.240 7.169 -24.367 1.00 94.12 392 ILE A C 1
ATOM 3196 O O . ILE A 1 392 ? 12.267 8.161 -25.092 1.00 94.12 392 ILE A O 1
ATOM 3200 N N . ASN A 1 393 ? 13.269 6.335 -24.259 1.00 94.88 393 ASN A N 1
ATOM 3201 C CA . ASN A 1 393 ? 14.535 6.475 -24.964 1.00 94.88 393 ASN A CA 1
ATOM 3202 C C . ASN A 1 393 ? 14.653 5.365 -26.011 1.00 94.88 393 ASN A C 1
ATOM 3204 O O . ASN A 1 393 ? 14.716 4.180 -25.679 1.00 94.88 393 ASN A O 1
ATOM 3208 N N . PHE A 1 394 ? 14.647 5.755 -27.283 1.00 93.50 394 PHE A N 1
ATOM 3209 C CA . PHE A 1 394 ? 14.809 4.832 -28.402 1.00 93.50 394 PHE A CA 1
ATOM 3210 C C . PHE A 1 394 ? 16.276 4.447 -28.578 1.00 93.50 394 PHE A C 1
ATOM 3212 O O . PHE A 1 394 ? 17.164 5.285 -28.422 1.00 93.50 394 PHE A O 1
ATOM 3219 N N . PHE A 1 395 ? 16.510 3.190 -28.944 1.00 93.25 395 PHE A N 1
ATOM 3220 C CA . PHE A 1 395 ? 17.828 2.714 -29.354 1.00 93.25 395 PHE A CA 1
ATOM 3221 C C . PHE A 1 395 ? 18.126 3.160 -30.793 1.00 93.25 395 PHE A C 1
ATOM 3223 O O . PHE A 1 395 ? 17.211 3.296 -31.611 1.00 93.25 395 PHE A O 1
ATOM 3230 N N . GLN A 1 396 ? 19.393 3.413 -31.115 1.00 89.12 396 GLN A N 1
ATOM 3231 C CA . GLN A 1 396 ? 19.798 3.975 -32.406 1.00 89.12 396 GLN A CA 1
ATOM 3232 C C . GLN A 1 396 ? 19.640 2.983 -33.574 1.00 89.12 396 GLN A C 1
ATOM 3234 O O . GLN A 1 396 ? 19.255 3.370 -34.679 1.00 89.12 396 GLN A O 1
ATOM 3239 N N . TYR A 1 397 ? 19.944 1.712 -33.341 1.00 87.75 397 TYR A N 1
ATOM 3240 C CA . TYR A 1 397 ? 19.996 0.626 -34.318 1.00 87.75 397 TYR A CA 1
ATOM 3241 C C . TYR A 1 397 ? 18.841 -0.372 -34.162 1.00 87.75 397 TYR A C 1
ATOM 3243 O O . TYR A 1 397 ? 18.543 -1.108 -35.103 1.00 87.75 397 TYR A O 1
ATOM 3251 N N . SER A 1 398 ? 18.163 -0.391 -33.009 1.00 85.81 398 SER A N 1
ATOM 3252 C CA . SER A 1 398 ? 16.973 -1.217 -32.775 1.00 85.81 398 SER A CA 1
ATOM 3253 C C . SER A 1 398 ? 15.698 -0.375 -32.811 1.00 85.81 398 SER A C 1
ATOM 3255 O O . SER A 1 398 ? 15.308 0.234 -31.819 1.00 85.81 398 SER A O 1
ATOM 3257 N N . THR A 1 399 ? 15.000 -0.394 -33.947 1.00 84.56 399 THR A N 1
ATOM 3258 C CA . THR A 1 399 ? 13.789 0.415 -34.177 1.00 84.56 399 THR A CA 1
ATOM 3259 C C . THR A 1 399 ? 12.526 -0.136 -33.521 1.00 84.56 399 THR A C 1
ATOM 3261 O O . THR A 1 399 ? 11.487 0.508 -33.582 1.00 84.56 399 THR A O 1
ATOM 3264 N N . GLU A 1 400 ? 12.579 -1.323 -32.920 1.00 89.38 400 GLU A N 1
ATOM 3265 C CA . GLU A 1 400 ? 11.398 -2.021 -32.387 1.00 89.38 400 GLU A CA 1
ATOM 3266 C C . GLU A 1 400 ? 11.360 -2.073 -30.864 1.00 89.38 400 GLU A C 1
ATOM 3268 O O . GLU A 1 400 ? 10.391 -2.568 -30.278 1.00 89.38 400 GLU A O 1
ATOM 3273 N N . TRP A 1 401 ? 12.406 -1.547 -30.234 1.00 93.75 401 TRP A N 1
ATOM 3274 C CA . TRP A 1 401 ? 12.591 -1.563 -28.798 1.00 93.75 401 TRP A CA 1
ATOM 3275 C C . TRP A 1 401 ? 12.992 -0.181 -28.302 1.00 93.75 401 TRP A C 1
ATOM 3277 O O . TRP A 1 401 ? 13.606 0.607 -29.019 1.00 93.75 401 TRP A O 1
ATOM 3287 N N . ALA A 1 402 ? 12.650 0.102 -27.056 1.00 95.31 402 ALA A N 1
ATOM 3288 C CA . ALA A 1 402 ? 13.050 1.309 -26.355 1.00 95.31 402 ALA A CA 1
ATOM 3289 C C . ALA A 1 402 ? 13.235 0.993 -24.872 1.00 95.31 402 ALA A C 1
ATOM 3291 O O . ALA A 1 402 ? 12.703 0.002 -24.375 1.00 95.31 402 ALA A O 1
ATOM 3292 N N . ILE A 1 403 ? 13.948 1.847 -24.150 1.00 96.00 403 ILE A N 1
ATOM 3293 C CA . ILE A 1 403 ? 14.014 1.805 -22.690 1.00 96.00 403 ILE A CA 1
ATOM 3294 C C . ILE A 1 403 ? 13.284 3.017 -22.123 1.00 96.00 403 ILE A C 1
ATOM 3296 O O . ILE A 1 403 ? 13.486 4.143 -22.573 1.00 96.00 403 ILE A O 1
ATOM 3300 N N . ARG A 1 404 ? 12.400 2.805 -21.150 1.00 95.62 404 ARG A N 1
ATOM 3301 C CA . ARG A 1 404 ? 11.635 3.890 -20.522 1.00 95.62 404 ARG A CA 1
ATOM 3302 C C . ARG A 1 404 ? 12.130 4.115 -19.109 1.00 95.62 404 ARG A C 1
ATOM 3304 O O . ARG A 1 404 ? 12.236 3.150 -18.373 1.00 95.62 404 ARG A O 1
ATOM 3311 N N . LEU A 1 405 ? 12.320 5.362 -18.686 1.00 96.94 405 LEU A N 1
ATOM 3312 C CA . LEU A 1 405 ? 12.392 5.677 -17.257 1.00 96.94 405 LEU A CA 1
ATOM 3313 C C . LEU A 1 405 ? 10.975 5.669 -16.673 1.00 96.94 405 LEU A C 1
ATOM 3315 O O . LEU A 1 405 ? 10.223 6.627 -16.835 1.00 96.94 405 LEU A O 1
ATOM 3319 N N . ALA A 1 406 ? 10.593 4.548 -16.064 1.00 93.81 406 ALA A N 1
ATOM 3320 C CA . ALA A 1 406 ? 9.230 4.327 -15.586 1.00 93.81 406 ALA A CA 1
ATOM 3321 C C . ALA A 1 406 ? 9.039 4.792 -14.136 1.00 93.81 406 ALA A C 1
ATOM 3323 O O . ALA A 1 406 ? 7.995 5.352 -13.793 1.00 93.81 406 ALA A O 1
ATOM 3324 N N . THR A 1 407 ? 10.061 4.599 -13.301 1.00 94.19 407 THR A N 1
ATOM 3325 C CA . THR A 1 407 ? 10.014 4.885 -11.863 1.00 94.19 407 THR A CA 1
ATOM 3326 C C . THR A 1 407 ? 11.248 5.677 -11.454 1.00 94.19 407 THR A C 1
ATOM 3328 O O . THR A 1 407 ? 12.365 5.304 -11.810 1.00 94.19 407 THR A O 1
ATOM 3331 N N . VAL A 1 408 ? 11.041 6.731 -10.666 1.00 96.88 408 VAL A N 1
ATOM 3332 C CA . VAL A 1 408 ? 12.097 7.474 -9.972 1.00 96.88 408 VAL A CA 1
ATOM 3333 C C . VAL A 1 408 ? 11.727 7.525 -8.495 1.00 96.88 408 VAL A C 1
ATOM 3335 O O . VAL A 1 408 ? 10.735 8.164 -8.149 1.00 96.88 408 VAL A O 1
ATOM 3338 N N . ILE A 1 409 ? 12.472 6.836 -7.638 1.00 96.94 409 ILE A N 1
ATOM 3339 C CA . ILE A 1 409 ? 12.176 6.706 -6.206 1.00 96.94 409 ILE A CA 1
ATOM 3340 C C . ILE A 1 409 ? 13.199 7.501 -5.408 1.00 96.94 409 ILE A C 1
ATOM 3342 O O . ILE A 1 409 ? 14.396 7.251 -5.520 1.00 96.94 409 ILE A O 1
ATOM 3346 N N . ASN A 1 410 ? 12.734 8.434 -4.581 1.00 94.88 410 ASN A N 1
ATOM 3347 C CA . ASN A 1 410 ? 13.577 9.041 -3.559 1.00 94.88 410 ASN A CA 1
ATOM 3348 C C . ASN A 1 410 ? 13.840 8.010 -2.459 1.00 94.88 410 ASN A C 1
ATOM 3350 O O . ASN A 1 410 ? 12.891 7.559 -1.826 1.00 94.88 410 ASN A O 1
ATOM 3354 N N . MET A 1 411 ? 15.103 7.653 -2.238 1.00 92.44 411 MET A N 1
ATOM 3355 C CA . MET A 1 411 ? 15.492 6.710 -1.183 1.00 92.44 411 MET A CA 1
ATOM 3356 C C . MET A 1 411 ? 15.681 7.404 0.171 1.00 92.44 411 MET A C 1
ATOM 3358 O O . MET A 1 411 ? 15.842 6.737 1.189 1.00 92.44 411 MET A O 1
ATOM 3362 N N . LEU A 1 412 ? 15.695 8.741 0.191 1.00 88.50 412 LEU A N 1
ATOM 3363 C CA . LEU A 1 412 ? 15.722 9.519 1.425 1.00 88.50 412 LEU A CA 1
ATOM 3364 C C . LEU A 1 412 ? 14.301 9.700 1.983 1.00 88.50 412 LEU A C 1
ATOM 3366 O O . LEU A 1 412 ? 13.358 9.832 1.198 1.00 88.50 412 LEU A O 1
ATOM 3370 N N . PRO A 1 413 ? 14.135 9.785 3.316 1.00 81.44 413 PRO A N 1
ATOM 3371 C CA . PRO A 1 413 ? 12.841 10.046 3.930 1.00 81.44 413 PRO A CA 1
ATOM 3372 C C . PRO A 1 413 ? 12.165 11.309 3.383 1.00 81.44 413 PRO A C 1
ATOM 3374 O O . PRO A 1 413 ? 12.793 12.350 3.181 1.00 81.44 413 PRO A O 1
ATOM 3377 N N . GLY A 1 414 ? 10.849 11.225 3.187 1.00 84.69 414 GLY A N 1
ATOM 3378 C CA . GLY A 1 414 ? 10.035 12.360 2.765 1.00 84.69 414 GLY A CA 1
ATOM 3379 C C . GLY A 1 414 ? 10.159 12.717 1.280 1.00 84.69 414 GLY A C 1
ATOM 3380 O O . GLY A 1 414 ? 10.694 11.980 0.449 1.00 84.69 414 GLY A O 1
ATOM 3381 N N . LYS A 1 415 ? 9.581 13.866 0.923 1.00 90.44 415 LYS A N 1
ATOM 3382 C CA . LYS A 1 415 ? 9.604 14.394 -0.446 1.00 90.44 415 LYS A CA 1
ATOM 3383 C C . LYS A 1 415 ? 10.835 15.263 -0.661 1.00 90.44 415 LYS A C 1
ATOM 3385 O O . LYS A 1 415 ? 11.220 16.032 0.215 1.00 90.44 415 LYS A O 1
ATOM 3390 N N . TRP A 1 416 ? 11.351 15.270 -1.886 1.00 91.50 416 TRP A N 1
ATOM 3391 C CA . TRP A 1 416 ? 12.269 16.313 -2.329 1.00 91.50 416 TRP A CA 1
ATOM 3392 C C . TRP A 1 416 ? 11.670 17.713 -2.133 1.00 91.50 416 TRP A C 1
ATOM 3394 O O . TRP A 1 416 ? 10.468 17.901 -2.384 1.00 91.50 416 TRP A O 1
ATOM 3404 N N . PRO A 1 417 ? 12.495 18.719 -1.790 1.00 90.44 417 PRO A N 1
ATOM 3405 C CA . PRO A 1 417 ? 12.060 20.108 -1.740 1.00 90.44 417 PRO A CA 1
ATOM 3406 C C . PRO A 1 417 ? 11.420 20.535 -3.063 1.00 90.44 417 PRO A C 1
ATOM 3408 O O . PRO A 1 417 ? 12.005 20.334 -4.129 1.00 90.44 417 PRO A O 1
ATOM 3411 N N . SER A 1 418 ? 10.241 21.164 -3.014 1.00 90.25 418 SER A N 1
ATOM 3412 C CA . SER A 1 418 ? 9.452 21.491 -4.216 1.00 90.25 418 SER A CA 1
ATOM 3413 C C . SER A 1 418 ? 10.224 22.297 -5.267 1.00 90.25 418 SER A C 1
ATOM 3415 O O . SER A 1 418 ? 10.008 22.119 -6.461 1.00 90.25 418 SER A O 1
ATOM 3417 N N . ALA A 1 419 ? 11.166 23.144 -4.839 1.00 89.56 419 ALA A N 1
ATOM 3418 C CA . ALA A 1 419 ? 12.016 23.929 -5.735 1.00 89.56 419 ALA A CA 1
ATOM 3419 C C . ALA A 1 419 ? 13.040 23.087 -6.528 1.00 89.56 419 ALA A C 1
ATOM 3421 O O . ALA A 1 419 ? 13.485 23.513 -7.594 1.00 89.56 419 ALA A O 1
ATOM 3422 N N . LEU A 1 420 ? 13.421 21.910 -6.021 1.00 90.44 420 LEU A N 1
ATOM 3423 C CA . LEU A 1 420 ? 14.425 21.023 -6.621 1.00 90.44 420 LEU A CA 1
ATOM 3424 C C . LEU A 1 420 ? 13.804 19.871 -7.416 1.00 90.44 420 LEU A C 1
ATOM 3426 O O . LEU A 1 420 ? 14.470 19.328 -8.294 1.00 90.44 420 LEU A O 1
ATOM 3430 N N . GLN A 1 421 ? 12.534 19.537 -7.158 1.00 91.88 421 GLN A N 1
ATOM 3431 C CA . GLN A 1 421 ? 11.836 18.411 -7.791 1.00 91.88 421 GLN A CA 1
ATOM 3432 C C . GLN A 1 421 ? 11.992 18.353 -9.324 1.00 91.88 421 GLN A C 1
ATOM 3434 O O . GLN A 1 421 ? 12.354 17.284 -9.816 1.00 91.88 421 GLN A O 1
ATOM 3439 N N . PRO A 1 422 ? 11.794 19.446 -10.100 1.00 90.94 422 PRO A N 1
ATOM 3440 C CA . PRO A 1 422 ? 11.966 19.388 -11.552 1.00 90.94 422 PRO A CA 1
ATOM 3441 C C . PRO A 1 422 ? 13.409 19.077 -11.959 1.00 90.94 422 PRO A C 1
ATOM 3443 O O . PRO A 1 422 ? 13.636 18.209 -12.789 1.00 90.94 422 PRO A O 1
ATOM 3446 N N . ARG A 1 423 ? 14.391 19.726 -11.317 1.00 91.00 423 ARG A N 1
ATOM 3447 C CA . ARG A 1 423 ? 15.815 19.557 -11.644 1.00 91.00 423 ARG A CA 1
ATOM 3448 C C . ARG A 1 423 ? 16.319 18.152 -11.332 1.00 91.00 423 ARG A C 1
ATOM 3450 O O . ARG A 1 423 ? 17.064 17.586 -12.124 1.00 91.00 423 ARG A O 1
ATOM 3457 N N . PHE A 1 424 ? 15.916 17.589 -10.192 1.00 93.62 424 PHE A N 1
ATOM 3458 C CA . PHE A 1 424 ? 16.260 16.212 -9.832 1.00 93.62 424 PHE A CA 1
ATOM 3459 C C . PHE A 1 424 ? 15.655 15.213 -10.814 1.00 93.62 424 PHE A C 1
ATOM 3461 O O . PHE A 1 424 ? 16.344 14.294 -11.251 1.00 93.62 424 PHE A O 1
ATOM 3468 N N . PHE A 1 425 ? 14.405 15.425 -11.227 1.00 93.12 425 PHE A N 1
ATOM 3469 C CA . PHE A 1 425 ? 13.779 14.570 -12.229 1.00 93.12 425 PHE A CA 1
ATOM 3470 C C . PHE A 1 425 ? 14.465 14.681 -13.602 1.00 93.12 425 PHE A C 1
ATOM 3472 O O . PHE A 1 425 ? 14.771 13.658 -14.208 1.00 93.12 425 PHE A O 1
ATOM 3479 N N . ASP A 1 426 ? 14.789 15.894 -14.060 1.00 92.50 426 ASP A N 1
ATOM 3480 C CA . ASP A 1 426 ? 15.492 16.117 -15.333 1.00 92.50 426 ASP A CA 1
ATOM 3481 C C . ASP A 1 426 ? 16.887 15.462 -15.343 1.00 92.50 426 ASP A C 1
ATOM 3483 O O . ASP A 1 426 ? 17.335 14.954 -16.374 1.00 92.50 426 ASP A O 1
ATOM 3487 N N . ALA A 1 427 ? 17.579 15.438 -14.197 1.00 93.56 427 ALA A N 1
ATOM 3488 C CA . ALA A 1 427 ? 18.839 14.710 -14.046 1.00 93.56 427 ALA A CA 1
ATOM 3489 C C . ALA A 1 427 ? 18.641 13.191 -14.194 1.00 93.56 427 ALA A C 1
ATOM 3491 O O . ALA A 1 427 ? 19.431 12.529 -14.868 1.00 93.56 427 ALA A O 1
ATOM 3492 N N . CYS A 1 428 ? 17.555 12.643 -13.640 1.00 95.44 428 CYS A N 1
ATOM 3493 C CA . CYS A 1 428 ? 17.197 11.232 -13.805 1.00 95.44 428 CYS A CA 1
ATOM 3494 C C . CYS A 1 428 ? 16.871 10.890 -15.271 1.00 95.44 428 CYS A C 1
ATOM 3496 O O . CYS A 1 428 ? 17.287 9.842 -15.765 1.00 95.44 428 CYS A O 1
ATOM 3498 N N . GLU A 1 429 ? 16.186 11.776 -16.001 1.00 95.25 429 GLU A N 1
ATOM 3499 C CA . GLU A 1 429 ? 15.928 11.587 -17.437 1.00 95.25 429 GLU A CA 1
ATOM 3500 C C . GLU A 1 429 ? 17.216 11.607 -18.272 1.00 95.25 429 GLU A C 1
ATOM 3502 O O . GLU A 1 429 ? 17.345 10.853 -19.239 1.00 95.25 429 GLU A O 1
ATOM 3507 N N . GLN A 1 430 ? 18.188 12.448 -17.906 1.00 94.44 430 GLN A N 1
ATOM 3508 C CA . GLN A 1 430 ? 19.505 12.464 -18.549 1.00 94.44 430 GLN A CA 1
ATOM 3509 C C . GLN A 1 430 ? 20.287 11.176 -18.272 1.00 94.44 430 GLN A C 1
ATOM 3511 O O . GLN A 1 430 ? 20.849 10.602 -19.205 1.00 94.44 430 GLN A O 1
ATOM 3516 N N . LEU A 1 431 ? 20.252 10.663 -17.039 1.00 95.31 431 LEU A N 1
ATOM 3517 C CA . LEU A 1 431 ? 20.842 9.362 -16.704 1.00 95.31 431 LEU A CA 1
ATOM 3518 C C . LEU A 1 431 ? 20.223 8.228 -17.521 1.00 95.31 431 LEU A C 1
ATOM 3520 O O . LEU A 1 431 ? 20.951 7.414 -18.083 1.00 95.31 431 LEU A O 1
ATOM 3524 N N . ALA A 1 432 ? 18.897 8.205 -17.661 1.00 96.00 432 ALA A N 1
ATOM 3525 C CA . ALA A 1 432 ? 18.217 7.192 -18.464 1.00 96.00 432 ALA A CA 1
ATOM 3526 C C . ALA A 1 432 ? 18.647 7.219 -19.944 1.00 96.00 432 ALA A C 1
ATOM 3528 O O . ALA A 1 432 ? 18.773 6.164 -20.566 1.00 96.00 432 ALA A O 1
ATOM 3529 N N . LYS A 1 433 ? 18.935 8.405 -20.502 1.00 94.94 433 LYS A N 1
ATOM 3530 C CA . LYS A 1 433 ? 19.499 8.549 -21.858 1.00 94.94 433 LYS A CA 1
ATOM 3531 C C . LYS A 1 433 ? 20.907 7.969 -21.961 1.00 94.94 433 LYS A C 1
ATOM 3533 O O . LYS A 1 433 ? 21.193 7.258 -22.920 1.00 94.94 433 LYS A O 1
ATOM 3538 N N . LEU A 1 434 ? 21.769 8.244 -20.980 1.00 95.50 434 LEU A N 1
ATOM 3539 C CA . LEU A 1 434 ? 23.124 7.682 -20.935 1.00 95.50 434 LEU A CA 1
ATOM 3540 C C . LEU A 1 434 ? 23.081 6.152 -20.831 1.00 95.50 434 LEU A C 1
ATOM 3542 O O . LEU A 1 434 ? 23.787 5.467 -21.568 1.00 95.50 434 LEU A O 1
ATOM 3546 N N . VAL A 1 435 ? 22.193 5.619 -19.988 1.00 96.06 435 VAL A N 1
ATOM 3547 C CA . VAL A 1 435 ? 21.952 4.174 -19.864 1.00 96.06 435 VAL A CA 1
ATOM 3548 C C . VAL A 1 435 ? 21.477 3.573 -21.186 1.00 96.06 435 VAL A C 1
ATOM 3550 O O . VAL A 1 435 ? 21.964 2.518 -21.576 1.00 96.06 435 VAL A O 1
ATOM 3553 N N . ALA A 1 436 ? 20.567 4.232 -21.909 1.00 95.12 436 ALA A N 1
ATOM 3554 C CA . ALA A 1 436 ? 20.084 3.734 -23.198 1.00 95.12 436 ALA A CA 1
ATOM 3555 C C . ALA A 1 436 ? 21.221 3.546 -24.218 1.00 95.12 436 ALA A C 1
ATOM 3557 O O . ALA A 1 436 ? 21.277 2.516 -24.889 1.00 95.12 436 ALA A O 1
ATOM 3558 N N . ILE A 1 437 ? 22.147 4.510 -24.288 1.00 93.81 437 ILE A N 1
ATOM 3559 C CA . ILE A 1 437 ? 23.295 4.482 -25.207 1.00 93.81 437 ILE A CA 1
ATOM 3560 C C . ILE A 1 437 ? 24.245 3.327 -24.865 1.00 93.81 437 ILE A C 1
ATOM 3562 O O . ILE A 1 437 ? 24.691 2.605 -25.755 1.00 93.81 437 ILE A O 1
ATOM 3566 N N . THR A 1 438 ? 24.558 3.130 -23.583 1.00 95.31 438 THR A N 1
ATOM 3567 C CA . THR A 1 438 ? 25.519 2.099 -23.152 1.00 95.31 438 THR A CA 1
ATOM 3568 C C . THR A 1 438 ? 24.936 0.689 -23.176 1.00 95.31 438 THR A C 1
ATOM 3570 O O . THR A 1 438 ? 25.682 -0.279 -23.312 1.00 95.31 438 THR A O 1
ATOM 3573 N N . LEU A 1 439 ? 23.613 0.554 -23.052 1.00 95.19 439 LEU A N 1
ATOM 3574 C CA . LEU A 1 439 ? 22.923 -0.735 -23.031 1.00 95.19 439 LEU A CA 1
ATOM 3575 C C . LEU A 1 439 ? 22.740 -1.338 -24.431 1.00 95.19 439 LEU A C 1
ATOM 3577 O O . LEU A 1 439 ? 22.638 -2.557 -24.572 1.00 95.19 439 LEU A O 1
ATOM 3581 N N . GLU A 1 440 ? 22.701 -0.499 -25.466 1.00 93.25 440 GLU A N 1
ATOM 3582 C CA . GLU A 1 440 ? 22.377 -0.897 -26.837 1.00 93.25 440 GLU A CA 1
ATOM 3583 C C . GLU A 1 440 ? 23.197 -2.089 -27.386 1.00 93.25 440 GLU A C 1
ATOM 3585 O O . GLU A 1 440 ? 22.584 -2.997 -27.957 1.00 93.25 440 GLU A O 1
ATOM 3590 N N . PRO A 1 441 ? 24.526 -2.194 -27.168 1.00 94.19 441 PRO A N 1
ATOM 3591 C CA . PRO A 1 441 ? 25.313 -3.349 -27.618 1.00 94.19 441 PRO A CA 1
ATOM 3592 C C . PRO A 1 441 ? 24.873 -4.692 -27.014 1.00 94.19 441 PRO A C 1
ATOM 3594 O O . PRO A 1 441 ? 25.102 -5.744 -27.610 1.00 94.19 441 PRO A O 1
ATOM 3597 N N . PHE A 1 442 ? 24.238 -4.670 -25.839 1.00 94.75 442 PHE A N 1
ATOM 3598 C CA . PHE A 1 442 ? 23.814 -5.859 -25.092 1.00 94.75 442 PHE A CA 1
ATOM 3599 C C . PHE A 1 442 ? 22.341 -6.217 -25.328 1.00 94.75 442 PHE A C 1
ATOM 3601 O O . PHE A 1 442 ? 21.897 -7.303 -24.945 1.00 94.75 442 PHE A O 1
ATOM 3608 N N . LEU A 1 443 ? 21.587 -5.336 -25.994 1.00 94.38 443 LEU A N 1
ATOM 3609 C CA . LEU A 1 443 ? 20.143 -5.451 -26.187 1.00 94.38 443 LEU A CA 1
ATOM 3610 C C . LEU A 1 443 ? 19.692 -6.802 -26.781 1.00 94.38 443 LEU A C 1
ATOM 3612 O O . LEU A 1 443 ? 18.746 -7.376 -26.238 1.00 94.38 443 LEU A O 1
ATOM 3616 N N . PRO A 1 444 ? 20.347 -7.381 -27.813 1.00 93.25 444 PRO A N 1
ATOM 3617 C CA . PRO A 1 444 ? 19.935 -8.682 -28.346 1.00 93.25 444 PRO A CA 1
ATOM 3618 C C . PRO A 1 444 ? 20.002 -9.810 -27.308 1.00 93.25 444 PRO A C 1
ATOM 3620 O O . PRO A 1 444 ? 19.112 -10.657 -27.267 1.00 93.25 444 PRO A O 1
ATOM 3623 N N . GLY A 1 445 ? 21.033 -9.809 -26.454 1.00 93.56 445 GLY A N 1
ATOM 3624 C CA . GLY A 1 445 ? 21.194 -10.798 -25.385 1.00 93.56 445 GLY A CA 1
ATOM 3625 C C . GLY A 1 445 ? 20.164 -10.615 -24.272 1.00 93.56 445 GLY A C 1
ATOM 3626 O O . GLY A 1 445 ? 19.570 -11.590 -23.818 1.00 93.56 445 GLY A O 1
ATOM 3627 N N . LEU A 1 446 ? 19.899 -9.362 -23.887 1.00 93.75 446 LEU A N 1
ATOM 3628 C CA . LEU A 1 446 ? 18.896 -9.025 -22.872 1.00 93.75 446 LEU A CA 1
ATOM 3629 C C . LEU A 1 446 ? 17.492 -9.469 -23.301 1.00 93.75 446 LEU A C 1
ATOM 3631 O O . LEU A 1 446 ? 16.777 -10.081 -22.511 1.00 93.75 446 LEU A O 1
ATOM 3635 N N . ILE A 1 447 ? 17.126 -9.232 -24.566 1.00 92.75 447 ILE A N 1
ATOM 3636 C CA . ILE A 1 447 ? 15.840 -9.665 -25.131 1.00 92.75 447 ILE A CA 1
ATOM 3637 C C . ILE A 1 447 ? 15.757 -11.191 -25.205 1.00 92.75 447 ILE A C 1
ATOM 3639 O O . ILE A 1 447 ? 14.746 -11.768 -24.811 1.00 92.75 447 ILE A O 1
ATOM 3643 N N . ALA A 1 448 ? 16.807 -11.856 -25.697 1.00 93.62 448 ALA A N 1
ATOM 3644 C CA . ALA A 1 448 ? 16.811 -13.309 -25.859 1.00 93.62 448 ALA A CA 1
ATOM 3645 C C . ALA A 1 448 ? 16.652 -14.069 -24.529 1.00 93.62 448 ALA A C 1
ATOM 3647 O O . ALA A 1 448 ? 16.156 -15.194 -24.529 1.00 93.62 448 ALA A O 1
ATOM 3648 N N . LEU A 1 449 ? 17.061 -13.458 -23.413 1.00 93.06 449 LEU A N 1
ATOM 3649 C CA . LEU A 1 449 ? 17.049 -14.057 -22.076 1.00 93.06 449 LEU A CA 1
ATOM 3650 C C . LEU A 1 449 ? 15.975 -13.471 -21.144 1.00 93.06 449 LEU A C 1
ATOM 3652 O O . LEU A 1 449 ? 16.005 -13.750 -19.949 1.00 93.06 449 LEU A O 1
ATOM 3656 N N . ASP A 1 450 ? 15.031 -12.681 -21.669 1.00 90.69 450 ASP A N 1
ATOM 3657 C CA . ASP A 1 450 ? 13.939 -12.049 -20.901 1.00 90.69 450 ASP A CA 1
ATOM 3658 C C . ASP A 1 450 ? 14.425 -11.121 -19.757 1.00 90.69 450 ASP A C 1
ATOM 3660 O O . ASP A 1 450 ? 13.703 -10.844 -18.798 1.00 90.69 450 ASP A O 1
ATOM 3664 N N . GLN A 1 451 ? 15.646 -10.578 -19.860 1.00 91.69 451 GLN A N 1
ATOM 3665 C CA . GLN A 1 451 ? 16.181 -9.561 -18.943 1.00 91.69 451 GLN A CA 1
ATOM 3666 C C . GLN A 1 451 ? 15.734 -8.166 -19.411 1.00 91.69 451 GLN A C 1
ATOM 3668 O O . GLN A 1 451 ? 16.521 -7.345 -19.880 1.00 91.69 451 GLN A O 1
ATOM 3673 N N . LEU A 1 452 ? 14.431 -7.900 -19.306 1.00 92.62 452 LEU A N 1
ATOM 3674 C CA . LEU A 1 452 ? 13.788 -6.690 -19.840 1.00 92.62 452 LEU A CA 1
ATOM 3675 C C . LEU A 1 452 ? 13.651 -5.555 -18.816 1.00 92.62 452 LEU A C 1
ATOM 3677 O O . LEU A 1 452 ? 12.820 -4.661 -18.969 1.00 92.62 452 LEU A O 1
ATOM 3681 N N . PHE A 1 453 ? 14.437 -5.584 -17.743 1.00 93.44 453 PHE A N 1
ATOM 3682 C CA . PHE A 1 453 ? 14.319 -4.621 -16.658 1.00 93.44 453 PHE A CA 1
ATOM 3683 C C . PHE A 1 453 ? 15.684 -4.247 -16.091 1.00 93.44 453 PHE A C 1
ATOM 3685 O O . PHE A 1 453 ? 16.400 -5.095 -15.554 1.00 93.44 453 PHE A O 1
ATOM 3692 N N . ILE A 1 454 ? 16.014 -2.960 -16.183 1.00 95.56 454 ILE A N 1
ATOM 3693 C CA . ILE A 1 454 ? 17.231 -2.374 -15.628 1.00 95.56 454 ILE A CA 1
ATOM 3694 C C . ILE A 1 454 ? 16.845 -1.534 -14.413 1.00 95.56 454 ILE A C 1
ATOM 3696 O O . ILE A 1 454 ? 15.926 -0.721 -14.486 1.00 95.56 454 ILE A O 1
ATOM 3700 N N . ALA A 1 455 ? 17.552 -1.707 -13.300 1.00 96.38 455 ALA A N 1
ATOM 3701 C CA . ALA A 1 455 ? 17.442 -0.814 -12.155 1.00 96.38 455 ALA A CA 1
ATOM 3702 C C . ALA A 1 455 ? 18.812 -0.269 -11.782 1.00 96.38 455 ALA A C 1
ATOM 3704 O O . ALA A 1 455 ? 19.818 -0.973 -11.891 1.00 96.38 455 ALA A O 1
ATOM 3705 N N . MET A 1 456 ? 18.827 0.989 -11.360 1.00 96.81 456 MET A N 1
ATOM 3706 C CA . MET A 1 456 ? 20.029 1.706 -10.967 1.00 96.81 456 MET A CA 1
ATOM 3707 C C . MET A 1 456 ? 19.726 2.566 -9.755 1.00 96.81 456 MET A C 1
ATOM 3709 O O . MET A 1 456 ? 18.766 3.331 -9.780 1.00 96.81 456 MET A O 1
ATOM 3713 N N . ARG A 1 457 ? 20.559 2.488 -8.726 1.00 97.06 457 ARG A N 1
ATOM 3714 C CA . ARG A 1 457 ? 20.522 3.402 -7.593 1.00 97.06 457 ARG A CA 1
ATOM 3715 C C . ARG A 1 457 ? 21.737 4.303 -7.650 1.00 97.06 457 ARG A C 1
ATOM 3717 O O . ARG A 1 457 ? 22.846 3.818 -7.807 1.00 97.06 457 ARG A O 1
ATOM 3724 N N . ILE A 1 458 ? 21.523 5.602 -7.535 1.00 95.50 458 ILE A N 1
ATOM 3725 C CA . ILE A 1 458 ? 22.587 6.601 -7.478 1.00 95.50 458 ILE A CA 1
ATOM 3726 C C . ILE A 1 458 ? 22.638 7.201 -6.082 1.00 95.50 458 ILE A C 1
ATOM 3728 O O . ILE A 1 458 ? 21.599 7.383 -5.436 1.00 95.50 458 ILE A O 1
ATOM 3732 N N . HIS A 1 459 ? 23.844 7.530 -5.645 1.00 94.38 459 HIS A N 1
ATOM 3733 C CA . HIS A 1 459 ? 24.103 8.262 -4.419 1.00 94.38 459 HIS A CA 1
ATOM 3734 C C . HIS A 1 459 ? 25.085 9.386 -4.727 1.00 94.38 459 HIS A C 1
ATOM 3736 O O . HIS A 1 459 ? 26.209 9.142 -5.161 1.00 94.38 459 HIS A O 1
ATOM 3742 N N . VAL A 1 460 ? 24.630 10.620 -4.541 1.00 93.25 460 VAL A N 1
ATOM 3743 C CA . VAL A 1 460 ? 25.434 11.824 -4.736 1.00 93.25 460 VAL A CA 1
ATOM 3744 C C . VAL A 1 460 ? 25.298 12.689 -3.494 1.00 93.25 460 VAL A C 1
ATOM 3746 O O . VAL A 1 460 ? 24.222 13.222 -3.225 1.00 93.25 460 VAL A O 1
ATOM 3749 N N . ASP A 1 461 ? 26.380 12.834 -2.746 1.00 88.88 461 ASP A N 1
ATOM 3750 C CA . ASP A 1 461 ? 26.521 13.819 -1.674 1.00 88.88 461 ASP A CA 1
ATOM 3751 C C . ASP A 1 461 ? 27.873 14.557 -1.803 1.00 88.88 461 ASP A C 1
ATOM 3753 O O . ASP A 1 461 ? 28.534 14.480 -2.844 1.00 88.88 461 ASP A O 1
ATOM 3757 N N . GLU A 1 462 ? 28.255 15.343 -0.792 1.00 82.44 462 GLU A N 1
ATOM 3758 C CA . GLU A 1 462 ? 29.510 16.111 -0.796 1.00 82.44 462 GLU A CA 1
ATOM 3759 C C . GLU A 1 462 ? 30.774 15.228 -0.731 1.00 82.44 462 GLU A C 1
ATOM 3761 O O . GLU A 1 462 ? 31.843 15.661 -1.166 1.00 82.44 462 GLU A O 1
ATOM 3766 N N . GLU A 1 463 ? 30.671 14.001 -0.213 1.00 82.62 463 GLU A N 1
ATOM 3767 C CA . GLU A 1 463 ? 31.804 13.112 0.090 1.00 82.62 463 GLU A CA 1
ATOM 3768 C C . GLU A 1 463 ? 31.850 11.862 -0.808 1.00 82.62 463 GLU A C 1
ATOM 3770 O O . GLU A 1 463 ? 32.923 11.329 -1.094 1.00 82.62 463 GLU A O 1
ATOM 3775 N N . ASN A 1 464 ? 30.693 11.407 -1.281 1.00 84.88 464 ASN A N 1
ATOM 3776 C CA . ASN A 1 464 ? 30.450 10.129 -1.923 1.00 84.88 464 ASN A CA 1
ATOM 3777 C C . ASN A 1 464 ? 29.644 10.324 -3.208 1.00 84.88 464 ASN A C 1
ATOM 3779 O O . ASN A 1 464 ? 28.509 10.808 -3.218 1.00 84.88 464 ASN A O 1
ATOM 3783 N N . VAL A 1 465 ? 30.234 9.856 -4.303 1.00 92.25 465 VAL A N 1
ATOM 3784 C CA . VAL A 1 465 ? 29.577 9.721 -5.599 1.00 92.25 465 VAL A CA 1
ATOM 3785 C C . VAL A 1 465 ? 29.670 8.263 -6.000 1.00 92.25 465 VAL A C 1
ATOM 3787 O O . VAL A 1 465 ? 30.759 7.757 -6.273 1.00 92.25 465 VAL A O 1
ATOM 3790 N N . SER A 1 466 ? 28.536 7.576 -6.016 1.00 93.12 466 SER A N 1
ATOM 3791 C CA . SER A 1 466 ? 28.475 6.166 -6.377 1.00 93.12 466 SER A CA 1
ATOM 3792 C C . SER A 1 466 ? 27.167 5.823 -7.074 1.00 93.12 466 SER A C 1
ATOM 3794 O O . SER A 1 466 ? 26.178 6.563 -7.036 1.00 93.12 466 SER A O 1
ATOM 3796 N N . TYR A 1 467 ? 27.172 4.678 -7.744 1.00 95.38 467 TYR A N 1
ATOM 3797 C CA . TYR A 1 467 ? 25.961 4.063 -8.245 1.00 95.38 467 TYR A CA 1
ATOM 3798 C C . TYR A 1 467 ? 26.043 2.544 -8.099 1.00 95.38 467 TYR A C 1
ATOM 3800 O O . TYR A 1 467 ? 27.122 1.957 -8.054 1.00 95.38 467 TYR A O 1
ATOM 3808 N N . GLU A 1 468 ? 24.878 1.920 -8.046 1.00 95.25 468 GLU A N 1
ATOM 3809 C CA . GLU A 1 468 ? 24.673 0.481 -7.996 1.00 95.25 468 GLU A CA 1
ATOM 3810 C C . GLU A 1 468 ? 23.658 0.115 -9.076 1.00 95.25 468 GLU A C 1
ATOM 3812 O O . GLU A 1 468 ? 22.774 0.908 -9.410 1.00 95.25 468 GLU A O 1
ATOM 3817 N N . THR A 1 469 ? 23.754 -1.087 -9.634 1.00 95.62 469 THR A N 1
ATOM 3818 C CA . THR A 1 469 ? 22.767 -1.577 -10.601 1.00 95.62 469 THR A CA 1
ATOM 3819 C C . THR A 1 469 ? 22.287 -2.960 -10.217 1.00 95.62 469 THR A C 1
ATOM 3821 O O . THR A 1 469 ? 22.990 -3.715 -9.547 1.00 95.62 469 THR A O 1
ATOM 3824 N N . LYS A 1 470 ? 21.070 -3.301 -10.646 1.00 93.19 470 LYS A N 1
ATOM 3825 C CA . LYS A 1 470 ? 20.573 -4.668 -10.523 1.00 93.19 470 LYS A CA 1
ATOM 3826 C C . LYS A 1 470 ? 21.473 -5.601 -11.333 1.00 93.19 470 LYS A C 1
ATOM 3828 O O . LYS A 1 470 ? 21.609 -5.424 -12.547 1.00 93.19 470 LYS A O 1
ATOM 3833 N N . HIS A 1 471 ? 21.992 -6.625 -10.668 1.00 90.94 471 HIS A N 1
ATOM 3834 C CA . HIS A 1 471 ? 22.799 -7.659 -11.295 1.00 90.94 471 HIS A CA 1
ATOM 3835 C C . HIS A 1 471 ? 22.008 -8.432 -12.370 1.00 90.94 471 HIS A C 1
ATOM 3837 O O . HIS A 1 471 ? 20.801 -8.661 -12.239 1.00 90.94 471 HIS A O 1
ATOM 3843 N N . TRP A 1 472 ? 22.670 -8.828 -13.462 1.00 92.12 472 TRP A N 1
ATOM 3844 C CA . TRP A 1 472 ? 22.051 -9.677 -14.486 1.00 92.12 472 TRP A CA 1
ATOM 3845 C C . TRP A 1 472 ? 22.326 -11.147 -14.176 1.00 92.12 472 TRP A C 1
ATOM 3847 O O . TRP A 1 472 ? 23.384 -11.673 -14.516 1.00 92.12 472 TRP A O 1
ATOM 3857 N N . ASP A 1 473 ? 21.354 -11.821 -13.564 1.00 85.25 473 ASP A N 1
ATOM 3858 C CA . ASP A 1 473 ? 21.493 -13.210 -13.095 1.00 85.25 473 ASP A CA 1
ATOM 3859 C C . ASP A 1 473 ? 21.906 -14.189 -14.206 1.00 85.25 473 ASP A C 1
ATOM 3861 O O . ASP A 1 473 ? 22.659 -15.130 -13.971 1.00 85.25 473 ASP A O 1
ATOM 3865 N N . VAL A 1 474 ? 21.440 -13.947 -15.434 1.00 88.62 474 VAL A N 1
ATOM 3866 C CA . VAL A 1 474 ? 21.671 -14.834 -16.585 1.00 88.62 474 VAL A CA 1
ATOM 3867 C C . VAL A 1 474 ? 22.935 -14.463 -17.380 1.00 88.62 474 VAL A C 1
ATOM 3869 O O . VAL A 1 474 ? 23.457 -15.289 -18.125 1.00 88.62 474 VAL A O 1
ATOM 3872 N N . MET A 1 475 ? 23.442 -13.232 -17.240 1.00 91.56 475 MET A N 1
ATOM 3873 C CA . MET A 1 475 ? 24.552 -12.684 -18.042 1.00 91.56 475 MET A CA 1
ATOM 3874 C C . MET A 1 475 ? 25.544 -11.863 -17.192 1.00 91.56 475 MET A C 1
ATOM 3876 O O . MET A 1 475 ? 25.713 -10.663 -17.431 1.00 91.56 475 MET A O 1
ATOM 3880 N N . PRO A 1 476 ? 26.209 -12.478 -16.197 1.00 92.88 476 PRO A N 1
ATOM 3881 C CA . PRO A 1 476 ? 27.106 -11.770 -15.279 1.00 92.88 476 PRO A CA 1
ATOM 3882 C C . PRO A 1 476 ? 28.314 -11.134 -15.984 1.00 92.88 476 PRO A C 1
ATOM 3884 O O . PRO A 1 476 ? 28.681 -9.999 -15.685 1.00 92.88 476 PRO A O 1
ATOM 3887 N N . ASP A 1 477 ? 28.907 -11.822 -16.963 1.00 94.06 477 ASP A N 1
ATOM 3888 C CA . ASP A 1 477 ? 30.090 -11.317 -17.670 1.00 94.06 477 ASP A CA 1
ATOM 3889 C C . ASP A 1 477 ? 29.743 -10.105 -18.543 1.00 94.06 477 ASP A C 1
ATOM 3891 O O . ASP A 1 477 ? 30.453 -9.099 -18.540 1.00 94.06 477 ASP A O 1
ATOM 3895 N N . GLN A 1 478 ? 28.622 -10.163 -19.272 1.00 94.25 478 GLN A N 1
ATOM 3896 C CA . GLN A 1 478 ? 28.150 -9.023 -20.060 1.00 94.25 478 GLN A CA 1
ATOM 3897 C C . GLN A 1 478 ? 27.733 -7.858 -19.162 1.00 94.25 478 GLN A C 1
ATOM 3899 O O . GLN A 1 478 ? 27.971 -6.710 -19.528 1.00 94.25 478 GLN A O 1
ATOM 3904 N N . HIS A 1 479 ? 27.154 -8.145 -17.993 1.00 95.12 479 HIS A N 1
ATOM 3905 C CA . HIS A 1 479 ? 26.828 -7.127 -17.002 1.00 95.12 479 HIS A CA 1
ATOM 3906 C C . HIS A 1 479 ? 28.080 -6.383 -16.540 1.00 95.12 479 HIS A C 1
ATOM 3908 O O . HIS A 1 479 ? 28.091 -5.157 -16.564 1.00 95.12 479 HIS A O 1
ATOM 3914 N N . PHE A 1 480 ? 29.158 -7.106 -16.226 1.00 94.56 480 PHE A N 1
ATOM 3915 C CA . PHE A 1 480 ? 30.436 -6.501 -15.855 1.00 94.56 480 PHE A CA 1
ATOM 3916 C C . PHE A 1 480 ? 30.998 -5.594 -16.964 1.00 94.56 480 PHE A C 1
ATOM 3918 O O . PHE A 1 480 ? 31.399 -4.456 -16.710 1.00 94.56 480 PHE A O 1
ATOM 3925 N N . VAL A 1 481 ? 30.985 -6.056 -18.220 1.00 95.81 481 VAL A N 1
ATOM 3926 C CA . VAL A 1 481 ? 31.447 -5.240 -19.361 1.00 95.81 481 VAL A CA 1
ATOM 3927 C C . VAL A 1 481 ? 30.570 -3.997 -19.545 1.00 95.81 481 VAL A C 1
ATOM 3929 O O . VAL A 1 481 ? 31.083 -2.904 -19.806 1.00 95.81 481 VAL A O 1
ATOM 3932 N N . TRP A 1 482 ? 29.253 -4.141 -19.383 1.00 95.88 482 TRP A N 1
ATOM 3933 C CA . TRP A 1 482 ? 28.328 -3.016 -19.429 1.00 95.88 482 TRP A CA 1
ATOM 3934 C C . TRP A 1 482 ? 28.622 -2.006 -18.319 1.00 95.88 482 TRP A C 1
ATOM 3936 O O . TRP A 1 482 ? 28.744 -0.827 -18.633 1.00 95.88 482 TRP A O 1
ATOM 3946 N N . THR A 1 483 ? 28.828 -2.434 -17.068 1.00 94.25 483 THR A N 1
ATOM 3947 C CA . THR A 1 483 ? 29.146 -1.523 -15.952 1.00 94.25 483 THR A CA 1
ATOM 3948 C C . THR A 1 483 ? 30.447 -0.753 -16.176 1.00 94.25 483 THR A C 1
ATOM 3950 O O . THR A 1 483 ? 30.490 0.446 -15.933 1.00 94.25 483 THR A O 1
ATOM 3953 N N . VAL A 1 484 ? 31.475 -1.382 -16.757 1.00 93.88 484 VAL A N 1
ATOM 3954 C CA . VAL A 1 484 ? 32.720 -0.676 -17.119 1.00 93.88 484 VAL A CA 1
ATOM 3955 C C . VAL A 1 484 ? 32.468 0.383 -18.199 1.00 93.88 484 VAL A C 1
ATOM 3957 O O . VAL A 1 484 ? 32.972 1.498 -18.113 1.00 93.88 484 VAL A O 1
ATOM 3960 N N . THR A 1 485 ? 31.647 0.067 -19.204 1.00 93.50 485 THR A N 1
ATOM 3961 C CA . THR A 1 485 ? 31.259 1.031 -20.254 1.00 93.50 485 THR A CA 1
ATOM 3962 C C . THR A 1 485 ? 30.396 2.164 -19.685 1.00 93.50 485 THR A C 1
ATOM 3964 O O . THR A 1 485 ? 30.440 3.307 -20.143 1.00 93.50 485 THR A O 1
ATOM 3967 N N . LEU A 1 486 ? 29.587 1.841 -18.680 1.00 94.44 486 LEU A N 1
ATOM 3968 C CA . LEU A 1 486 ? 28.696 2.759 -17.994 1.00 94.44 486 LEU A CA 1
ATOM 3969 C C . LEU A 1 486 ? 29.467 3.763 -17.134 1.00 94.44 486 LEU A C 1
ATOM 3971 O O . LEU A 1 486 ? 29.111 4.943 -17.145 1.00 94.44 486 LEU A O 1
ATOM 3975 N N . ASP A 1 487 ? 30.540 3.327 -16.467 1.00 93.94 487 ASP A N 1
ATOM 3976 C CA . ASP A 1 487 ? 31.419 4.180 -15.657 1.00 93.94 487 ASP A CA 1
ATOM 3977 C C . ASP A 1 487 ? 31.942 5.381 -16.448 1.00 93.94 487 ASP A C 1
ATOM 3979 O O . ASP A 1 487 ? 31.893 6.515 -15.966 1.00 93.94 487 ASP A O 1
ATOM 3983 N N . GLU A 1 488 ? 32.378 5.151 -17.691 1.00 92.06 488 GLU A N 1
ATOM 3984 C CA . GLU A 1 488 ? 32.928 6.193 -18.566 1.00 92.06 488 GLU A CA 1
ATOM 3985 C C . GLU A 1 488 ? 31.927 7.323 -18.857 1.00 92.06 488 GLU A C 1
ATOM 3987 O O . GLU A 1 488 ? 32.331 8.459 -19.109 1.00 92.06 488 GLU A O 1
ATOM 3992 N N . GLN A 1 489 ? 30.623 7.027 -18.816 1.00 90.25 489 GLN A N 1
ATOM 3993 C CA . GLN A 1 489 ? 29.552 7.979 -19.124 1.00 90.25 489 GLN A CA 1
ATOM 3994 C C . GLN A 1 489 ? 28.898 8.559 -17.864 1.00 90.25 489 GLN A C 1
ATOM 3996 O O . GLN A 1 489 ? 28.621 9.758 -17.800 1.00 90.25 489 GLN A O 1
ATOM 4001 N N . ILE A 1 490 ? 28.634 7.720 -16.860 1.00 93.50 490 ILE A N 1
ATOM 4002 C CA . ILE A 1 490 ? 27.845 8.094 -15.683 1.00 93.50 490 ILE A CA 1
ATOM 4003 C C . ILE A 1 490 ? 28.683 8.826 -14.646 1.00 93.50 490 ILE A C 1
ATOM 4005 O O . ILE A 1 490 ? 28.225 9.841 -14.126 1.00 93.50 490 ILE A O 1
ATOM 4009 N N . ILE A 1 491 ? 29.905 8.374 -14.356 1.00 92.56 491 ILE A N 1
ATOM 4010 C CA . ILE A 1 491 ? 30.713 8.971 -13.284 1.00 92.56 491 ILE A CA 1
ATOM 4011 C C . ILE A 1 491 ? 30.969 10.471 -13.524 1.00 92.56 491 ILE A C 1
ATOM 4013 O O . ILE A 1 491 ? 30.697 11.262 -12.615 1.00 92.56 491 ILE A O 1
ATOM 4017 N N . PRO A 1 492 ? 31.383 10.927 -14.728 1.00 92.81 492 PRO A N 1
ATOM 4018 C CA . PRO A 1 492 ? 31.541 12.359 -14.996 1.00 92.81 492 PRO A CA 1
ATOM 4019 C C . PRO A 1 492 ? 30.237 13.147 -14.825 1.00 92.81 492 PRO A C 1
ATOM 4021 O O . PRO A 1 492 ? 30.247 14.268 -14.312 1.00 92.81 492 PRO A O 1
ATOM 4024 N N . PHE A 1 493 ? 29.107 12.557 -15.230 1.00 93.06 493 PHE A N 1
ATOM 4025 C CA . PHE A 1 493 ? 27.796 13.169 -15.061 1.00 93.06 493 PHE A CA 1
ATOM 4026 C C . PHE A 1 493 ? 27.432 13.310 -13.578 1.00 93.06 493 PHE A C 1
ATOM 4028 O O . PHE A 1 493 ? 27.036 14.397 -13.161 1.00 93.06 493 PHE A O 1
ATOM 4035 N N . LEU A 1 494 ? 27.625 12.271 -12.760 1.00 92.31 494 LEU A N 1
ATOM 4036 C CA . LEU A 1 494 ? 27.327 12.325 -11.326 1.00 92.31 494 LEU A CA 1
ATOM 4037 C C . LEU A 1 494 ? 28.185 13.371 -10.598 1.00 92.31 494 LEU A C 1
ATOM 4039 O O . LEU A 1 494 ? 27.643 14.158 -9.826 1.00 92.31 494 LEU A O 1
ATOM 4043 N N . TYR A 1 495 ? 29.481 13.480 -10.912 1.00 91.19 495 TYR A N 1
ATOM 4044 C CA . TYR A 1 495 ? 30.326 14.554 -10.367 1.00 91.19 495 TYR A CA 1
ATOM 4045 C C . TYR A 1 495 ? 29.842 15.953 -10.768 1.00 91.19 495 TYR A C 1
ATOM 4047 O O . TYR A 1 495 ? 29.968 16.902 -9.994 1.00 91.19 495 TYR A O 1
ATOM 4055 N N . SER A 1 496 ? 29.248 16.104 -11.957 1.00 89.75 496 SER A N 1
ATOM 4056 C CA . SER A 1 496 ? 28.645 17.380 -12.361 1.00 89.75 496 SER A CA 1
ATOM 4057 C C . SER A 1 496 ? 27.399 17.742 -11.536 1.00 89.75 496 SER A C 1
ATOM 4059 O O . SER A 1 496 ? 27.091 18.927 -11.388 1.00 89.75 496 SER A O 1
ATOM 4061 N N . LEU A 1 497 ? 26.706 16.750 -10.957 1.00 89.00 497 LEU A N 1
ATOM 4062 C CA . LEU A 1 497 ? 25.563 16.970 -10.064 1.00 89.00 497 LEU A CA 1
ATOM 4063 C C . LEU A 1 497 ? 25.999 17.537 -8.707 1.00 89.00 497 LEU A C 1
ATOM 4065 O O . LEU A 1 497 ? 25.305 18.403 -8.170 1.00 89.00 497 LEU A O 1
ATOM 4069 N N . CYS A 1 498 ? 27.169 17.140 -8.191 1.00 86.25 498 CYS A N 1
ATOM 4070 C CA . CYS A 1 498 ? 27.717 17.656 -6.927 1.00 86.25 498 CYS A CA 1
ATOM 4071 C C . CYS A 1 498 ? 27.805 19.189 -6.899 1.00 86.25 498 CYS A C 1
ATOM 4073 O O . CYS A 1 498 ? 27.676 19.800 -5.846 1.00 86.25 498 CYS A O 1
ATOM 4075 N N . ALA A 1 499 ? 27.984 19.834 -8.058 1.00 83.25 499 ALA A N 1
ATOM 4076 C CA . ALA A 1 499 ? 28.098 21.288 -8.150 1.00 83.25 499 ALA A CA 1
ATOM 4077 C C . ALA A 1 499 ? 26.817 22.046 -7.750 1.00 83.25 499 ALA A C 1
ATOM 4079 O O . ALA A 1 499 ? 26.876 23.254 -7.512 1.00 83.25 499 ALA A O 1
ATOM 4080 N N . TRP A 1 500 ? 25.655 21.386 -7.729 1.00 83.50 500 TRP A N 1
ATOM 4081 C CA . TRP A 1 500 ? 24.374 22.054 -7.484 1.00 83.50 500 TRP A CA 1
ATOM 4082 C C . TRP A 1 500 ? 23.377 21.269 -6.628 1.00 83.50 500 TRP A C 1
ATOM 4084 O O . TRP A 1 500 ? 22.334 21.831 -6.285 1.00 83.50 500 TRP A O 1
ATOM 4094 N N . VAL A 1 501 ? 23.658 20.014 -6.268 1.00 82.06 501 VAL A N 1
ATOM 4095 C CA . VAL A 1 501 ? 22.881 19.274 -5.264 1.00 82.06 501 VAL A CA 1
ATOM 4096 C C . VAL A 1 501 ? 23.196 19.880 -3.886 1.00 82.06 501 VAL A C 1
ATOM 4098 O O . VAL A 1 501 ? 24.325 19.778 -3.429 1.00 82.06 501 VAL A O 1
ATOM 4101 N N . PRO A 1 502 ? 22.234 20.532 -3.205 1.00 72.69 502 PRO A N 1
ATOM 4102 C CA . PRO A 1 502 ? 22.512 21.293 -1.982 1.00 72.69 502 PRO A CA 1
ATOM 4103 C C . PRO A 1 502 ? 22.651 20.429 -0.718 1.00 72.69 502 PRO A C 1
ATOM 4105 O O . PRO A 1 502 ? 22.774 20.970 0.374 1.00 72.69 502 PRO A O 1
ATOM 4108 N N . SER A 1 503 ? 22.509 19.108 -0.840 1.00 74.75 503 SER A N 1
ATOM 4109 C CA . SER A 1 503 ? 22.586 18.156 0.274 1.00 74.75 503 SER A CA 1
ATOM 4110 C C . SER A 1 503 ? 22.973 16.778 -0.272 1.00 74.75 503 SER A C 1
ATOM 4112 O O . SER A 1 503 ? 24.061 16.624 -0.812 1.00 74.75 503 SER A O 1
ATOM 4114 N N . SER A 1 504 ? 22.063 15.805 -0.217 1.00 87.19 504 SER A N 1
ATOM 4115 C CA . SER A 1 504 ? 22.236 14.462 -0.760 1.00 87.19 504 SER A CA 1
ATOM 4116 C C . SER A 1 504 ? 21.110 14.134 -1.739 1.00 87.19 504 SER A C 1
ATOM 4118 O O . SER A 1 504 ? 19.947 14.490 -1.531 1.00 87.19 504 SER A O 1
ATOM 4120 N N . LEU A 1 505 ? 21.464 13.449 -2.819 1.00 91.25 505 LEU A N 1
ATOM 4121 C CA . LEU A 1 505 ? 20.552 12.873 -3.789 1.00 91.25 505 LEU A CA 1
ATOM 4122 C C . LEU A 1 505 ? 20.776 11.360 -3.803 1.00 91.25 505 LEU A C 1
ATOM 4124 O O . LEU A 1 505 ? 21.736 10.873 -4.401 1.00 91.25 505 LEU A O 1
ATOM 4128 N N . ARG A 1 506 ? 19.869 10.617 -3.164 1.00 93.88 506 ARG A N 1
ATOM 4129 C CA . ARG A 1 506 ? 19.836 9.153 -3.221 1.00 93.88 506 ARG A CA 1
ATOM 4130 C C . ARG A 1 506 ? 18.561 8.702 -3.913 1.00 93.88 506 ARG A C 1
ATOM 4132 O O . ARG A 1 506 ? 17.464 8.903 -3.391 1.00 93.88 506 ARG A O 1
ATOM 4139 N N . VAL A 1 507 ? 18.697 8.140 -5.110 1.00 96.12 507 VAL A N 1
ATOM 4140 C CA . VAL A 1 507 ? 17.555 7.871 -5.996 1.00 96.12 507 VAL A CA 1
ATOM 4141 C C . VAL A 1 507 ? 17.694 6.513 -6.645 1.00 96.12 507 VAL A C 1
ATOM 4143 O O . VAL A 1 507 ? 18.772 6.157 -7.105 1.00 96.12 507 VAL A O 1
ATOM 4146 N N . GLU A 1 508 ? 16.593 5.777 -6.720 1.00 97.81 508 GLU A N 1
ATOM 4147 C CA . GLU A 1 508 ? 16.510 4.531 -7.470 1.00 97.81 508 GLU A CA 1
ATOM 4148 C C . GLU A 1 508 ? 15.650 4.707 -8.726 1.00 97.81 508 GLU A C 1
ATOM 4150 O O . GLU A 1 508 ? 14.521 5.198 -8.678 1.00 97.81 508 GLU A O 1
ATOM 4155 N N . LEU A 1 509 ? 16.207 4.321 -9.869 1.00 97.75 509 LEU A N 1
ATOM 4156 C CA . LEU A 1 509 ? 15.619 4.413 -11.196 1.00 97.75 509 LEU A CA 1
ATOM 4157 C C . LEU A 1 509 ? 15.215 3.017 -11.655 1.00 97.75 509 LEU A C 1
ATOM 4159 O O . LEU A 1 509 ? 16.051 2.111 -11.673 1.00 97.75 509 LEU A O 1
ATOM 4163 N N . HIS A 1 510 ? 13.963 2.846 -12.079 1.00 96.31 510 HIS A N 1
ATOM 4164 C CA . HIS A 1 510 ? 13.515 1.614 -12.736 1.00 96.31 510 HIS A CA 1
ATOM 4165 C C . HIS A 1 510 ? 13.244 1.878 -14.208 1.00 96.31 510 HIS A C 1
ATOM 4167 O O . HIS A 1 510 ? 12.441 2.745 -14.571 1.00 96.31 510 HIS A O 1
ATOM 4173 N N . MET A 1 511 ? 13.923 1.105 -15.048 1.00 97.12 511 MET A N 1
ATOM 4174 C CA . MET A 1 511 ? 13.986 1.303 -16.484 1.00 97.12 511 MET A CA 1
ATOM 4175 C C . MET A 1 511 ? 13.636 0.012 -17.241 1.00 97.12 511 MET A C 1
ATOM 4177 O O . MET A 1 511 ? 14.525 -0.768 -17.595 1.00 97.12 511 MET A O 1
ATOM 4181 N N . PRO A 1 512 ? 12.340 -0.260 -17.471 1.00 95.62 512 PRO A N 1
ATOM 4182 C CA . PRO A 1 512 ? 11.903 -1.373 -18.304 1.00 95.62 512 PRO A CA 1
ATOM 4183 C C . PRO A 1 512 ? 12.282 -1.170 -19.778 1.00 95.62 512 PRO A C 1
ATOM 4185 O O . PRO A 1 512 ? 12.153 -0.074 -20.334 1.00 95.62 512 PRO A O 1
ATOM 4188 N N . ILE A 1 513 ? 12.686 -2.263 -20.419 1.00 95.38 513 ILE A N 1
ATOM 4189 C CA . ILE A 1 513 ? 12.883 -2.383 -21.863 1.00 95.38 513 ILE A CA 1
ATOM 4190 C C . ILE A 1 513 ? 11.548 -2.812 -22.478 1.00 95.38 513 ILE A C 1
ATOM 4192 O O . ILE A 1 513 ? 10.922 -3.779 -22.047 1.00 95.38 513 ILE A O 1
ATOM 4196 N N . LEU A 1 514 ? 11.089 -2.069 -23.477 1.00 92.69 514 LEU A N 1
ATOM 4197 C CA . LEU A 1 514 ? 9.753 -2.171 -24.050 1.00 92.69 514 LEU A CA 1
ATOM 4198 C C . LEU A 1 514 ? 9.842 -2.480 -25.535 1.00 92.69 514 LEU A C 1
ATOM 4200 O O . LEU A 1 514 ? 10.651 -1.875 -26.238 1.00 92.69 514 LEU A O 1
ATOM 4204 N N . SER A 1 515 ? 8.950 -3.337 -26.028 1.00 91.12 515 SER A N 1
ATOM 4205 C CA . SER A 1 515 ? 8.674 -3.382 -27.461 1.00 91.12 515 SER A CA 1
ATOM 4206 C C . SER A 1 515 ? 7.751 -2.223 -27.828 1.00 91.12 515 SER A C 1
ATOM 4208 O O . SER A 1 515 ? 6.732 -2.001 -27.173 1.00 91.12 515 SER A O 1
ATOM 4210 N N . ILE A 1 516 ? 8.102 -1.487 -28.881 1.00 87.19 516 ILE A N 1
ATOM 4211 C CA . ILE A 1 516 ? 7.273 -0.403 -29.431 1.00 87.19 516 ILE A CA 1
ATOM 4212 C C . ILE A 1 516 ? 6.421 -0.863 -30.618 1.00 87.19 516 ILE A C 1
ATOM 4214 O O . ILE A 1 516 ? 5.728 -0.055 -31.238 1.00 87.19 516 ILE A O 1
ATOM 4218 N N . ARG A 1 517 ? 6.457 -2.161 -30.949 1.00 84.31 517 ARG A N 1
ATOM 4219 C CA . ARG A 1 517 ? 5.547 -2.735 -31.938 1.00 84.31 517 ARG A CA 1
ATOM 4220 C C . ARG A 1 517 ? 4.118 -2.608 -31.427 1.00 84.31 517 ARG A C 1
ATOM 4222 O O . ARG A 1 517 ? 3.809 -3.006 -30.305 1.00 84.31 517 ARG A O 1
ATOM 4229 N N . SER A 1 518 ? 3.243 -2.073 -32.269 1.00 72.94 518 SER A N 1
ATOM 4230 C CA . SER A 1 518 ? 1.817 -2.049 -31.976 1.00 72.94 518 SER A CA 1
ATOM 4231 C C . SER A 1 518 ? 1.306 -3.478 -31.812 1.00 72.94 518 SER A C 1
ATOM 4233 O O . SER A 1 518 ? 1.597 -4.347 -32.637 1.00 72.94 518 SER A O 1
ATOM 4235 N N . LEU A 1 519 ? 0.534 -3.713 -30.752 1.00 67.25 519 LEU A N 1
ATOM 4236 C CA . LEU A 1 519 ? -0.262 -4.928 -30.650 1.00 67.25 519 LEU A CA 1
ATOM 4237 C C . LEU A 1 519 ? -1.287 -4.952 -31.802 1.00 67.25 519 LEU A C 1
ATOM 4239 O O . LEU A 1 519 ? -1.717 -3.882 -32.249 1.00 67.25 519 LEU A O 1
ATOM 4243 N N . PRO A 1 520 ? -1.695 -6.138 -32.288 1.00 61.75 520 PRO A N 1
ATOM 4244 C CA . PRO A 1 520 ? -2.820 -6.252 -33.212 1.00 61.75 520 PRO A CA 1
ATOM 4245 C C . PRO A 1 520 ? -4.050 -5.549 -32.622 1.00 61.75 520 PRO A C 1
ATOM 4247 O O . PRO A 1 520 ? -4.315 -5.678 -31.425 1.00 61.75 520 PRO A O 1
ATOM 4250 N N . SER A 1 521 ? -4.790 -4.781 -33.426 1.00 52.47 521 SER A N 1
ATOM 4251 C CA . SER A 1 521 ? -5.949 -4.039 -32.923 1.00 52.47 521 SER A CA 1
ATOM 4252 C C . SER A 1 521 ? -7.045 -5.002 -32.465 1.00 52.47 521 SER A C 1
ATOM 4254 O O . SER A 1 521 ? -7.629 -5.716 -33.282 1.00 52.47 521 SER A O 1
ATOM 4256 N N . THR A 1 522 ? -7.386 -4.971 -31.177 1.00 51.06 522 THR A N 1
ATOM 4257 C CA . THR A 1 522 ? -8.490 -5.755 -30.597 1.00 51.06 522 THR A CA 1
ATOM 4258 C C . THR A 1 522 ? -9.852 -5.391 -31.199 1.00 51.06 522 THR A C 1
ATOM 4260 O O . THR A 1 522 ? -10.762 -6.212 -31.220 1.00 51.06 522 THR A O 1
ATOM 4263 N N . THR A 1 523 ? -9.999 -4.186 -31.751 1.00 49.34 523 THR A N 1
ATOM 4264 C CA . THR A 1 523 ? -11.266 -3.659 -32.280 1.00 49.34 523 THR A CA 1
ATOM 4265 C C . THR A 1 523 ? -11.637 -4.129 -33.688 1.00 49.34 523 THR A C 1
ATOM 4267 O O . THR A 1 523 ? -12.817 -4.075 -34.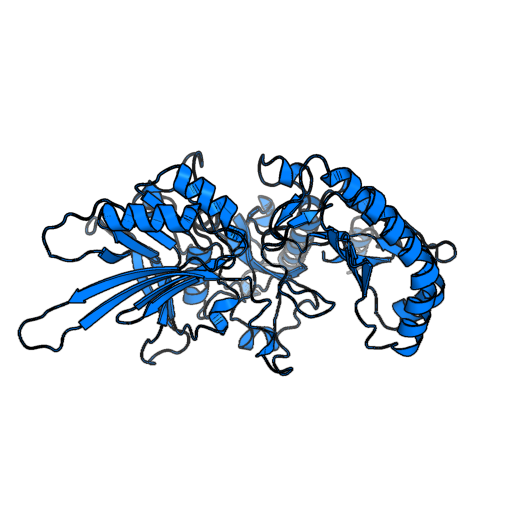028 1.00 49.34 523 THR A O 1
ATOM 4270 N N . ILE A 1 524 ? -10.688 -4.593 -34.511 1.00 42.38 524 ILE A N 1
ATOM 4271 C CA . ILE A 1 524 ? -10.962 -4.956 -35.919 1.00 42.38 524 ILE A CA 1
ATOM 4272 C C . ILE A 1 524 ? -10.923 -6.477 -36.143 1.00 42.38 524 ILE A C 1
ATOM 4274 O O . ILE A 1 524 ? -11.774 -6.998 -36.861 1.00 42.38 524 ILE A O 1
ATOM 4278 N N . ASP A 1 525 ? -10.047 -7.216 -35.455 1.00 42.00 525 ASP A N 1
ATOM 4279 C CA . ASP A 1 525 ? -9.871 -8.656 -35.714 1.00 42.00 525 ASP A CA 1
ATOM 4280 C C . ASP A 1 525 ? -10.889 -9.561 -34.988 1.00 42.00 525 ASP A C 1
ATOM 4282 O O . ASP A 1 525 ? -11.200 -10.659 -35.455 1.00 42.00 525 ASP A O 1
ATOM 4286 N N . LEU A 1 526 ? -11.484 -9.116 -33.874 1.00 46.47 526 LEU A N 1
ATOM 4287 C CA . LEU A 1 526 ? -12.423 -9.950 -33.102 1.00 46.47 526 LEU A CA 1
ATOM 4288 C C . LEU A 1 526 ? -13.824 -10.045 -33.737 1.00 46.47 526 LEU A C 1
ATOM 4290 O O . LEU A 1 526 ? -14.486 -11.078 -33.630 1.00 46.47 526 LEU A O 1
ATOM 4294 N N . VAL A 1 527 ? -14.253 -9.019 -34.483 1.00 41.47 527 VAL A N 1
ATOM 4295 C CA . VAL A 1 527 ? -15.504 -9.059 -35.268 1.00 41.47 527 VAL A CA 1
ATOM 4296 C C . VAL A 1 527 ? -15.393 -10.037 -36.448 1.00 41.47 527 VAL A C 1
ATOM 4298 O O . VAL A 1 527 ? -16.401 -10.613 -36.863 1.00 41.47 527 VAL A O 1
ATOM 4301 N N . GLU A 1 528 ? -14.189 -10.265 -36.983 1.00 39.03 528 GLU A N 1
ATOM 4302 C CA . GLU A 1 528 ? -13.951 -11.293 -38.005 1.00 39.03 528 GLU A CA 1
ATOM 4303 C C . GLU A 1 528 ? -13.801 -12.703 -37.418 1.00 39.03 528 GLU A C 1
ATOM 4305 O O . GLU A 1 528 ? -14.248 -13.667 -38.046 1.00 39.03 528 GLU A O 1
ATOM 4310 N N . LEU A 1 529 ? -13.261 -12.843 -36.203 1.00 40.78 529 LEU A N 1
ATOM 4311 C CA . LEU A 1 529 ? -13.212 -14.123 -35.481 1.00 40.78 529 LEU A CA 1
ATOM 4312 C C . LEU A 1 529 ? -14.614 -14.659 -35.149 1.00 40.78 529 LEU A C 1
ATOM 4314 O O . LEU A 1 529 ? -14.872 -15.840 -35.377 1.00 40.78 529 LEU A O 1
ATOM 4318 N N . ASN A 1 530 ? -15.551 -13.787 -34.766 1.00 42.34 530 ASN A N 1
ATOM 4319 C CA . ASN A 1 530 ? -16.964 -14.152 -34.573 1.00 42.34 530 ASN A CA 1
ATOM 4320 C C . ASN A 1 530 ? -17.714 -14.482 -35.878 1.00 42.34 530 ASN A C 1
ATOM 4322 O O . ASN A 1 530 ? -18.852 -14.935 -35.836 1.00 42.34 530 ASN A O 1
ATOM 4326 N N . LYS A 1 531 ? -17.102 -14.269 -37.051 1.00 40.75 531 LYS A N 1
ATOM 4327 C CA . LYS A 1 531 ? -17.658 -14.692 -38.350 1.00 40.75 531 LYS A CA 1
ATOM 4328 C C . LYS A 1 531 ? -17.090 -16.024 -38.846 1.00 40.75 531 LYS A C 1
ATOM 4330 O O . LYS A 1 531 ? -17.486 -16.474 -39.921 1.00 40.75 531 LYS A O 1
ATOM 4335 N N . ARG A 1 532 ? -16.150 -16.637 -38.116 1.00 38.53 532 ARG A N 1
ATOM 4336 C CA . ARG A 1 532 ? -15.470 -17.882 -38.515 1.00 38.53 532 ARG A CA 1
ATOM 4337 C C . ARG A 1 532 ? -15.713 -19.082 -37.591 1.00 38.53 532 ARG A C 1
ATOM 4339 O O . ARG A 1 532 ? -15.094 -20.117 -37.833 1.00 38.53 532 ARG A O 1
ATOM 4346 N N . TYR A 1 533 ? -16.625 -18.983 -36.624 1.00 35.66 533 TYR A N 1
ATOM 4347 C CA . TYR A 1 533 ? -17.100 -20.121 -35.826 1.00 35.66 533 TYR A CA 1
ATOM 4348 C C . TYR A 1 533 ? -18.615 -20.266 -35.891 1.00 35.66 533 TYR A C 1
ATOM 4350 O O . TYR A 1 533 ? -19.302 -19.225 -35.806 1.00 35.66 533 TYR A O 1
#

Foldseek 3Di:
DVLQVAAAEDEAEDADPVLDPDPVVQVVLVVQVVVLVVVLVVCLLPQPDPDPCSNQSKDFRQVSRFDWRAGDPVCCCRSNARAGTKGWAFPAPQQVPCVVDPADPAFHTYIEGAHPQCVLCCPAQVAQVQQLQCVVVVHPRGDRYHYHDPDHQGGNPCPCLAPLVVQADSPPRPGGAAEDEQWWWKDFPQETEIEAAPLCLVVLQVQCVVPLQKGKHFYNHDHNCCVVVVQFKFKHWGADDDDDDPDSHRIDIDIDGNDPPDDGGMYIAGMEMEGQPDDPPPVFQWDWDDGRRYIYIYGHNVLSVVVSCQSNVDDPPDFRKRKDWDFDDDVPDDTRIHIYIYTHDHQCQPVVVPPPPPDPTPRSFQADLAPGHHSGSWMKGQSHPVSQVVQWADAPPDPFKTKGFNIKTFPDHDDDDPVCVVVLVVLVSVLSNLLSHLCNVCVVVCVVVVVFKKKKKFKAFLPDGDMGIRADPVCNPVSVVSVVSSCVRVVVSSVVCHVPPPGMGIIMTMMGMDGPDDDDDPVPVVVVVVVVD